Protein AF-A0A7C4D358-F1 (afdb_monomer)

Secondary structure (DSSP, 8-state):
-----PPEEEEEEEEEEEETTEEEEEEEEEEESSS---EEEEETTEEEEEE-TTS-EEE----SSHHHHHHHHHHHHHHHHHHHHTT---PPP--------TTEEEEEEEEESSEEETT----EEEEEEEEPSS--GGGB-GGG-EETTTEEPP--TTSHHHH-GGGSEE-SSSSSSPEEEEEEEHHHHHHHTTTSPTT-EEEEEEEEEBTTS-EEEEEEEEEEE---S--SS-------TTTTTS----EEEEEEE--TTTT--TTS--S-----HHHHHHT---SSEEEEEEEHHHHHTTHHHHTT-SEEEEESPPP-TTSHHHHHHHHHHHHHHHTT-EEEEEGGGHHHHHHTTBTTB-S----HHHHHHSS-SEEEEE-SEEEE-S--GGGTTS-TT-EEE--------TTT---------EEEEEGGGPPTTEEEEEEE---STTS----EEEEEEEEEE--SSS--EEEES---TT-TTTHHHHHHHHHHHHSPPPEEEEEEEEE-HHHHHHHHTTS-TT-S-HHHHHHHHHHHHHHHHHHHHH-EEEEEEEEEE----TT---HHHHHHHHHHH---TTSSEEEEE--S-PPPSS-S-------EEETTEEEE----TTSHHHHHHHHHHHHTTPPP----SSS--TT-TTTGGG--PPPHHHHHHHHHHTTPPP-

Sequence (683 aa):
MLGENRYNVEFSKKYTIEKDNEFSIVYEGNITGGEGEVRFAVYKDVVVGEVDVNGTIYSFGAAQTLESAVFMLDLYNEHLEEEALEMGIIKPPPLIDVYVPPGNIPAVIDFDPNVLNFKSNSKWITAYIELLADHSVYDINISTVRLNGIIQAESNPKYGFVKDVYSRISDHDQDGILDCMVKFNSTCVKEMLSWVNEGEIVKLEVTGSLINGEQFYGTGWIKVIGVGKNKNQEYTSMKMDTLSQDYSCDAKIAVFNGGPSSWQWKSWFAGMPHNDYAGVISLWTTTVLQFEALTEADIASGMLETGGYDALVLIDNSPNPTTSTGLLASRKIKEFWEKGGGIVALDSSISFLIYWGLLPPGPEQTDVTTVYGLDKIWVYNCYERIKIRTAHPITQGYMINTVYSITQLNTFTQETGLYSEHSPDDAVYIISKLPPGATVLASNARGISYGYGMDRPDEATVVSYEPASGGRIVFITCDNVRDQTLLEMYRNAVRWVALPKERIVSVYAAADKEYMNYYDDWWNPWDQDEWKIIIILAVELGDDAFEREFRINFLIKEIGTWDSTDDENDYVKLWWEAWREIDKGMNDIKIAFTGQSMYQYGGIIPMPVAGAAMYDTVIVTPQFLFFEDNLHQHEYSHLFGAPDHNPGILDWCVMSYTWGFFTNNWCSECRSIIASNKWISFR

Solvent-accessible surface area (backbone atoms only — not comparable to full-atom values): 38274 Å² total; per-residue (Å²): 146,84,77,90,86,75,72,49,78,49,77,79,46,80,49,75,51,76,62,93,93,43,83,45,66,34,43,38,39,42,49,57,83,65,102,60,86,56,40,40,35,36,50,98,75,24,42,58,19,42,37,48,102,83,71,50,74,78,47,78,68,67,27,85,36,68,65,50,43,50,52,55,50,52,55,57,47,48,64,62,46,49,73,58,56,82,71,74,85,78,83,80,78,86,85,73,89,71,82,53,66,92,85,40,43,48,27,53,39,48,42,54,67,45,55,48,48,65,75,55,85,62,66,58,39,35,36,33,37,28,47,63,76,98,54,61,45,87,41,53,32,50,80,55,24,17,42,69,79,69,49,57,31,67,59,58,63,89,39,66,54,51,59,36,68,72,69,21,49,46,52,83,87,71,83,81,56,53,20,30,55,44,39,32,53,30,66,61,51,48,61,73,47,63,85,60,56,66,70,44,73,43,83,41,40,42,37,31,27,32,74,90,66,54,37,35,29,23,56,29,59,34,33,31,35,62,60,74,96,77,72,88,84,80,97,71,65,86,76,76,84,66,76,80,79,78,75,91,55,81,41,26,34,37,25,47,43,64,51,82,69,33,64,67,54,63,84,77,53,81,87,80,75,75,52,55,40,68,50,57,53,65,75,59,90,60,88,48,56,46,69,43,80,36,40,48,64,45,32,40,73,41,41,58,66,82,66,61,42,32,22,39,38,34,35,37,40,37,58,19,78,88,41,75,54,36,35,41,18,46,50,42,52,51,53,40,24,44,66,43,26,6,36,40,28,14,19,52,12,51,49,31,32,37,35,60,13,67,54,46,75,52,70,67,49,85,53,65,61,54,54,73,64,59,78,53,52,53,46,63,64,39,55,46,26,40,24,30,64,38,68,45,75,37,41,55,97,60,60,68,76,40,76,45,72,47,64,70,81,76,86,79,65,86,87,70,85,68,84,77,78,81,69,43,77,28,30,25,38,29,52,94,58,58,48,87,56,51,44,66,34,19,20,32,32,52,54,69,90,76,84,74,61,62,68,39,79,61,28,26,35,23,37,42,33,52,52,89,58,34,24,32,37,33,42,35,20,70,58,48,67,79,27,78,74,50,42,59,36,55,51,28,40,53,53,62,25,41,46,88,71,72,35,73,41,36,26,24,36,28,34,18,65,54,30,40,51,60,41,33,70,70,78,46,84,85,55,91,65,56,42,59,54,51,51,51,51,45,49,49,49,18,25,49,56,38,34,72,76,62,33,32,39,65,44,76,76,45,80,54,76,40,91,66,68,85,89,59,37,51,57,69,59,54,40,54,44,49,62,73,69,57,79,40,78,93,36,52,26,30,40,37,37,32,49,59,69,31,68,69,92,79,88,79,76,98,64,80,66,50,65,49,46,55,74,29,36,36,34,37,47,85,66,70,88,85,36,42,37,23,50,40,33,33,34,56,37,35,64,32,65,30,67,82,46,75,82,55,98,89,48,66,24,19,45,11,93,86,38,12,73,78,32,81,42,64,37,74,65,43,46,52,38,34,62,69,29,66,50,62,82,59,107

Radius of gyration: 30.77 Å; Cα contacts (8 Å, |Δi|>4): 1313; chains: 1; bounding box: 93×62×93 Å

Nearest PDB structures (foldseek):
  1qdl-assembly1_B-2  TM=6.740E-01  e=1.018E-03  Saccharolobus solfataricus
  1xtn-assembly1_A  TM=4.854E-01  e=6.050E-01  Mus musculus
  6edx-assembly1_A  TM=5.169E-01  e=1.673E+00  Homo sapiens
  6ee0-assembly1_A  TM=5.152E-01  e=2.783E+00  Homo sapiens
  2n6f-assembly1_A  TM=5.137E-01  e=7.275E+00  Homo sapiens

pLDDT: mean 70.36, std 20.65, range [21.7, 98.5]

Mean predicted aligned error: 19.03 Å

Structure (mmCIF, N/CA/C/O backbone):
data_AF-A0A7C4D358-F1
#
_entry.id   AF-A0A7C4D358-F1
#
loop_
_atom_site.group_PDB
_atom_site.id
_atom_site.type_symbol
_atom_site.label_atom_id
_atom_site.label_alt_id
_atom_site.label_comp_id
_atom_site.label_asym_id
_atom_site.label_entity_id
_atom_site.label_seq_id
_atom_site.pdbx_PDB_ins_code
_atom_site.Cartn_x
_atom_site.Cartn_y
_atom_site.Cartn_z
_atom_site.occupancy
_atom_site.B_iso_or_equiv
_atom_site.auth_seq_id
_atom_site.auth_comp_id
_atom_site.auth_asym_id
_atom_site.auth_atom_id
_atom_site.pdbx_PDB_model_num
ATOM 1 N N . MET A 1 1 ? -23.293 -31.763 42.138 1.00 38.25 1 MET A N 1
ATOM 2 C CA . MET A 1 1 ? -24.720 -32.099 41.925 1.00 38.25 1 MET A CA 1
ATOM 3 C C . MET A 1 1 ? -25.581 -30.944 42.410 1.00 38.25 1 MET A C 1
ATOM 5 O O . MET A 1 1 ? -26.022 -30.999 43.545 1.00 38.25 1 MET A O 1
ATOM 9 N N . LEU A 1 2 ? -25.750 -29.926 41.567 1.00 21.70 2 LEU A N 1
ATOM 10 C CA . LEU A 1 2 ? -26.724 -28.817 41.556 1.00 21.70 2 LEU A CA 1
ATOM 11 C C . LEU A 1 2 ? -26.404 -28.119 40.214 1.00 21.70 2 LEU A C 1
ATOM 13 O O . LEU A 1 2 ? -25.227 -27.868 39.998 1.00 21.70 2 LEU A O 1
ATOM 17 N N . GLY A 1 3 ? -27.250 -27.841 39.231 1.00 26.05 3 GLY A N 1
ATOM 18 C CA . GLY A 1 3 ? -28.623 -28.165 38.860 1.00 26.05 3 GLY A CA 1
ATOM 19 C C . GLY A 1 3 ? -28.802 -27.455 37.507 1.00 26.05 3 GLY A C 1
ATOM 20 O O . GLY A 1 3 ? -28.524 -26.266 37.423 1.00 26.05 3 GLY A O 1
ATOM 21 N N . GLU A 1 4 ? -29.138 -28.179 36.439 1.00 34.47 4 GLU A N 1
ATOM 22 C CA . GLU A 1 4 ? -29.357 -27.597 35.107 1.00 34.47 4 GLU A CA 1
ATOM 23 C C . GLU A 1 4 ? -30.629 -26.729 35.126 1.00 34.47 4 GLU A C 1
ATOM 25 O O . GLU A 1 4 ? -31.736 -27.269 35.104 1.00 34.47 4 GLU A O 1
ATOM 30 N N . ASN A 1 5 ? -30.501 -25.400 35.137 1.00 33.44 5 ASN A N 1
ATOM 31 C CA . ASN A 1 5 ? -31.613 -24.512 34.793 1.00 33.44 5 ASN A CA 1
ATOM 32 C C . ASN A 1 5 ? -31.662 -24.368 33.266 1.00 33.44 5 ASN A C 1
ATOM 34 O O . ASN A 1 5 ? -31.120 -23.431 32.696 1.00 33.44 5 ASN A O 1
ATOM 38 N N . ARG A 1 6 ? -32.291 -25.334 32.587 1.00 34.91 6 ARG A N 1
ATOM 39 C CA . ARG A 1 6 ? -32.676 -25.180 31.177 1.00 34.91 6 ARG A CA 1
ATOM 40 C C . ARG A 1 6 ? -34.036 -24.490 31.118 1.00 34.91 6 ARG A C 1
ATOM 42 O O . ARG A 1 6 ? -35.028 -25.061 31.574 1.00 34.91 6 ARG A O 1
ATOM 49 N N . TYR A 1 7 ? -34.092 -23.290 30.549 1.00 38.72 7 TYR A N 1
ATOM 50 C CA . TYR A 1 7 ? -35.353 -22.647 30.187 1.00 38.72 7 TYR A CA 1
ATOM 51 C C . TYR A 1 7 ? -36.048 -23.441 29.069 1.00 38.72 7 TYR A C 1
ATOM 53 O O . TYR A 1 7 ? -35.406 -23.881 28.116 1.00 38.72 7 TYR A O 1
ATOM 61 N N . ASN A 1 8 ? -37.368 -23.625 29.175 1.00 39.34 8 ASN A N 1
ATOM 62 C CA . ASN A 1 8 ? -38.194 -24.150 28.084 1.00 39.34 8 ASN A CA 1
ATOM 63 C C . ASN A 1 8 ? -38.930 -22.986 27.412 1.00 39.34 8 ASN A C 1
ATOM 65 O O . ASN A 1 8 ? -39.560 -22.181 28.102 1.00 39.34 8 ASN A O 1
ATOM 69 N N . VAL A 1 9 ? -38.864 -22.924 26.080 1.00 39.88 9 VAL A N 1
ATOM 70 C CA . VAL A 1 9 ? -39.575 -21.934 25.259 1.00 39.88 9 VAL A CA 1
ATOM 71 C C . VAL A 1 9 ? -40.763 -22.616 24.582 1.00 39.88 9 VAL A C 1
ATOM 73 O O . VAL A 1 9 ? -40.579 -23.523 23.770 1.00 39.88 9 VAL A O 1
ATOM 76 N N . GLU A 1 10 ? -41.986 -22.183 24.897 1.00 44.88 10 GLU A N 1
ATOM 77 C CA . GLU A 1 10 ? -43.207 -22.634 24.217 1.00 44.88 10 GLU A CA 1
ATOM 78 C C . GLU A 1 10 ? -43.826 -21.496 23.392 1.00 44.88 10 GLU A C 1
ATOM 80 O O . GLU A 1 10 ? -44.158 -20.431 23.913 1.00 44.88 10 GLU A O 1
ATOM 85 N N . PHE A 1 11 ? -44.036 -21.731 22.093 1.00 45.78 11 PHE A N 1
ATOM 86 C CA . PHE A 1 11 ? -44.742 -20.803 21.202 1.00 45.78 11 PHE A CA 1
ATOM 87 C C . PHE A 1 11 ? -46.235 -21.125 21.198 1.00 45.78 11 PHE A C 1
ATOM 89 O O . PHE A 1 11 ? -46.630 -22.219 20.791 1.00 45.78 11 PHE A O 1
ATOM 96 N N . SER A 1 12 ? -47.079 -20.190 21.636 1.00 47.69 12 SER A N 1
ATOM 97 C CA . SER A 1 12 ? -48.493 -20.499 21.901 1.00 47.69 12 SER A CA 1
ATOM 98 C C . SER A 1 12 ? -49.496 -19.670 21.098 1.00 47.69 12 SER A C 1
ATOM 100 O O . SER A 1 12 ? -50.654 -20.087 20.975 1.00 47.69 12 SER A O 1
ATOM 102 N N . LYS A 1 13 ? -49.096 -18.542 20.485 1.00 49.28 13 LYS A N 1
ATOM 103 C CA . LYS A 1 13 ? -50.066 -17.670 19.801 1.00 49.28 13 LYS A CA 1
ATOM 104 C C . LYS A 1 13 ? -49.540 -16.982 18.546 1.00 49.28 13 LYS A C 1
ATOM 106 O O . LYS A 1 13 ? -48.386 -16.580 18.466 1.00 49.28 13 LYS A O 1
ATOM 111 N N . LYS A 1 14 ? -50.426 -16.869 17.551 1.00 47.25 14 LYS A N 1
ATOM 112 C CA . LYS A 1 14 ? -50.177 -16.275 16.233 1.00 47.25 14 LYS A CA 1
ATOM 113 C C . LYS A 1 14 ? -51.084 -15.065 16.056 1.00 47.25 14 LYS A C 1
ATOM 115 O O . LYS A 1 14 ? -52.304 -15.216 16.134 1.00 47.25 14 LYS A O 1
ATOM 120 N N . TYR A 1 15 ? -50.508 -13.911 15.739 1.00 47.47 15 TYR A N 1
ATOM 121 C CA . TYR A 1 15 ? -51.270 -12.744 15.292 1.00 47.47 15 TYR A CA 1
ATOM 122 C C . TYR A 1 15 ? -50.792 -12.292 13.916 1.00 47.47 15 TYR A C 1
ATOM 124 O O . TYR A 1 15 ? -49.666 -12.570 13.498 1.00 47.47 15 TYR A O 1
ATOM 132 N N . THR A 1 16 ? -51.683 -11.632 13.183 1.00 46.09 16 THR A N 1
ATOM 133 C CA . THR A 1 16 ? -51.390 -11.051 11.874 1.00 46.09 16 THR A CA 1
ATOM 134 C C . THR A 1 16 ? -51.632 -9.558 11.967 1.00 46.09 16 THR A C 1
ATOM 136 O O . THR A 1 16 ? -52.740 -9.145 12.303 1.00 46.09 16 THR A O 1
ATOM 139 N N . ILE A 1 17 ? -50.592 -8.768 11.714 1.00 43.84 17 ILE A N 1
ATOM 140 C CA . ILE A 1 17 ? -50.690 -7.309 11.668 1.00 43.84 17 ILE A CA 1
ATOM 141 C C . ILE A 1 17 ? -50.714 -6.913 10.195 1.00 43.84 17 ILE A C 1
ATOM 143 O O . ILE A 1 17 ? -49.857 -7.347 9.425 1.00 43.84 17 ILE A O 1
ATOM 147 N N . GLU A 1 18 ? -51.715 -6.124 9.815 1.00 35.12 18 GLU A N 1
ATOM 148 C CA . GLU A 1 18 ? -51.855 -5.561 8.475 1.00 35.12 18 GLU A CA 1
ATOM 149 C C . GLU A 1 18 ? -51.640 -4.050 8.566 1.00 35.12 18 GLU A C 1
ATOM 151 O O . GLU A 1 18 ? -52.390 -3.340 9.244 1.00 35.12 18 GLU A O 1
ATOM 156 N N . LYS A 1 19 ? -50.598 -3.557 7.896 1.00 35.50 19 LYS A N 1
ATOM 157 C CA . LYS A 1 19 ? -50.380 -2.129 7.668 1.00 35.50 19 LYS A CA 1
ATOM 158 C C . LYS A 1 19 ? -49.927 -1.964 6.221 1.00 35.50 19 LYS A C 1
ATOM 160 O O . LYS A 1 19 ? -49.042 -2.680 5.772 1.00 35.50 19 LYS A O 1
ATOM 165 N N . ASP A 1 20 ? -50.590 -1.078 5.483 1.00 35.72 20 ASP A N 1
ATOM 166 C CA . ASP A 1 20 ? -50.264 -0.750 4.088 1.00 35.72 20 ASP A CA 1
ATOM 167 C C . ASP A 1 20 ? -50.260 -1.948 3.105 1.00 35.72 20 ASP A C 1
ATOM 169 O O . ASP A 1 20 ? -49.426 -2.023 2.208 1.00 35.72 20 ASP A O 1
ATOM 173 N N . ASN A 1 21 ? -51.237 -2.863 3.222 1.00 29.98 21 ASN A N 1
ATOM 174 C CA . ASN A 1 21 ? -51.404 -4.071 2.385 1.00 29.98 21 ASN A CA 1
ATOM 175 C C . ASN A 1 21 ? -50.275 -5.122 2.485 1.00 29.98 21 ASN A C 1
ATOM 177 O O . ASN A 1 21 ? -50.233 -6.043 1.665 1.00 29.98 21 ASN A O 1
ATOM 181 N N . GLU A 1 22 ? -49.401 -5.044 3.490 1.00 31.97 22 GLU A N 1
ATOM 182 C CA . GLU A 1 22 ? -48.453 -6.114 3.814 1.00 31.97 22 GLU A CA 1
ATOM 183 C C . GLU A 1 22 ? -48.886 -6.879 5.073 1.00 31.97 22 GLU A C 1
ATOM 185 O O . GLU A 1 22 ? -49.328 -6.298 6.067 1.00 31.97 22 GLU A O 1
ATOM 190 N N . PHE A 1 23 ? -48.785 -8.212 5.007 1.00 32.75 23 PHE A N 1
ATOM 191 C CA . PHE A 1 23 ? -49.141 -9.120 6.097 1.00 32.75 23 PHE A CA 1
ATOM 192 C C . PHE A 1 23 ? -47.886 -9.544 6.859 1.00 32.75 23 PHE A C 1
ATOM 194 O O . PHE A 1 23 ? -47.027 -10.228 6.301 1.00 32.75 23 PHE A O 1
ATOM 201 N N . SER A 1 24 ? -47.831 -9.241 8.155 1.00 40.78 24 SER A N 1
ATOM 202 C CA . SER A 1 24 ? -46.773 -9.722 9.051 1.00 40.78 24 SER A CA 1
ATOM 203 C C . SER A 1 24 ? -47.325 -10.778 10.007 1.00 40.78 24 SER A C 1
ATOM 205 O O . SER A 1 24 ? -48.363 -10.566 10.635 1.00 40.78 24 SER A O 1
ATOM 207 N N . ILE A 1 25 ? -46.649 -11.928 10.117 1.00 41.53 25 ILE A N 1
ATOM 208 C CA . ILE A 1 25 ? -46.974 -12.988 11.085 1.00 41.53 25 ILE A CA 1
ATOM 209 C C . ILE A 1 25 ? -46.084 -12.797 12.311 1.00 41.53 25 ILE A C 1
ATOM 211 O O . ILE A 1 25 ? -44.867 -12.848 12.178 1.00 41.53 25 ILE A O 1
ATOM 215 N N . VAL A 1 26 ? -46.699 -12.616 13.479 1.00 44.00 26 VAL A N 1
ATOM 216 C CA . VAL A 1 26 ? -46.009 -12.481 14.768 1.00 44.00 26 VAL A CA 1
ATOM 217 C C . VAL A 1 26 ? -46.335 -13.696 15.635 1.00 44.00 26 VAL A C 1
ATOM 219 O O . VAL A 1 26 ? -47.511 -14.056 15.779 1.00 44.00 26 VAL A O 1
ATOM 222 N N . TYR A 1 27 ? -45.300 -14.327 16.191 1.00 45.69 27 TYR A N 1
ATOM 223 C CA . TYR A 1 27 ? -45.408 -15.420 17.162 1.00 45.69 27 TYR A CA 1
ATOM 224 C C . TYR A 1 27 ? -45.198 -14.882 18.579 1.00 45.69 27 TYR A C 1
ATOM 226 O O . TYR A 1 27 ? -44.264 -14.120 18.790 1.00 45.69 27 TYR A O 1
ATOM 234 N N . GLU A 1 28 ? -46.046 -15.289 19.525 1.00 45.53 28 GLU A N 1
ATOM 235 C CA . GLU A 1 28 ? -45.893 -15.043 20.967 1.00 45.53 28 GLU A CA 1
ATOM 236 C C . GLU A 1 28 ? -45.236 -16.290 21.589 1.00 45.53 28 GLU A C 1
ATOM 238 O O . GLU A 1 28 ? -45.795 -17.396 21.517 1.00 45.53 28 GLU A O 1
ATOM 243 N N . GLY A 1 29 ? -44.022 -16.127 22.122 1.00 47.72 29 GLY A N 1
ATOM 244 C CA . GLY A 1 29 ? -43.276 -17.163 22.841 1.00 47.72 29 GLY A CA 1
ATOM 245 C C . GLY A 1 29 ? -43.255 -16.882 24.341 1.00 47.72 29 GLY A C 1
ATOM 246 O O . GLY A 1 29 ? -43.028 -15.741 24.731 1.00 47.72 29 GLY A O 1
ATOM 247 N N . ASN A 1 30 ? -43.481 -17.917 25.151 1.00 49.81 30 ASN A N 1
ATOM 248 C CA . ASN A 1 30 ? -43.395 -17.864 26.608 1.00 49.81 30 ASN A CA 1
ATOM 249 C C . ASN A 1 30 ? -42.135 -18.601 27.074 1.00 49.81 30 ASN A C 1
ATOM 251 O O . ASN A 1 30 ? -41.915 -19.754 26.695 1.00 49.81 30 ASN A O 1
ATOM 255 N N . ILE A 1 31 ? -41.346 -17.955 27.931 1.00 44.69 31 ILE A N 1
ATOM 256 C CA . ILE A 1 31 ? -40.213 -18.571 28.629 1.00 44.69 31 ILE A CA 1
ATOM 257 C C . ILE A 1 31 ? -40.644 -18.820 30.074 1.00 44.69 31 ILE A C 1
ATOM 259 O O . ILE A 1 31 ? -41.030 -17.888 30.774 1.00 44.69 31 ILE A O 1
ATOM 263 N N . THR A 1 32 ? -40.603 -20.071 30.535 1.00 48.03 32 THR A N 1
ATOM 264 C CA . THR A 1 32 ? -40.913 -20.408 31.937 1.00 48.03 32 THR A CA 1
ATOM 265 C C . THR A 1 32 ? -39.666 -20.910 32.655 1.00 48.03 32 THR A C 1
ATOM 267 O O . THR A 1 32 ? -39.090 -21.915 32.233 1.00 48.03 32 THR A O 1
ATOM 270 N N . GLY A 1 33 ? -39.273 -20.232 33.743 1.00 40.97 33 GLY A N 1
ATOM 271 C CA . GLY A 1 33 ? -38.107 -20.608 34.561 1.00 40.97 33 GLY A CA 1
ATOM 272 C C . GLY A 1 33 ? -37.752 -19.696 35.752 1.00 40.97 33 GLY A C 1
ATOM 273 O O . GLY A 1 33 ? -36.960 -20.115 36.587 1.00 40.97 33 GLY A O 1
ATOM 274 N N . GLY A 1 34 ? -38.367 -18.517 35.898 1.00 42.22 34 GLY A N 1
ATOM 275 C CA . GLY A 1 34 ? -38.211 -17.600 37.044 1.00 42.22 34 GLY A CA 1
ATOM 276 C C . GLY A 1 34 ? -39.496 -16.792 37.285 1.00 42.22 34 GLY A C 1
ATOM 277 O O . GLY A 1 34 ? -40.468 -16.981 36.553 1.00 42.22 34 GLY A O 1
ATOM 278 N N . GLU A 1 35 ? -39.552 -15.937 38.316 1.00 37.03 35 GLU A N 1
ATOM 279 C CA . GLU A 1 35 ? -40.740 -15.121 38.645 1.00 37.03 35 GLU A CA 1
ATOM 280 C C . GLU A 1 35 ? -41.027 -14.048 37.566 1.00 37.03 35 GLU A C 1
ATOM 282 O O . GLU A 1 35 ? -40.709 -12.877 37.734 1.00 37.03 35 GLU A O 1
ATOM 287 N N . GLY A 1 36 ? -41.652 -14.437 36.449 1.00 44.62 36 GLY A N 1
ATOM 288 C CA . GLY A 1 36 ? -42.132 -13.518 35.408 1.00 44.62 36 GLY A CA 1
ATOM 289 C C . GLY A 1 36 ? -42.500 -14.219 34.094 1.00 44.62 36 GLY A C 1
ATOM 290 O O . GLY A 1 36 ? -41.875 -15.205 33.718 1.00 44.62 36 GLY A O 1
ATOM 291 N N . GLU A 1 37 ? -43.533 -13.723 33.400 1.00 44.94 37 GLU A N 1
ATOM 292 C CA . GLU A 1 37 ? -43.890 -14.120 32.024 1.00 44.94 37 GLU A CA 1
ATOM 293 C C . GLU A 1 37 ? -43.396 -13.014 31.075 1.00 44.94 37 GLU A C 1
ATOM 295 O O . GLU A 1 37 ? -43.866 -11.882 31.179 1.00 44.94 37 GLU A O 1
ATOM 300 N N . VAL A 1 38 ? -42.460 -13.326 30.169 1.00 46.38 38 VAL A N 1
ATOM 301 C CA . VAL A 1 38 ? -41.925 -12.379 29.167 1.00 46.38 38 VAL A CA 1
ATOM 302 C C . VAL A 1 38 ? -42.411 -12.779 27.774 1.00 46.38 38 VAL A C 1
ATOM 304 O O . VAL A 1 38 ? -42.406 -13.965 27.441 1.00 46.38 38 VAL A O 1
ATOM 307 N N . ARG A 1 39 ? -42.849 -11.797 26.974 1.00 50.53 39 ARG A N 1
ATOM 308 C CA . ARG A 1 39 ? -43.450 -11.994 25.643 1.00 50.53 39 ARG A CA 1
ATOM 309 C C . ARG A 1 39 ? -42.647 -11.261 24.579 1.00 50.53 39 ARG A C 1
ATOM 311 O O . ARG A 1 39 ? -42.371 -10.073 24.715 1.00 50.53 39 ARG A O 1
ATOM 318 N N . PHE A 1 40 ? -42.356 -11.946 23.479 1.00 50.81 40 PHE A N 1
ATOM 319 C CA . PHE A 1 40 ? -41.559 -11.403 22.377 1.00 50.81 40 PHE A CA 1
ATOM 320 C C . PHE A 1 40 ? -42.303 -11.480 21.045 1.00 50.81 40 PHE A C 1
ATOM 322 O O . PHE A 1 40 ? -43.121 -12.378 20.839 1.00 50.81 40 PHE A O 1
ATOM 329 N N . ALA A 1 41 ? -41.987 -10.559 20.133 1.00 48.88 41 ALA A N 1
ATOM 330 C CA . ALA A 1 41 ? -42.385 -10.614 18.731 1.00 48.88 41 ALA A CA 1
ATOM 331 C C . ALA A 1 41 ? -41.241 -11.185 17.882 1.00 48.88 41 ALA A C 1
ATOM 333 O O . ALA A 1 41 ? -40.102 -10.743 18.004 1.00 48.88 41 ALA A O 1
ATOM 334 N N . VAL A 1 42 ? -41.550 -12.124 16.982 1.00 47.25 42 VAL A N 1
ATOM 335 C CA . VAL A 1 42 ? -40.574 -12.731 16.056 1.00 47.25 42 VAL A CA 1
ATOM 336 C C . VAL A 1 42 ? -41.010 -12.522 14.604 1.00 47.25 42 VAL A C 1
ATOM 338 O O . VAL A 1 42 ? -42.160 -12.814 14.265 1.00 47.25 42 VAL A O 1
ATOM 341 N N . TYR A 1 43 ? -40.094 -12.061 13.745 1.00 43.88 43 TYR A N 1
ATOM 342 C CA . TYR A 1 43 ? -40.275 -11.896 12.300 1.00 43.88 43 TYR A CA 1
ATOM 343 C C . TYR A 1 43 ? -39.179 -12.638 11.534 1.00 43.88 43 TYR A C 1
ATOM 345 O O . TYR A 1 43 ? -38.010 -12.301 11.660 1.00 43.88 43 TYR A O 1
ATOM 353 N N . LYS A 1 44 ? -39.559 -13.628 10.711 1.00 42.41 44 LYS A N 1
ATOM 354 C CA . LYS A 1 44 ? -38.618 -14.452 9.919 1.00 42.41 44 LYS A CA 1
ATOM 355 C C . LYS A 1 44 ? -37.407 -14.918 10.745 1.00 42.41 44 LYS A C 1
ATOM 357 O O . LYS A 1 44 ? -36.270 -14.728 10.334 1.00 42.41 44 LYS A O 1
ATOM 362 N N . ASP A 1 45 ? -37.692 -15.481 11.916 1.00 42.34 45 ASP A N 1
ATOM 363 C CA . ASP A 1 45 ? -36.702 -16.015 12.862 1.00 42.34 45 ASP A CA 1
ATOM 364 C C . ASP A 1 45 ? -35.827 -14.962 13.581 1.00 42.34 45 ASP A C 1
ATOM 366 O O . ASP A 1 45 ? -34.906 -15.324 14.304 1.00 42.34 45 ASP A O 1
ATOM 370 N N . VAL A 1 46 ? -36.166 -13.670 13.468 1.00 41.69 46 VAL A N 1
ATOM 371 C CA . VAL A 1 46 ? -35.513 -12.549 14.172 1.00 41.69 46 VAL A CA 1
ATOM 372 C C . VAL A 1 46 ? -36.431 -12.006 15.268 1.00 41.69 46 VAL A C 1
ATOM 374 O O . VAL A 1 46 ? -37.603 -11.721 15.008 1.00 41.69 46 VAL A O 1
ATOM 377 N N . VAL A 1 47 ? -35.923 -11.841 16.493 1.00 45.31 47 VAL A N 1
ATOM 378 C CA . VAL A 1 47 ? -36.674 -11.210 17.593 1.00 45.31 47 VAL A CA 1
ATOM 379 C C . VAL A 1 47 ? -36.711 -9.702 17.358 1.00 45.31 47 VAL A C 1
ATOM 381 O O . VAL A 1 47 ? -35.673 -9.063 17.235 1.00 45.31 47 VAL A O 1
ATOM 384 N N . VAL A 1 48 ? -37.912 -9.135 17.260 1.00 45.03 48 VAL A N 1
ATOM 385 C CA . VAL A 1 48 ? -38.128 -7.729 16.877 1.00 45.03 48 VAL A CA 1
ATOM 386 C C . VAL A 1 48 ? -38.451 -6.828 18.071 1.00 45.03 48 VAL A C 1
ATOM 388 O O . VAL A 1 48 ? -38.440 -5.611 17.921 1.00 45.03 48 VAL A O 1
ATOM 391 N N . GLY A 1 49 ? -38.742 -7.407 19.242 1.00 48.94 49 GLY A N 1
ATOM 392 C CA . GLY A 1 49 ? -38.934 -6.655 20.483 1.00 48.94 49 GLY A CA 1
ATOM 393 C C . GLY A 1 49 ? -39.813 -7.337 21.531 1.00 48.94 49 GLY A C 1
ATOM 394 O O . GLY A 1 49 ? -40.479 -8.338 21.248 1.00 48.94 49 GLY A O 1
ATOM 395 N N . GLU A 1 50 ? -39.823 -6.770 22.740 1.00 45.00 50 GLU A N 1
ATOM 396 C CA . GLU A 1 50 ? -40.730 -7.149 23.832 1.00 45.00 50 GLU A CA 1
ATOM 397 C C . GLU A 1 50 ? -42.131 -6.568 23.600 1.00 45.00 50 GLU A C 1
ATOM 399 O O . GLU A 1 50 ? -42.281 -5.430 23.138 1.00 45.00 50 GLU A O 1
ATOM 404 N N . VAL A 1 51 ? -43.159 -7.358 23.911 1.00 47.28 51 VAL A N 1
ATOM 405 C CA . VAL A 1 51 ? -44.561 -7.011 23.670 1.00 47.28 51 VAL A CA 1
ATOM 406 C C . VAL A 1 51 ? -45.323 -6.976 24.988 1.00 47.28 51 VAL A C 1
ATOM 408 O O . VAL A 1 51 ? -45.314 -7.948 25.742 1.00 47.28 51 VAL A O 1
ATOM 411 N N . ASP A 1 52 ? -46.039 -5.885 25.258 1.00 48.47 52 ASP A N 1
ATOM 412 C CA . ASP A 1 52 ? -46.921 -5.837 26.422 1.00 48.47 52 ASP A CA 1
ATOM 413 C C . ASP A 1 52 ? -48.143 -6.760 26.267 1.00 48.47 52 ASP A C 1
ATOM 415 O O . ASP A 1 52 ? -48.461 -7.285 25.195 1.00 48.47 52 ASP A O 1
ATOM 419 N N . VAL A 1 53 ? -48.904 -6.903 27.353 1.00 46.09 53 VAL A N 1
ATOM 420 C CA . VAL A 1 53 ? -50.152 -7.686 27.387 1.00 46.09 53 VAL A CA 1
ATOM 421 C C . VAL A 1 53 ? -51.218 -7.221 26.379 1.00 46.09 53 VAL A C 1
ATOM 423 O O . VAL A 1 53 ? -52.191 -7.944 26.156 1.00 46.09 53 VAL A O 1
ATOM 426 N N . ASN A 1 54 ? -51.054 -6.039 25.773 1.00 40.75 54 ASN A N 1
ATOM 427 C CA . ASN A 1 54 ? -51.961 -5.459 24.785 1.00 40.75 54 ASN A CA 1
ATOM 428 C C . ASN A 1 54 ? -51.446 -5.575 23.338 1.00 40.75 54 ASN A C 1
ATOM 430 O O . ASN A 1 54 ? -52.159 -5.158 22.424 1.00 40.75 54 ASN A O 1
ATOM 434 N N . GLY A 1 55 ? -50.261 -6.146 23.103 1.00 38.84 55 GLY A N 1
ATOM 435 C CA . GLY A 1 55 ? -49.682 -6.277 21.763 1.00 38.84 55 GLY A CA 1
ATOM 436 C C . GLY A 1 55 ? -48.825 -5.085 21.314 1.00 38.84 55 GLY A C 1
ATOM 437 O O . GLY A 1 55 ? -48.512 -4.981 20.128 1.00 38.84 55 GLY A O 1
ATOM 438 N N . THR A 1 56 ? -48.472 -4.174 22.219 1.00 38.81 56 THR A N 1
ATOM 439 C CA . THR A 1 56 ? -47.661 -2.984 21.931 1.00 38.81 56 THR A CA 1
ATOM 440 C C . THR A 1 56 ? -46.181 -3.297 22.151 1.00 38.81 56 THR A C 1
ATOM 442 O O . THR A 1 56 ? -45.810 -3.824 23.197 1.00 38.81 56 THR A O 1
ATOM 445 N N . ILE A 1 57 ? -45.343 -2.993 21.156 1.00 41.81 57 ILE A N 1
ATOM 446 C CA . ILE A 1 57 ? -43.898 -3.277 21.159 1.00 41.81 57 ILE A CA 1
ATOM 447 C C . ILE A 1 57 ? -43.158 -2.125 21.854 1.00 41.81 57 ILE A C 1
ATOM 449 O O . ILE A 1 57 ? -43.353 -0.975 21.453 1.00 41.81 57 ILE A O 1
ATOM 453 N N . TYR A 1 58 ? -42.321 -2.413 22.859 1.00 37.69 58 TYR A N 1
ATOM 454 C CA . TYR A 1 58 ? -41.684 -1.374 23.692 1.00 37.69 58 TYR A CA 1
ATOM 455 C C . TYR A 1 58 ? -40.144 -1.320 23.677 1.00 37.69 58 TYR A C 1
ATOM 457 O O . TYR A 1 58 ? -39.590 -0.363 24.215 1.00 37.69 58 TYR A O 1
ATOM 465 N N . SER A 1 59 ? -39.428 -2.229 23.007 1.00 35.56 59 SER A N 1
ATOM 466 C CA . SER A 1 59 ? -37.965 -2.124 22.842 1.00 35.56 59 SER A CA 1
ATOM 467 C C . SER A 1 59 ? -37.479 -2.855 21.583 1.00 35.56 59 SER A C 1
ATOM 469 O O . SER A 1 59 ? -37.993 -3.920 21.254 1.00 35.56 59 SER A O 1
ATOM 471 N N . PHE A 1 60 ? -36.507 -2.281 20.863 1.00 38.12 60 PHE A N 1
ATOM 472 C CA . PHE A 1 60 ? -35.861 -2.884 19.687 1.00 38.12 60 PHE A CA 1
ATOM 473 C C . PHE A 1 60 ? -34.422 -3.284 20.041 1.00 38.12 60 PHE A C 1
ATOM 475 O O . PHE A 1 60 ? -33.467 -2.611 19.669 1.00 38.12 60 PHE A O 1
ATOM 482 N N . GLY A 1 61 ? -34.272 -4.379 20.783 1.00 36.66 61 GLY A N 1
ATOM 483 C CA . GLY A 1 61 ? -33.038 -5.163 20.787 1.00 36.66 61 GLY A CA 1
ATOM 484 C C . GLY A 1 61 ? -33.202 -6.284 19.768 1.00 36.66 61 GLY A C 1
ATOM 485 O O . GLY A 1 61 ? -33.784 -7.317 20.087 1.00 36.66 61 GLY A O 1
ATOM 486 N N . ALA A 1 62 ? -32.784 -6.062 18.522 1.00 35.97 62 ALA A N 1
ATOM 487 C CA . ALA A 1 62 ? -32.837 -7.103 17.504 1.00 35.97 62 ALA A CA 1
ATOM 488 C C . ALA A 1 62 ? -31.604 -8.006 17.640 1.00 35.97 62 ALA A C 1
ATOM 490 O O . ALA A 1 62 ? -30.518 -7.663 17.183 1.00 35.97 62 ALA A O 1
ATOM 491 N N . ALA A 1 63 ? -31.772 -9.164 18.274 1.00 36.62 63 ALA A N 1
ATOM 492 C CA . ALA A 1 63 ? -30.790 -10.239 18.231 1.00 36.62 63 ALA A CA 1
ATOM 493 C C . ALA A 1 63 ? -30.921 -10.984 16.890 1.00 36.62 63 ALA A C 1
ATOM 495 O O . ALA A 1 63 ? -32.022 -11.396 16.513 1.00 36.62 63 ALA A O 1
ATOM 496 N N . GLN A 1 64 ? -29.812 -11.138 16.156 1.00 36.50 64 GLN A N 1
ATOM 497 C CA . GLN A 1 64 ? -29.816 -11.715 14.802 1.00 36.50 64 GLN A CA 1
ATOM 498 C C . GLN A 1 64 ? -30.162 -13.219 14.783 1.00 36.50 64 GLN A C 1
ATOM 500 O O . GLN A 1 64 ? -30.563 -13.733 13.739 1.00 36.50 64 GLN A O 1
ATOM 505 N N . THR A 1 65 ? -30.071 -13.913 15.927 1.00 36.31 65 THR A N 1
ATOM 506 C CA . THR A 1 65 ? -30.475 -15.318 16.113 1.00 36.31 65 THR A CA 1
ATOM 507 C C . THR A 1 65 ? -31.082 -15.557 17.506 1.00 36.31 65 THR A C 1
ATOM 509 O O . THR A 1 65 ? -30.928 -14.745 18.422 1.00 36.31 65 THR A O 1
ATOM 512 N N . LEU A 1 66 ? -31.767 -16.696 17.687 1.00 35.94 66 LEU A N 1
ATOM 513 C CA . LEU A 1 66 ? -32.311 -17.137 18.982 1.00 35.94 66 LEU A CA 1
ATOM 514 C C . LEU A 1 66 ? -31.213 -17.301 20.052 1.00 35.94 66 LEU A C 1
ATOM 516 O O . LEU A 1 66 ? -31.459 -17.016 21.218 1.00 35.94 66 LEU A O 1
ATOM 520 N N . GLU A 1 67 ? -30.003 -17.707 19.660 1.00 38.94 67 GLU A N 1
ATOM 521 C CA . GLU A 1 67 ? -28.850 -17.848 20.562 1.00 38.94 67 GLU A CA 1
ATOM 522 C C . GLU A 1 67 ? -28.338 -16.492 21.056 1.00 38.94 67 GLU A C 1
ATOM 524 O O . GLU A 1 67 ? -28.083 -16.336 22.246 1.00 38.94 67 GLU A O 1
ATOM 529 N N . SER A 1 68 ? -28.293 -15.476 20.188 1.00 36.34 68 SER A N 1
ATOM 530 C CA . SER A 1 68 ? -27.954 -14.108 20.593 1.00 36.34 68 SER A CA 1
ATOM 531 C C . SER A 1 68 ? -29.017 -13.497 21.514 1.00 36.34 68 SER A C 1
ATOM 533 O O . SER A 1 68 ? -28.688 -12.711 22.394 1.00 36.34 68 SER A O 1
ATOM 535 N N . ALA A 1 69 ? -30.293 -13.869 21.358 1.00 37.78 69 ALA A N 1
ATOM 536 C CA . ALA A 1 69 ? -31.362 -13.416 22.249 1.00 37.78 69 ALA A CA 1
ATOM 537 C C . ALA A 1 69 ? -31.262 -14.053 23.647 1.00 37.78 69 ALA A C 1
ATOM 539 O O . ALA A 1 69 ? -31.504 -13.375 24.642 1.00 37.78 69 ALA A O 1
ATOM 540 N N . VAL A 1 70 ? -30.888 -15.337 23.720 1.00 39.34 70 VAL A N 1
ATOM 541 C CA . VAL A 1 70 ? -30.622 -16.045 24.984 1.00 39.34 70 VAL A CA 1
ATOM 542 C C . VAL A 1 70 ? -29.385 -15.466 25.673 1.00 39.34 70 VAL A C 1
ATOM 544 O O . VAL A 1 70 ? -29.464 -15.148 26.851 1.00 39.34 70 VAL A O 1
ATOM 547 N N . PHE A 1 71 ? -28.309 -15.198 24.929 1.00 39.88 71 PHE A N 1
ATOM 548 C CA . PHE A 1 71 ? -27.108 -14.528 25.440 1.00 39.88 71 PHE A CA 1
ATOM 549 C C . PHE A 1 71 ? -27.405 -13.129 26.011 1.00 39.88 71 PHE A C 1
ATOM 551 O O . PHE A 1 71 ? -26.963 -12.796 27.105 1.00 39.88 71 PHE A O 1
ATOM 558 N N . MET A 1 72 ? -28.228 -12.329 25.322 1.00 34.38 72 MET A N 1
ATOM 559 C CA . MET A 1 72 ? -28.659 -11.004 25.800 1.00 34.38 72 MET A CA 1
ATOM 560 C C . MET A 1 72 ? -29.550 -11.075 27.054 1.00 34.38 72 MET A C 1
ATOM 562 O O . MET A 1 72 ? -29.514 -10.170 27.886 1.00 34.38 72 MET A O 1
ATOM 566 N N . LEU A 1 73 ? -30.355 -12.134 27.199 1.00 37.22 73 LEU A N 1
ATOM 567 C CA . LEU A 1 73 ? -31.171 -12.392 28.392 1.00 37.22 73 LEU A CA 1
ATOM 568 C C . LEU A 1 73 ? -30.332 -12.897 29.572 1.00 37.22 73 LEU A C 1
ATOM 570 O O . LEU A 1 73 ? -30.623 -12.535 30.711 1.00 37.22 73 LEU A O 1
ATOM 574 N N . ASP A 1 74 ? -29.297 -13.694 29.312 1.00 39.22 74 ASP A N 1
ATOM 575 C CA . ASP A 1 74 ? -28.351 -14.153 30.330 1.00 39.22 74 ASP A CA 1
ATOM 576 C C . ASP A 1 74 ? -27.514 -12.972 30.864 1.00 39.22 74 ASP A C 1
ATOM 578 O O . ASP A 1 74 ? -27.428 -12.806 32.079 1.00 39.22 74 ASP A O 1
ATOM 582 N N . LEU A 1 75 ? -27.057 -12.055 29.997 1.00 34.66 75 LEU A N 1
ATOM 583 C CA . LEU A 1 75 ? -26.341 -10.827 30.393 1.00 34.66 75 LEU A CA 1
ATOM 584 C C . LEU A 1 75 ? -27.219 -9.843 31.198 1.00 34.66 75 LEU A C 1
ATOM 586 O O . LEU A 1 75 ? -26.763 -9.198 32.140 1.00 34.66 75 LEU A O 1
ATOM 590 N N . TYR A 1 76 ? -28.506 -9.719 30.841 1.00 32.47 76 TYR A N 1
ATOM 591 C CA . TYR A 1 76 ? -29.459 -8.873 31.575 1.00 32.47 76 TYR A CA 1
ATOM 592 C C . TYR A 1 76 ? -29.790 -9.445 32.965 1.00 32.47 76 TYR A C 1
ATOM 594 O O . TYR A 1 76 ? -30.009 -8.688 33.910 1.00 32.47 76 TYR A O 1
ATOM 602 N N . ASN A 1 77 ? -29.801 -10.775 33.108 1.00 34.75 77 ASN A N 1
ATOM 603 C CA . ASN A 1 77 ? -29.972 -11.438 34.401 1.00 34.75 77 ASN A CA 1
ATOM 604 C C . ASN A 1 77 ? -28.692 -11.401 35.254 1.00 34.75 77 ASN A C 1
ATOM 606 O O . ASN A 1 77 ? -28.803 -11.260 36.470 1.00 34.75 77 ASN A O 1
ATOM 610 N N . GLU A 1 78 ? -27.497 -11.427 34.654 1.00 38.78 78 GLU A N 1
ATOM 611 C CA . GLU A 1 78 ? -26.230 -11.183 35.366 1.00 38.78 78 GLU A CA 1
ATOM 612 C C . GLU A 1 78 ? -26.185 -9.782 36.001 1.00 38.78 78 GLU A C 1
ATOM 614 O O . GLU A 1 78 ? -25.690 -9.627 37.116 1.00 38.78 78 GLU A O 1
ATOM 619 N N . HIS A 1 79 ? -26.819 -8.781 35.382 1.00 34.22 79 HIS A N 1
ATOM 620 C CA . HIS A 1 79 ? -26.960 -7.438 35.962 1.00 34.22 79 HIS A CA 1
ATOM 621 C C . HIS A 1 79 ? -27.902 -7.389 37.189 1.00 34.22 79 HIS A C 1
ATOM 623 O O . HIS A 1 79 ? -27.812 -6.480 38.011 1.00 34.22 79 HIS A O 1
ATOM 629 N N . LEU A 1 80 ? -28.790 -8.379 37.361 1.00 32.00 80 LEU A N 1
ATOM 630 C CA . LEU A 1 80 ? -29.572 -8.572 38.594 1.00 32.00 80 LEU A CA 1
ATOM 631 C C . LEU A 1 80 ? -28.818 -9.431 39.626 1.00 32.00 80 LEU A C 1
ATOM 633 O O . LEU A 1 80 ? -29.048 -9.291 40.828 1.00 32.00 80 LEU A O 1
ATOM 637 N N . GLU A 1 81 ? -27.887 -10.282 39.187 1.00 37.50 81 GLU A N 1
ATOM 638 C CA . GLU A 1 81 ? -26.941 -10.983 40.065 1.00 37.50 81 GLU A CA 1
ATOM 639 C C . GLU A 1 81 ? -25.777 -10.084 40.530 1.00 37.50 81 GLU A C 1
ATOM 641 O O . GLU A 1 81 ? -25.111 -10.408 41.514 1.00 37.50 81 GLU A O 1
ATOM 646 N N . GLU A 1 82 ? -25.577 -8.905 39.934 1.00 38.12 82 GLU A N 1
ATOM 647 C CA . GLU A 1 82 ? -24.630 -7.891 40.422 1.00 38.12 82 GLU A CA 1
ATOM 648 C C . GLU A 1 82 ? -24.998 -7.328 41.811 1.00 38.12 82 GLU A C 1
ATOM 650 O O . GLU A 1 82 ? -24.108 -6.974 42.587 1.00 38.12 82 GLU A O 1
ATOM 655 N N . GLU A 1 83 ? -26.273 -7.380 42.224 1.00 37.16 83 GLU A N 1
ATOM 656 C CA . GLU A 1 83 ? -26.653 -7.144 43.631 1.00 37.16 83 GLU A CA 1
ATOM 657 C C . GLU A 1 83 ? -26.163 -8.271 44.571 1.00 37.16 83 GLU A C 1
ATOM 659 O O . GLU A 1 83 ? -26.006 -8.061 45.775 1.00 37.16 83 GLU A O 1
ATOM 664 N N . ALA A 1 84 ? -25.854 -9.463 44.044 1.00 34.12 84 ALA A N 1
ATOM 665 C CA . ALA A 1 84 ? -25.175 -10.535 44.778 1.00 34.12 84 ALA A CA 1
ATOM 666 C C . ALA A 1 84 ? -23.633 -10.429 44.708 1.00 34.12 84 ALA A C 1
ATOM 668 O O . ALA A 1 84 ? -22.952 -10.969 45.592 1.00 34.12 84 ALA A O 1
ATOM 669 N N . LEU A 1 85 ? -23.066 -9.688 43.738 1.00 38.06 85 LEU A N 1
ATOM 670 C CA . LEU A 1 85 ? -21.625 -9.386 43.651 1.00 38.06 85 LEU A CA 1
ATOM 671 C C . LEU A 1 85 ? -21.115 -8.510 44.809 1.00 38.06 85 LEU A C 1
ATOM 673 O O . LEU A 1 85 ? -19.936 -8.613 45.160 1.00 38.06 85 LEU A O 1
ATOM 677 N N . GLU A 1 86 ? -21.986 -7.758 45.497 1.00 40.88 86 GLU A N 1
ATOM 678 C CA . GLU A 1 86 ? -21.644 -7.052 46.749 1.00 40.88 86 GLU A CA 1
ATOM 679 C C . GLU A 1 86 ? -21.143 -7.997 47.872 1.00 40.88 86 GLU A C 1
ATOM 681 O O . GLU A 1 86 ? -20.596 -7.534 48.877 1.00 40.88 86 GLU A O 1
ATOM 686 N N . MET A 1 87 ? -21.269 -9.327 47.718 1.00 35.84 87 MET A N 1
ATOM 687 C CA . MET A 1 87 ? -20.819 -10.327 48.700 1.00 35.84 87 MET A CA 1
ATOM 688 C C . MET A 1 87 ? -19.469 -11.016 48.398 1.00 35.84 87 MET A C 1
ATOM 690 O O . MET A 1 87 ? -19.007 -11.805 49.225 1.00 35.84 87 MET A O 1
ATOM 694 N N . GLY A 1 88 ? -18.793 -10.697 47.286 1.00 34.53 88 GLY A N 1
ATOM 695 C CA . GLY A 1 88 ? -17.343 -10.913 47.112 1.00 34.53 88 GLY A CA 1
ATOM 696 C C . GLY A 1 88 ? -16.809 -12.359 47.101 1.00 34.53 88 GLY A C 1
ATOM 697 O O . GLY A 1 88 ? -15.863 -12.651 47.836 1.00 34.53 88 GLY A O 1
ATOM 698 N N . ILE A 1 89 ? -17.351 -13.266 46.272 1.00 35.91 89 ILE A N 1
ATOM 699 C CA . ILE A 1 89 ? -16.871 -14.669 46.198 1.00 35.91 89 ILE A CA 1
ATOM 700 C C . ILE A 1 89 ? -16.337 -15.112 44.817 1.00 35.91 89 ILE A C 1
ATOM 702 O O . ILE A 1 89 ? -15.605 -16.099 44.773 1.00 35.91 89 ILE A O 1
ATOM 706 N N . ILE A 1 90 ? -16.583 -14.415 43.700 1.00 26.55 90 ILE A N 1
ATOM 707 C CA . ILE A 1 90 ? -16.119 -14.875 42.370 1.00 26.55 90 ILE A CA 1
ATOM 708 C C . ILE A 1 90 ? -15.589 -13.696 41.537 1.00 26.55 90 ILE A C 1
ATOM 710 O O . ILE A 1 90 ? -16.210 -12.639 41.508 1.00 26.55 90 ILE A O 1
ATOM 714 N N . LYS A 1 91 ? -14.427 -13.871 40.888 1.00 27.19 91 LYS A N 1
ATOM 715 C CA . LYS A 1 91 ? -13.939 -12.990 39.812 1.00 27.19 91 LYS A CA 1
ATOM 716 C C . LYS A 1 91 ? -14.501 -13.517 38.483 1.00 27.19 91 LYS A C 1
ATOM 718 O O . LYS A 1 91 ? -14.253 -14.693 38.215 1.00 27.19 91 LYS A O 1
ATOM 723 N N . PRO A 1 92 ? -15.200 -12.713 37.665 1.00 27.70 92 PRO A N 1
ATOM 724 C CA . PRO A 1 92 ? -15.532 -13.125 36.305 1.00 27.70 92 PRO A CA 1
ATOM 725 C C . PRO A 1 92 ? -14.249 -13.215 35.454 1.00 27.70 92 PRO A C 1
ATOM 727 O O . PRO A 1 92 ? -13.308 -12.444 35.696 1.00 27.70 92 PRO A O 1
ATOM 730 N N . PRO A 1 93 ? -14.165 -14.158 34.498 1.00 29.44 93 PRO A N 1
ATOM 731 C CA . PRO A 1 93 ? -13.059 -14.204 33.553 1.00 29.44 93 PRO A CA 1
ATOM 732 C C . PRO A 1 93 ? -13.144 -12.996 32.603 1.00 29.44 93 PRO A C 1
ATOM 734 O O . PRO A 1 93 ? -14.245 -12.531 32.295 1.00 29.44 93 PRO A O 1
ATOM 737 N N . PRO A 1 94 ? -12.007 -12.449 32.145 1.00 30.41 94 PRO A N 1
ATOM 738 C CA . PRO A 1 94 ? -12.012 -11.370 31.170 1.00 30.41 94 PRO A CA 1
ATOM 739 C C . PRO A 1 94 ? -12.504 -11.909 29.821 1.00 30.41 94 PRO A C 1
ATOM 741 O O . PRO A 1 94 ? -11.806 -12.674 29.161 1.00 30.41 94 PRO A O 1
ATOM 744 N N . LEU A 1 95 ? -13.700 -11.497 29.401 1.00 33.72 95 LEU A N 1
ATOM 745 C CA . LEU A 1 95 ? -14.171 -11.698 28.032 1.00 33.72 95 LEU A CA 1
ATOM 746 C C . LEU A 1 95 ? -13.393 -10.744 27.114 1.00 33.72 95 LEU A C 1
ATOM 748 O O . LEU A 1 95 ? -13.654 -9.544 27.081 1.00 33.72 95 LEU A O 1
ATOM 752 N N . ILE A 1 96 ? -12.392 -11.280 26.415 1.00 34.78 96 ILE A N 1
ATOM 753 C CA . ILE A 1 96 ? -11.698 -10.607 25.312 1.00 34.78 96 ILE A CA 1
ATOM 754 C C . ILE A 1 96 ? -12.436 -10.984 24.028 1.00 34.78 96 ILE A C 1
ATOM 756 O O . ILE A 1 96 ? -12.498 -12.161 23.675 1.00 34.78 96 ILE A O 1
ATOM 760 N N . ASP A 1 97 ? -12.987 -9.988 23.339 1.00 37.12 97 ASP A N 1
ATOM 761 C CA . ASP A 1 97 ? -13.647 -10.162 22.046 1.00 37.12 97 ASP A CA 1
ATOM 762 C C . ASP A 1 97 ? -12.594 -10.543 20.987 1.00 37.12 97 ASP A C 1
ATOM 764 O O . ASP A 1 97 ? -11.715 -9.754 20.626 1.00 37.12 97 ASP A O 1
ATOM 768 N N . VAL A 1 98 ? -12.612 -11.800 20.539 1.00 41.62 98 VAL A N 1
ATOM 769 C CA . VAL A 1 98 ? -11.693 -12.305 19.512 1.00 41.62 98 VAL A CA 1
ATOM 770 C C . VAL A 1 98 ? -12.355 -12.072 18.155 1.00 41.62 98 VAL A C 1
ATOM 772 O O . VAL A 1 98 ? -13.323 -12.748 17.812 1.00 41.62 98 VAL A O 1
ATOM 775 N N . TYR A 1 99 ? -11.830 -11.143 17.349 1.00 44.25 99 TYR A N 1
ATOM 776 C CA . TYR A 1 99 ? -12.161 -11.081 15.920 1.00 44.25 99 TYR A CA 1
ATOM 777 C C . TYR A 1 99 ? -11.815 -12.426 15.273 1.00 44.25 99 TYR A C 1
ATOM 779 O O . TYR A 1 99 ? -10.687 -12.892 15.402 1.00 44.25 99 TYR A O 1
ATOM 787 N N . VAL A 1 100 ? -12.763 -13.067 14.586 1.00 50.25 100 VAL A N 1
ATOM 788 C CA . VAL A 1 100 ? -12.562 -14.389 13.971 1.00 50.25 100 VAL A CA 1
ATOM 789 C C . VAL A 1 100 ? -13.002 -14.312 12.514 1.00 50.25 100 VAL A C 1
ATOM 791 O O . VAL A 1 100 ? -14.173 -14.026 12.248 1.00 50.25 100 VAL A O 1
ATOM 794 N N . PRO A 1 101 ? -12.104 -14.561 11.544 1.00 55.44 101 PRO A N 1
ATOM 795 C CA . PRO A 1 101 ? -12.481 -14.624 10.140 1.00 55.44 101 PRO A CA 1
ATOM 796 C C . PRO A 1 101 ? -13.652 -15.602 9.910 1.00 55.44 101 PRO A C 1
ATOM 798 O O . PRO A 1 101 ? -13.667 -16.685 10.503 1.00 55.44 101 PRO A O 1
ATOM 801 N N . PRO A 1 102 ? -14.635 -15.269 9.048 1.00 49.69 102 PRO A N 1
ATOM 802 C CA . PRO A 1 102 ? -15.779 -16.138 8.789 1.00 49.69 102 PRO A CA 1
ATOM 803 C C . PRO A 1 102 ? -15.353 -17.541 8.337 1.00 49.69 102 PRO A C 1
ATOM 805 O O . PRO A 1 102 ? -14.678 -17.694 7.320 1.00 49.69 102 PRO A O 1
ATOM 808 N N . GLY A 1 103 ? -15.792 -18.565 9.073 1.00 69.44 103 GLY A N 1
ATOM 809 C CA . GLY A 1 103 ? -15.444 -19.967 8.814 1.00 69.44 103 GLY A CA 1
ATOM 810 C C . GLY A 1 103 ? -14.274 -20.507 9.643 1.00 69.44 103 GLY A C 1
ATOM 811 O O . GLY A 1 103 ? -13.942 -21.684 9.496 1.00 69.44 103 GLY A O 1
ATOM 812 N N . ASN A 1 104 ? -13.682 -19.695 10.522 1.00 76.50 104 ASN A N 1
ATOM 813 C CA . ASN A 1 104 ? -12.670 -20.134 11.477 1.00 76.50 104 ASN A CA 1
ATOM 814 C C . ASN A 1 104 ? -13.283 -20.389 12.862 1.00 76.50 104 ASN A C 1
ATOM 816 O O . ASN A 1 104 ? -14.214 -19.712 13.288 1.00 76.50 104 ASN A O 1
ATOM 820 N N . ILE A 1 105 ? -12.724 -21.363 13.573 1.00 83.00 105 ILE A N 1
ATOM 821 C CA . ILE A 1 105 ? -12.994 -21.639 14.980 1.00 83.00 105 ILE A CA 1
ATOM 822 C C . ILE A 1 105 ? -12.270 -20.573 15.821 1.00 83.00 105 ILE A C 1
ATOM 824 O O . ILE A 1 105 ? -11.060 -20.388 15.639 1.00 83.00 105 ILE A O 1
ATOM 828 N N . PRO A 1 106 ? -12.964 -19.870 16.728 1.00 79.00 106 PRO A N 1
ATOM 829 C CA . PRO A 1 106 ? -12.331 -18.932 17.646 1.00 79.00 106 PRO A CA 1
ATOM 830 C C . PRO A 1 106 ? -11.361 -19.611 18.610 1.00 79.00 106 PRO A C 1
ATOM 832 O O . PRO A 1 106 ? -11.666 -20.663 19.177 1.00 79.00 106 PRO A O 1
ATOM 835 N N . ALA A 1 107 ? -10.212 -18.973 18.823 1.00 83.81 107 ALA A N 1
ATOM 836 C CA . ALA A 1 107 ? -9.210 -19.409 19.780 1.00 83.81 107 ALA A CA 1
A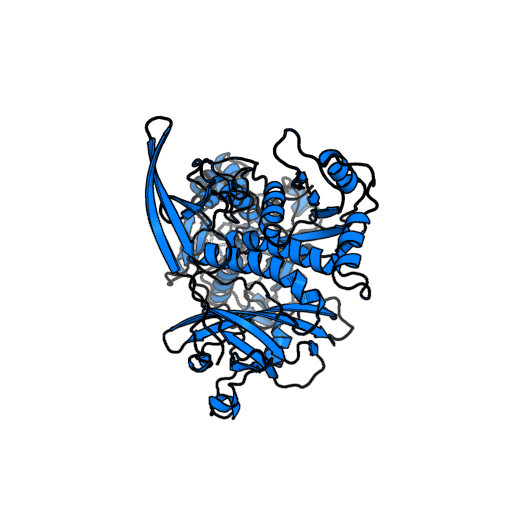TOM 837 C C . ALA A 1 107 ? -8.748 -18.266 20.695 1.00 83.81 107 ALA A C 1
ATOM 839 O O . ALA A 1 107 ? -8.451 -17.167 20.218 1.00 83.81 107 ALA A O 1
ATOM 840 N N . VAL A 1 108 ? -8.616 -18.551 21.990 1.00 84.88 108 VAL A N 1
ATOM 841 C CA . VAL A 1 108 ? -7.941 -17.670 22.953 1.00 84.88 108 VAL A CA 1
ATOM 842 C C . VAL A 1 108 ? -6.455 -18.014 22.945 1.00 84.88 108 VAL A C 1
ATOM 844 O O . VAL A 1 108 ? -6.075 -19.188 22.951 1.00 84.88 108 VAL A O 1
ATOM 847 N N . ILE A 1 109 ? -5.606 -16.986 22.850 1.00 88.75 109 ILE A N 1
ATOM 848 C CA . ILE A 1 109 ? -4.155 -17.142 22.721 1.00 88.75 109 ILE A CA 1
ATOM 849 C C . ILE A 1 109 ? -3.451 -16.415 23.858 1.00 88.75 109 ILE A C 1
ATOM 851 O O . ILE A 1 109 ? -3.452 -15.183 23.901 1.00 88.75 109 ILE A O 1
ATOM 855 N N . ASP A 1 110 ? -2.749 -17.171 24.699 1.00 87.88 110 ASP A N 1
ATOM 856 C CA . ASP A 1 110 ? -1.846 -16.614 25.707 1.00 87.88 110 ASP A CA 1
ATOM 857 C C . ASP A 1 110 ? -0.377 -16.882 25.357 1.00 87.88 110 ASP A C 1
ATOM 859 O O . ASP A 1 110 ? 0.012 -18.001 25.015 1.00 87.88 110 ASP A O 1
ATOM 863 N N . PHE A 1 111 ? 0.463 -15.849 25.440 1.00 87.50 111 PHE A N 1
ATOM 864 C CA . PHE A 1 111 ? 1.899 -15.951 25.189 1.00 87.50 111 PHE A CA 1
ATOM 865 C C . PHE A 1 111 ? 2.680 -15.966 26.501 1.00 87.50 111 PHE A C 1
ATOM 867 O O . PHE A 1 111 ? 2.655 -15.001 27.259 1.00 87.50 111 PHE A O 1
ATOM 874 N N . ASP A 1 112 ? 3.510 -16.996 26.691 1.00 85.31 112 ASP A N 1
ATOM 875 C CA . ASP A 1 112 ? 4.414 -17.098 27.840 1.00 85.31 112 ASP A CA 1
ATOM 876 C C . ASP A 1 112 ? 5.892 -17.242 27.397 1.00 85.31 112 ASP A C 1
ATOM 878 O O . ASP A 1 112 ? 6.290 -18.242 26.765 1.00 85.31 112 ASP A O 1
ATOM 882 N N . PRO A 1 113 ? 6.757 -16.256 27.707 1.00 82.62 113 PRO A N 1
ATOM 883 C CA . PRO A 1 113 ? 6.439 -15.002 28.399 1.00 82.62 113 PRO A CA 1
ATOM 884 C C . PRO A 1 113 ? 5.689 -14.006 27.502 1.00 82.62 113 PRO A C 1
ATOM 886 O O . PRO A 1 113 ? 6.030 -13.855 26.328 1.00 82.62 113 PRO A O 1
ATOM 889 N N . ASN A 1 114 ? 4.806 -13.205 28.106 1.00 80.06 114 ASN A N 1
ATOM 890 C CA . ASN A 1 114 ? 4.129 -12.062 27.471 1.00 80.06 114 ASN A CA 1
ATOM 891 C C . ASN A 1 114 ? 5.065 -10.856 27.222 1.00 80.06 114 ASN A C 1
ATOM 893 O O . ASN A 1 114 ? 4.647 -9.785 26.778 1.00 80.06 114 ASN A O 1
ATOM 897 N N . VAL A 1 115 ? 6.366 -11.029 27.483 1.00 81.62 115 VAL A N 1
ATOM 898 C CA . VAL A 1 115 ? 7.431 -10.060 27.217 1.00 81.62 115 VAL A CA 1
ATOM 899 C C . VAL A 1 115 ? 8.521 -10.699 26.356 1.00 81.62 115 VAL A C 1
ATOM 901 O O . VAL A 1 115 ? 9.280 -11.566 26.806 1.00 81.62 115 VAL A O 1
ATOM 904 N N . LEU A 1 116 ? 8.689 -10.198 25.132 1.00 84.25 116 LEU A N 1
ATOM 905 C CA . LEU A 1 116 ? 9.784 -10.575 24.249 1.00 84.25 116 LEU A CA 1
ATOM 906 C C . LEU A 1 116 ? 11.019 -9.711 24.502 1.00 84.25 116 LEU A C 1
ATOM 908 O O . LEU A 1 116 ? 11.141 -8.581 24.030 1.00 84.25 116 LEU A O 1
ATOM 912 N N . ASN A 1 117 ? 12.006 -10.285 25.186 1.00 84.81 117 ASN A N 1
ATOM 913 C CA . ASN A 1 117 ? 13.301 -9.639 25.365 1.00 84.81 117 ASN A CA 1
ATOM 914 C C . ASN A 1 117 ? 14.274 -9.984 24.226 1.00 84.81 117 ASN A C 1
ATOM 916 O O . ASN A 1 117 ? 14.777 -11.113 24.141 1.00 84.81 117 ASN A O 1
ATOM 920 N N . PHE A 1 118 ? 14.624 -8.997 23.400 1.00 82.38 118 PHE A N 1
ATOM 921 C CA . PHE A 1 118 ? 15.549 -9.151 22.271 1.00 82.38 118 PHE A CA 1
ATOM 922 C C . PHE A 1 118 ? 16.950 -9.608 22.698 1.00 82.38 118 PHE A C 1
ATOM 924 O O . PHE A 1 118 ? 17.576 -10.388 21.980 1.00 82.38 118 PHE A O 1
ATOM 931 N N . LYS A 1 119 ? 17.393 -9.267 23.915 1.00 79.56 119 LYS A N 1
ATOM 932 C CA . LYS A 1 119 ? 18.688 -9.693 24.486 1.00 79.56 119 LYS A CA 1
ATOM 933 C C . LYS A 1 119 ? 18.671 -11.112 25.060 1.00 79.56 119 LYS A C 1
ATOM 935 O O . LYS A 1 119 ? 19.728 -11.650 25.382 1.00 79.56 119 LYS A O 1
ATOM 940 N N . SER A 1 120 ? 17.493 -11.713 25.239 1.00 80.25 120 SER A N 1
ATOM 941 C CA . SER A 1 120 ? 17.373 -13.065 25.796 1.00 80.25 120 SER A CA 1
ATOM 942 C C . SER A 1 120 ? 17.865 -14.128 24.810 1.00 80.25 120 SER A C 1
ATOM 944 O O . SER A 1 120 ? 17.505 -14.106 23.638 1.00 80.25 120 SER A O 1
ATOM 946 N N . ASN A 1 121 ? 18.611 -15.120 25.291 1.00 74.38 121 ASN A N 1
ATOM 947 C CA . ASN A 1 121 ? 18.977 -16.304 24.504 1.00 74.38 121 ASN A CA 1
ATOM 948 C C . ASN A 1 121 ? 17.938 -17.435 24.629 1.00 74.38 121 ASN A C 1
ATOM 950 O O . ASN A 1 121 ? 18.258 -18.588 24.336 1.00 74.38 121 ASN A O 1
ATOM 954 N N . SER A 1 122 ? 16.714 -17.139 25.104 1.00 79.31 122 SER A N 1
ATOM 955 C CA . SER A 1 122 ? 15.618 -18.116 25.080 1.00 79.31 122 SER A CA 1
ATOM 956 C C . SER A 1 122 ? 15.454 -18.645 23.666 1.00 79.31 122 SER A C 1
ATOM 958 O O . SER A 1 122 ? 15.540 -17.875 22.714 1.00 79.31 122 SER A O 1
ATOM 960 N N . LYS A 1 123 ? 15.210 -19.946 23.536 1.00 76.69 123 LYS A N 1
ATOM 961 C CA . LYS A 1 123 ? 15.024 -20.617 22.248 1.00 76.69 123 LYS A CA 1
ATOM 962 C C . LYS A 1 123 ? 13.588 -20.522 21.726 1.00 76.69 123 LYS A C 1
ATOM 964 O O . LYS A 1 123 ? 13.362 -20.651 20.526 1.00 76.69 123 LYS A O 1
ATOM 969 N N . TRP A 1 124 ? 12.632 -20.338 22.630 1.00 84.81 124 TRP A N 1
ATOM 970 C CA . TRP A 1 124 ? 11.214 -20.466 22.330 1.00 84.81 124 TRP A CA 1
ATOM 971 C C . TRP A 1 124 ? 10.429 -19.269 22.846 1.00 84.81 124 TRP A C 1
ATOM 973 O O . TRP A 1 124 ? 10.772 -18.706 23.888 1.00 84.81 124 TRP A O 1
ATOM 983 N N . ILE A 1 125 ? 9.370 -18.948 22.116 1.00 88.38 125 ILE A N 1
ATOM 984 C CA . ILE A 1 125 ? 8.180 -18.268 22.622 1.00 88.38 125 ILE A CA 1
ATOM 985 C C . ILE A 1 125 ? 7.098 -19.341 22.693 1.00 88.38 125 ILE A C 1
ATOM 987 O O . ILE A 1 125 ? 6.933 -20.098 21.731 1.00 88.38 125 ILE A O 1
ATOM 991 N N . THR A 1 126 ? 6.450 -19.474 23.845 1.00 93.38 126 THR A N 1
ATOM 992 C CA . THR A 1 126 ? 5.370 -20.445 24.042 1.00 93.38 126 THR A CA 1
ATOM 993 C C . THR A 1 126 ? 4.045 -19.727 23.833 1.00 93.38 126 THR A C 1
ATOM 995 O O . THR A 1 126 ? 3.915 -18.592 24.277 1.00 93.38 126 THR A O 1
ATOM 998 N N . ALA A 1 127 ? 3.106 -20.371 23.148 1.00 94.25 127 ALA A N 1
ATOM 999 C CA . ALA A 1 127 ? 1.719 -19.930 23.106 1.00 94.25 127 ALA A CA 1
ATOM 1000 C C . ALA A 1 127 ? 0.818 -21.065 23.595 1.00 94.25 127 ALA A C 1
ATOM 1002 O O . ALA A 1 127 ? 1.075 -22.227 23.260 1.00 94.25 127 ALA A O 1
ATOM 1003 N N . TYR A 1 128 ? -0.201 -20.727 24.368 1.00 95.75 128 TYR A N 1
ATOM 1004 C CA . TYR A 1 128 ? -1.274 -21.617 24.785 1.00 95.75 128 TYR A CA 1
ATOM 1005 C C . TYR A 1 128 ? -2.502 -21.277 23.951 1.00 95.75 128 TYR A C 1
ATOM 1007 O O . TYR A 1 128 ? -2.829 -20.105 23.778 1.00 95.75 128 TYR A O 1
ATOM 1015 N N . ILE A 1 129 ? -3.057 -22.302 23.308 1.00 95.06 129 ILE A N 1
ATOM 1016 C CA . ILE A 1 129 ? -4.189 -22.182 22.394 1.00 95.06 129 ILE A CA 1
ATOM 1017 C C . ILE A 1 129 ? -5.361 -22.899 23.032 1.00 95.06 129 ILE A C 1
ATOM 1019 O O . ILE A 1 129 ? -5.364 -24.131 23.083 1.00 95.06 129 ILE A O 1
ATOM 1023 N N . GLU A 1 130 ? -6.355 -22.139 23.435 1.00 91.12 130 GLU A N 1
ATOM 1024 C CA . GLU A 1 130 ? -7.648 -22.651 23.845 1.00 91.12 130 GLU A CA 1
ATOM 1025 C C . GLU A 1 130 ? -8.645 -22.465 22.700 1.00 91.12 130 GLU A C 1
ATOM 1027 O O . GLU A 1 130 ? -8.618 -21.447 22.012 1.00 91.12 130 GLU A O 1
ATOM 1032 N N . LEU A 1 131 ? -9.503 -23.455 22.449 1.00 86.06 131 LEU A N 1
ATOM 1033 C CA . LEU A 1 131 ? -10.576 -23.344 21.457 1.00 86.06 131 LEU A CA 1
ATOM 1034 C C . LEU A 1 131 ? -11.898 -23.123 22.186 1.00 86.06 131 LEU A C 1
ATOM 1036 O O . LEU A 1 131 ? -12.224 -23.895 23.086 1.00 86.06 131 LEU A O 1
ATOM 1040 N N . LEU A 1 132 ? -12.670 -22.115 21.772 1.00 75.25 132 LEU A N 1
ATOM 1041 C CA . LEU A 1 132 ? -14.001 -21.892 22.339 1.00 75.25 132 LEU A CA 1
ATOM 1042 C C . LEU A 1 132 ? -15.009 -22.906 21.765 1.00 75.25 132 LEU A C 1
ATOM 1044 O O . LEU A 1 132 ? -14.857 -23.407 20.646 1.00 75.25 132 LEU A O 1
ATOM 1048 N N . ALA A 1 133 ? -16.082 -23.157 22.521 1.00 60.94 133 ALA A N 1
ATOM 1049 C CA . ALA A 1 133 ? -17.158 -24.098 22.187 1.00 60.94 133 ALA A CA 1
ATOM 1050 C C . ALA A 1 133 ? -16.718 -25.584 22.110 1.00 60.94 133 ALA A C 1
ATOM 1052 O O . ALA A 1 133 ? -15.751 -26.009 22.729 1.00 60.94 133 ALA A O 1
ATOM 1053 N N . ASP A 1 134 ? -17.495 -26.418 21.418 1.00 70.75 134 ASP A N 1
ATOM 1054 C CA . ASP A 1 134 ? -17.475 -27.890 21.363 1.00 70.75 134 ASP A CA 1
ATOM 1055 C C . ASP A 1 134 ? -16.243 -28.536 20.685 1.00 70.75 134 ASP A C 1
ATOM 1057 O O . ASP A 1 134 ? -16.250 -29.736 20.384 1.00 70.75 134 ASP A O 1
ATOM 1061 N N . HIS A 1 135 ? -15.165 -27.775 20.484 1.00 80.19 135 HIS A N 1
ATOM 1062 C CA . HIS A 1 135 ? -13.961 -28.215 19.784 1.00 80.19 135 HIS A CA 1
ATOM 1063 C C . HIS A 1 135 ? -12.868 -28.654 20.758 1.00 80.19 135 HIS A C 1
ATOM 1065 O O . HIS A 1 135 ? -12.651 -28.071 21.816 1.00 80.19 135 HIS A O 1
ATOM 1071 N N . SER A 1 136 ? -12.139 -29.710 20.396 1.00 87.88 136 SER A N 1
ATOM 1072 C CA . SER A 1 136 ? -11.104 -30.271 21.258 1.00 87.88 136 SER A CA 1
ATOM 1073 C C . SER A 1 136 ? -9.712 -29.801 20.851 1.00 87.88 136 SER A C 1
ATOM 1075 O O . SER A 1 136 ? -9.275 -30.039 19.725 1.00 87.88 136 SER A O 1
ATOM 1077 N N . VAL A 1 137 ? -8.936 -29.255 21.791 1.00 92.38 137 VAL A N 1
ATOM 1078 C CA . VAL A 1 137 ? -7.514 -28.936 21.555 1.00 92.38 137 VAL A CA 1
ATOM 1079 C C . VAL A 1 137 ? -6.656 -30.169 21.226 1.00 92.38 137 VAL A C 1
ATOM 1081 O O . VAL A 1 137 ? -5.573 -30.044 20.649 1.00 92.38 137 VAL A O 1
ATOM 1084 N N . TYR A 1 138 ? -7.147 -31.381 21.521 1.00 90.94 138 TYR A N 1
ATOM 1085 C CA . TYR A 1 138 ? -6.527 -32.640 21.088 1.00 90.94 138 TYR A CA 1
ATOM 1086 C C . TYR A 1 138 ? -6.502 -32.798 19.564 1.00 90.94 138 TYR A C 1
ATOM 1088 O O . TYR A 1 138 ? -5.618 -33.485 19.042 1.00 90.94 138 TYR A O 1
ATOM 1096 N N . ASP A 1 139 ? -7.432 -32.147 18.866 1.00 92.56 139 ASP A N 1
ATOM 1097 C CA . ASP A 1 139 ? -7.574 -32.233 17.419 1.00 92.56 139 ASP A CA 1
ATOM 1098 C C . ASP A 1 139 ? -6.722 -31.200 16.676 1.00 92.56 139 ASP A C 1
ATOM 1100 O O . ASP A 1 139 ? -6.662 -31.242 15.449 1.00 92.56 139 ASP A O 1
ATOM 1104 N N . ILE A 1 140 ? -6.001 -30.312 17.372 1.00 93.12 140 ILE A N 1
ATOM 1105 C CA . ILE A 1 140 ? -5.112 -29.334 16.734 1.00 93.12 140 ILE A CA 1
ATOM 1106 C C . ILE A 1 140 ? -3.962 -30.043 16.007 1.00 93.12 140 ILE A C 1
ATOM 1108 O O . ILE A 1 140 ? -3.112 -30.723 16.598 1.00 93.12 140 ILE A O 1
ATOM 1112 N N . ASN A 1 141 ? -3.862 -29.813 14.698 1.00 89.69 141 ASN A N 1
ATOM 1113 C CA . ASN A 1 141 ? -2.732 -30.264 13.902 1.00 89.69 141 ASN A CA 1
ATOM 1114 C C . ASN A 1 141 ? -1.575 -29.257 13.997 1.00 89.69 141 ASN A C 1
ATOM 1116 O O . ASN A 1 141 ? -1.459 -28.346 13.179 1.00 89.69 141 ASN A O 1
ATOM 1120 N N . ILE A 1 142 ? -0.651 -29.471 14.941 1.00 89.12 142 ILE A N 1
ATOM 1121 C CA . ILE A 1 142 ? 0.510 -28.585 15.195 1.00 89.12 142 ILE A CA 1
ATOM 1122 C C . ILE A 1 142 ? 1.291 -28.235 13.925 1.00 89.12 142 ILE A C 1
ATOM 1124 O O . ILE A 1 142 ? 1.794 -27.123 13.786 1.00 89.12 142 ILE A O 1
ATOM 1128 N N . SER A 1 143 ? 1.403 -29.167 12.972 1.00 84.88 143 SER A N 1
ATOM 1129 C CA . SER A 1 143 ? 2.171 -28.925 11.743 1.00 84.88 143 SER A CA 1
ATOM 1130 C C . SER A 1 143 ? 1.579 -27.811 10.867 1.00 84.88 143 SER A C 1
ATOM 1132 O O . SER A 1 143 ? 2.290 -27.227 10.046 1.00 84.88 143 SER A O 1
ATOM 1134 N N . THR A 1 144 ? 0.314 -27.460 11.090 1.00 88.69 144 THR A N 1
ATOM 1135 C CA . THR A 1 144 ? -0.403 -26.367 10.419 1.00 88.69 144 THR A CA 1
ATOM 1136 C C . THR A 1 144 ? -0.390 -25.064 11.210 1.00 88.69 144 THR A C 1
ATOM 1138 O O . THR A 1 144 ? -0.652 -24.024 10.625 1.00 88.69 144 THR A O 1
ATOM 1141 N N . VAL A 1 145 ? -0.012 -25.084 12.494 1.00 90.88 145 VAL A N 1
ATOM 1142 C CA . VAL A 1 145 ? -0.066 -23.893 13.350 1.00 90.88 145 VAL A CA 1
ATOM 1143 C C . VAL A 1 145 ? 1.008 -22.880 12.943 1.00 90.88 145 VAL A C 1
ATOM 1145 O O . VAL A 1 145 ? 2.179 -23.244 12.754 1.00 90.88 145 VAL A O 1
ATOM 1148 N N . ARG A 1 146 ? 0.618 -21.616 12.772 1.00 79.81 146 ARG A N 1
ATOM 1149 C CA . ARG A 1 146 ? 1.464 -20.501 12.326 1.00 79.81 146 ARG A CA 1
ATOM 1150 C C . ARG A 1 146 ? 1.247 -19.276 13.212 1.00 79.81 146 ARG A C 1
ATOM 1152 O O . ARG A 1 146 ? 0.120 -18.981 13.579 1.00 79.81 146 ARG A O 1
ATOM 1159 N N . LEU A 1 147 ? 2.326 -18.548 13.494 1.00 73.00 147 LEU A N 1
ATOM 1160 C CA . LEU A 1 147 ? 2.304 -17.210 14.093 1.00 73.00 147 LEU A CA 1
ATOM 1161 C C . LEU A 1 147 ? 2.411 -16.154 12.981 1.00 73.00 147 LEU A C 1
ATOM 1163 O O . LEU A 1 147 ? 3.340 -16.235 12.167 1.00 73.00 147 LEU A O 1
ATOM 1167 N N . ASN A 1 148 ? 1.469 -15.209 12.932 1.00 68.62 148 ASN A N 1
ATOM 1168 C CA . ASN A 1 148 ? 1.252 -14.225 11.858 1.00 68.62 148 ASN A CA 1
ATOM 1169 C C . ASN A 1 148 ? 1.285 -14.859 10.457 1.00 68.62 148 ASN A C 1
ATOM 1171 O O . ASN A 1 148 ? 1.858 -14.300 9.526 1.00 68.62 148 ASN A O 1
ATOM 1175 N N . GLY A 1 149 ? 0.810 -16.104 10.323 1.00 54.56 149 GLY A N 1
ATOM 1176 C CA . GLY A 1 149 ? 0.891 -16.881 9.077 1.00 54.56 149 GLY A CA 1
ATOM 1177 C C . GLY A 1 149 ? 2.310 -17.286 8.631 1.00 54.56 149 GLY A C 1
ATOM 1178 O O . GLY A 1 149 ? 2.457 -18.062 7.692 1.00 54.56 149 GLY A O 1
ATOM 1179 N N . ILE A 1 150 ? 3.370 -16.826 9.304 1.00 52.69 150 ILE A N 1
ATOM 1180 C CA . ILE A 1 150 ? 4.759 -16.945 8.834 1.00 52.69 150 ILE A CA 1
ATOM 1181 C C . ILE A 1 150 ? 5.528 -18.018 9.605 1.00 52.69 150 ILE A C 1
ATOM 1183 O O . ILE A 1 150 ? 6.158 -18.896 9.010 1.00 52.69 150 ILE A O 1
ATOM 1187 N N . ILE A 1 151 ? 5.514 -17.957 10.937 1.00 64.38 151 ILE A N 1
ATOM 1188 C CA . ILE A 1 151 ? 6.399 -18.789 11.757 1.00 64.38 151 ILE A CA 1
ATOM 1189 C C . ILE A 1 151 ? 5.656 -20.054 12.162 1.00 64.38 151 ILE A C 1
ATOM 1191 O O . ILE A 1 151 ? 4.742 -20.024 12.980 1.00 64.38 151 ILE A O 1
ATOM 1195 N N . GLN A 1 152 ? 6.069 -21.186 11.601 1.00 78.00 152 GLN A N 1
ATOM 1196 C CA . GLN A 1 152 ? 5.525 -22.491 11.958 1.00 78.00 152 GLN A CA 1
ATOM 1197 C C . GLN A 1 152 ? 5.860 -22.884 13.401 1.00 78.00 152 GLN A C 1
ATOM 1199 O O . GLN A 1 152 ? 7.009 -22.780 13.842 1.00 78.00 152 GLN A O 1
ATOM 1204 N N . ALA A 1 153 ? 4.850 -23.393 14.112 1.00 87.19 153 ALA A N 1
ATOM 1205 C CA . ALA A 1 153 ? 5.037 -24.035 15.404 1.00 87.19 153 ALA A CA 1
ATOM 1206 C C . ALA A 1 153 ? 5.948 -25.268 15.273 1.00 87.19 153 ALA A C 1
ATOM 1208 O O . ALA A 1 153 ? 5.873 -26.037 14.308 1.00 87.19 153 ALA A O 1
ATOM 1209 N N . GLU A 1 154 ? 6.819 -25.482 16.258 1.00 87.56 154 GLU A N 1
ATOM 1210 C CA . GLU A 1 154 ? 7.730 -26.622 16.271 1.00 87.56 154 GLU A CA 1
ATOM 1211 C C . GLU A 1 154 ? 6.944 -27.941 16.275 1.00 87.56 154 GLU A C 1
ATOM 1213 O O . GLU A 1 154 ? 6.224 -28.260 17.218 1.00 87.56 154 GLU A O 1
ATOM 1218 N N . SER A 1 155 ? 7.119 -28.719 15.209 1.00 84.56 155 SER A N 1
ATOM 1219 C CA . SER A 1 155 ? 6.400 -29.970 14.953 1.00 84.56 155 SER A CA 1
ATOM 1220 C C . SER A 1 155 ? 7.337 -31.176 14.836 1.00 84.56 155 SER A C 1
ATOM 1222 O O . SER A 1 155 ? 6.908 -32.273 14.479 1.00 84.56 155 SER A O 1
ATOM 1224 N N . ASN A 1 156 ? 8.625 -31.023 15.165 1.00 77.38 156 ASN A N 1
ATOM 1225 C CA . ASN A 1 156 ? 9.595 -32.109 15.127 1.00 77.38 156 ASN A CA 1
ATOM 1226 C C . ASN A 1 156 ? 9.415 -33.071 16.322 1.00 77.38 156 ASN A C 1
ATOM 1228 O O . ASN A 1 156 ? 9.668 -32.674 17.467 1.00 77.38 156 ASN A O 1
ATOM 1232 N N . PRO A 1 157 ? 9.113 -34.367 16.087 1.00 78.00 157 PRO A N 1
ATOM 1233 C CA . PRO A 1 157 ? 8.900 -35.358 17.150 1.00 78.00 157 PRO A CA 1
ATOM 1234 C C . PRO A 1 157 ? 10.119 -35.630 18.047 1.00 78.00 157 PRO A C 1
ATOM 1236 O O . PRO A 1 157 ? 10.023 -36.393 19.007 1.00 78.00 157 PRO A O 1
ATOM 1239 N N . LYS A 1 158 ? 11.290 -35.042 17.755 1.00 79.75 158 LYS A N 1
ATOM 1240 C CA . LYS A 1 158 ? 12.453 -35.084 18.655 1.00 79.75 158 LYS A CA 1
ATOM 1241 C C . LYS A 1 158 ? 12.213 -34.343 19.976 1.00 79.75 158 LYS A C 1
ATOM 1243 O O . LYS A 1 158 ? 12.935 -34.595 20.938 1.00 79.75 158 LYS A O 1
ATOM 1248 N N . TYR A 1 159 ? 11.253 -33.418 20.022 1.00 76.50 159 TYR A N 1
ATOM 1249 C CA . TYR A 1 159 ? 10.897 -32.682 21.231 1.00 76.50 159 TYR A CA 1
ATOM 1250 C C . TYR A 1 159 ? 9.765 -33.381 21.985 1.00 76.50 159 TYR A C 1
ATOM 1252 O O . TYR A 1 159 ? 8.770 -33.779 21.386 1.00 76.50 159 TYR A O 1
ATOM 1260 N N . GLY A 1 160 ? 9.913 -33.513 23.309 1.00 76.81 160 GLY A N 1
ATOM 1261 C CA . GLY A 1 160 ? 8.947 -34.217 24.164 1.00 76.81 160 GLY A CA 1
ATOM 1262 C C . GLY A 1 160 ? 7.521 -33.679 24.031 1.00 76.81 160 GLY A C 1
ATOM 1263 O O . GLY A 1 160 ? 6.619 -34.470 23.783 1.00 76.81 160 GLY A O 1
ATOM 1264 N N . PHE A 1 161 ? 7.368 -32.347 24.054 1.00 81.75 161 PHE A N 1
ATOM 1265 C CA . PHE A 1 161 ? 6.079 -31.650 23.909 1.00 81.75 161 PHE A CA 1
ATOM 1266 C C . PHE A 1 161 ? 5.374 -31.899 22.562 1.00 81.75 161 PHE A C 1
ATOM 1268 O O . PHE A 1 161 ? 4.156 -31.797 22.453 1.00 81.75 161 PHE A O 1
ATOM 1275 N N . VAL A 1 162 ? 6.127 -32.267 21.521 1.00 79.56 162 VAL A N 1
ATOM 1276 C CA . VAL A 1 162 ? 5.559 -32.653 20.220 1.00 79.56 162 VAL A CA 1
ATOM 1277 C C . VAL A 1 162 ? 5.213 -34.140 20.203 1.00 79.56 162 VAL A C 1
ATOM 1279 O O . VAL A 1 162 ? 4.156 -34.534 19.709 1.00 79.56 162 VAL A O 1
ATOM 1282 N N . LYS A 1 163 ? 6.119 -34.973 20.727 1.00 75.56 163 LYS A N 1
ATOM 1283 C CA . LYS A 1 163 ? 6.027 -36.435 20.676 1.00 75.56 163 LYS A CA 1
ATOM 1284 C C . LYS A 1 163 ? 4.840 -36.982 21.465 1.00 75.56 163 LYS A C 1
ATOM 1286 O O . LYS A 1 163 ? 4.240 -37.962 21.032 1.00 75.56 163 LYS A O 1
ATOM 1291 N N . ASP A 1 164 ? 4.553 -36.394 22.620 1.00 79.25 164 ASP A N 1
ATOM 1292 C CA . ASP A 1 164 ? 3.472 -36.820 23.501 1.00 79.25 164 ASP A CA 1
ATOM 1293 C C . ASP A 1 164 ? 2.392 -35.739 23.560 1.00 79.25 164 ASP A C 1
ATOM 1295 O O . ASP A 1 164 ? 2.628 -34.642 24.067 1.00 79.25 164 ASP A O 1
ATOM 1299 N N . VAL A 1 165 ? 1.205 -36.055 23.036 1.00 76.38 165 VAL A N 1
ATOM 1300 C CA . VAL A 1 165 ? 0.056 -35.139 23.018 1.00 76.38 165 VAL A CA 1
ATOM 1301 C C . VAL A 1 165 ? -0.367 -34.706 24.419 1.00 76.38 165 VAL A C 1
ATOM 1303 O O . VAL A 1 165 ? -0.725 -33.551 24.608 1.00 76.38 165 VAL A O 1
ATOM 1306 N N . TYR A 1 166 ? -0.217 -35.571 25.423 1.00 81.94 166 TYR A N 1
ATOM 1307 C CA . TYR A 1 166 ? -0.573 -35.237 26.802 1.00 81.94 166 TYR A CA 1
ATOM 1308 C C . TYR A 1 166 ? 0.429 -34.287 27.460 1.00 81.94 166 TYR A C 1
ATOM 1310 O O . TYR A 1 166 ? 0.105 -33.632 28.439 1.00 81.94 166 TYR A O 1
ATOM 1318 N N . SER A 1 167 ? 1.650 -34.185 26.928 1.00 80.31 167 SER A N 1
ATOM 1319 C CA . SER A 1 167 ? 2.681 -33.297 27.481 1.00 80.31 167 SER A CA 1
ATOM 1320 C C . SER A 1 167 ? 2.558 -31.837 27.029 1.00 80.31 167 SER A C 1
ATOM 1322 O O . SER A 1 167 ? 3.335 -30.991 27.472 1.00 80.31 167 SER A O 1
ATOM 1324 N N . ARG A 1 168 ? 1.610 -31.553 26.132 1.00 87.19 168 ARG A N 1
ATOM 1325 C CA . ARG A 1 168 ? 1.306 -30.214 25.617 1.00 87.19 168 ARG A CA 1
ATOM 1326 C C . ARG A 1 168 ? -0.140 -29.788 25.850 1.00 87.19 168 ARG A C 1
ATOM 1328 O O . ARG A 1 168 ? -0.495 -28.719 25.385 1.00 87.19 168 ARG A O 1
ATOM 1335 N N . ILE A 1 169 ? -0.954 -30.625 26.489 1.00 91.56 169 ILE A N 1
ATOM 1336 C CA . ILE A 1 169 ? -2.342 -30.294 26.798 1.00 91.56 169 ILE A CA 1
ATOM 1337 C C . ILE A 1 169 ? -2.480 -30.167 28.305 1.00 91.56 169 ILE A C 1
ATOM 1339 O O . ILE A 1 169 ? -2.173 -31.109 29.039 1.00 91.56 169 ILE A O 1
ATOM 1343 N N . SER A 1 170 ? -2.910 -28.996 28.745 1.00 89.31 170 SER A N 1
ATOM 1344 C CA . SER A 1 170 ? -3.129 -28.649 30.144 1.00 89.31 170 SER A CA 1
ATOM 1345 C C . SER A 1 170 ? -4.049 -27.446 30.208 1.00 89.31 170 SER A C 1
ATOM 1347 O O . SER A 1 170 ? -3.933 -26.593 29.346 1.00 89.31 170 SER A O 1
ATOM 1349 N N . ASP A 1 171 ? -4.862 -27.370 31.250 1.00 85.25 171 ASP A N 1
ATOM 1350 C CA . ASP A 1 171 ? -5.588 -26.163 31.654 1.00 85.25 171 ASP A CA 1
ATOM 1351 C C . ASP A 1 171 ? -4.569 -25.166 32.244 1.00 85.25 171 ASP A C 1
ATOM 1353 O O . ASP A 1 171 ? -4.055 -25.370 33.354 1.00 85.25 171 ASP A O 1
ATOM 1357 N N . HIS A 1 172 ? -4.112 -24.220 31.420 1.00 85.00 172 HIS A N 1
ATOM 1358 C CA . HIS A 1 172 ? -3.003 -23.317 31.726 1.00 85.00 172 HIS A CA 1
ATOM 1359 C C . HIS A 1 172 ? -3.419 -22.217 32.704 1.00 85.00 172 HIS A C 1
ATOM 1361 O O . HIS A 1 172 ? -2.656 -21.907 33.629 1.00 85.00 172 HIS A O 1
ATOM 1367 N N . ASP A 1 173 ? -4.612 -21.660 32.523 1.00 79.00 173 ASP A N 1
ATOM 1368 C CA . ASP A 1 173 ? -5.135 -20.516 33.265 1.00 79.00 173 ASP A CA 1
ATOM 1369 C C . ASP A 1 173 ? -6.117 -20.896 34.394 1.00 79.00 173 ASP A C 1
ATOM 1371 O O . ASP A 1 173 ? -6.436 -20.049 35.233 1.00 79.00 173 ASP A O 1
ATOM 1375 N N . GLN A 1 174 ? -6.436 -22.189 34.534 1.00 85.50 174 GLN A N 1
ATOM 1376 C CA . GLN A 1 174 ? -7.269 -22.785 35.587 1.00 85.50 174 GLN A CA 1
ATOM 1377 C C . GLN A 1 174 ? -8.750 -22.415 35.486 1.00 85.50 174 GLN A C 1
ATOM 1379 O O . GLN A 1 174 ? -9.442 -22.365 36.513 1.00 85.50 174 GLN A O 1
ATOM 1384 N N . ASP A 1 175 ? -9.239 -22.173 34.275 1.00 74.69 175 ASP A N 1
ATOM 1385 C CA . ASP A 1 175 ? -10.647 -21.892 34.009 1.00 74.69 175 ASP A CA 1
ATOM 1386 C C . ASP A 1 175 ? -11.490 -23.175 33.786 1.00 74.69 175 ASP A C 1
ATOM 1388 O O . ASP A 1 175 ? -12.724 -23.149 33.849 1.00 74.69 175 ASP A O 1
ATOM 1392 N N . GLY A 1 176 ? -10.827 -24.332 33.652 1.00 82.00 176 GLY A N 1
ATOM 1393 C CA . GLY A 1 176 ? -11.440 -25.643 33.440 1.00 82.00 176 GLY A CA 1
ATOM 1394 C C . GLY A 1 176 ? -11.537 -26.079 31.974 1.00 82.00 176 GLY A C 1
ATOM 1395 O O . GLY A 1 176 ? -12.012 -27.195 31.715 1.00 82.00 176 GLY A O 1
ATOM 1396 N N . ILE A 1 177 ? -11.083 -25.252 31.035 1.00 81.50 177 ILE A N 1
ATOM 1397 C CA . ILE A 1 177 ? -10.914 -25.547 29.615 1.00 81.50 177 ILE A CA 1
ATOM 1398 C C . ILE A 1 177 ? -9.444 -25.952 29.386 1.00 81.50 177 ILE A C 1
ATOM 1400 O O . ILE A 1 177 ? -8.556 -25.715 30.196 1.00 81.50 177 ILE A O 1
ATOM 1404 N N . LEU A 1 178 ? -9.186 -26.775 28.368 1.00 86.06 178 LEU A N 1
ATOM 1405 C CA . LEU A 1 178 ? -7.838 -27.283 28.103 1.00 86.06 178 LEU A CA 1
ATOM 1406 C C . LEU A 1 178 ? -7.168 -26.462 27.007 1.00 86.06 178 LEU A C 1
ATOM 1408 O O . LEU A 1 178 ? -7.714 -26.376 25.910 1.00 86.06 178 LEU A O 1
ATOM 1412 N N . ASP A 1 179 ? -5.923 -26.050 27.234 1.00 92.38 179 ASP A N 1
ATOM 1413 C CA . ASP A 1 179 ? -5.072 -25.424 26.227 1.00 92.38 179 ASP A CA 1
ATOM 1414 C C . ASP A 1 179 ? -4.165 -26.426 25.512 1.00 92.38 179 ASP A C 1
ATOM 1416 O O . ASP A 1 179 ? -3.664 -27.395 26.091 1.00 92.38 179 ASP A O 1
ATOM 1420 N N . CYS A 1 180 ? -3.826 -26.129 24.259 1.00 94.75 180 CYS A N 1
ATOM 1421 C CA . CYS A 1 180 ? -2.697 -26.726 23.557 1.00 94.75 180 CYS A CA 1
ATOM 1422 C C . CYS A 1 180 ? -1.485 -25.786 23.566 1.00 94.75 180 CYS A C 1
ATOM 1424 O O . CYS A 1 180 ? -1.436 -24.781 22.859 1.00 94.75 180 CYS A O 1
ATOM 1426 N N . MET A 1 181 ? -0.431 -26.190 24.270 1.00 95.12 181 MET A N 1
ATOM 1427 C CA . MET A 1 181 ? 0.874 -25.541 24.243 1.00 95.12 181 MET A CA 1
ATOM 1428 C C . MET A 1 181 ? 1.587 -25.776 22.899 1.00 95.12 181 MET A C 1
ATOM 1430 O O . MET A 1 181 ? 1.968 -26.901 22.552 1.00 95.12 181 MET A O 1
ATOM 1434 N N . VAL A 1 182 ? 1.903 -24.693 22.193 1.00 95.31 182 VAL A N 1
ATOM 1435 C CA . VAL A 1 182 ? 2.783 -24.676 21.017 1.00 95.31 182 VAL A CA 1
ATOM 1436 C C . VAL A 1 182 ? 4.017 -23.808 21.268 1.00 95.31 182 VAL A C 1
ATOM 1438 O O . VAL A 1 182 ? 4.042 -22.956 22.154 1.00 95.31 182 VAL A O 1
ATOM 1441 N N . LYS A 1 183 ? 5.100 -24.043 20.515 1.00 92.38 183 LYS A N 1
ATOM 1442 C CA . LYS A 1 183 ? 6.348 -23.275 20.657 1.00 92.38 183 LYS A CA 1
ATOM 1443 C C . LYS A 1 183 ? 6.858 -22.781 19.314 1.00 92.38 183 LYS A C 1
ATOM 1445 O O . LYS A 1 183 ? 7.013 -23.566 18.381 1.00 92.38 183 LYS A O 1
ATOM 1450 N N . PHE A 1 184 ? 7.202 -21.500 19.260 1.00 85.06 184 PHE A N 1
ATOM 1451 C CA . PHE A 1 184 ? 7.763 -20.820 18.095 1.00 85.06 184 PHE A CA 1
ATOM 1452 C C . PHE A 1 184 ? 9.229 -20.474 18.328 1.00 85.06 184 PHE A C 1
ATOM 1454 O O . PHE A 1 184 ? 9.631 -20.130 19.443 1.00 85.06 184 PHE A O 1
ATOM 1461 N N . ASN A 1 185 ? 10.049 -20.570 17.282 1.00 81.06 185 ASN A N 1
ATOM 1462 C CA . ASN A 1 185 ? 11.465 -20.231 17.372 1.00 81.06 185 ASN A CA 1
ATOM 1463 C C . ASN A 1 185 ? 11.628 -18.731 17.668 1.00 81.06 185 ASN A C 1
ATOM 1465 O O . ASN A 1 185 ? 11.288 -17.888 16.842 1.00 81.06 185 ASN A O 1
ATOM 1469 N N . SER A 1 186 ? 12.179 -18.402 18.834 1.00 76.81 186 SER A N 1
ATOM 1470 C CA . SER A 1 186 ? 12.303 -17.017 19.300 1.00 76.81 186 SER A CA 1
ATOM 1471 C C . SER A 1 186 ? 13.204 -16.151 18.414 1.00 76.81 186 SER A C 1
ATOM 1473 O O . SER A 1 186 ? 12.997 -14.944 18.354 1.00 76.81 186 SER A O 1
ATOM 1475 N N . THR A 1 187 ? 14.198 -16.730 17.729 1.00 71.62 187 THR A N 1
ATOM 1476 C CA . THR A 1 187 ? 15.049 -16.002 16.779 1.00 71.62 187 THR A CA 1
ATOM 1477 C C . THR A 1 187 ? 14.216 -15.535 15.595 1.00 71.62 187 THR A C 1
ATOM 1479 O O . THR A 1 187 ? 14.252 -14.353 15.277 1.00 71.62 187 THR A O 1
ATOM 1482 N N . CYS A 1 188 ? 13.391 -16.418 15.029 1.00 61.59 188 CYS A N 1
ATOM 1483 C CA . CYS A 1 188 ? 12.487 -16.062 13.938 1.00 61.59 188 CYS A CA 1
ATOM 1484 C C . CYS A 1 188 ? 11.466 -15.001 14.372 1.00 61.59 188 CYS A C 1
ATOM 1486 O O . CYS A 1 188 ? 11.210 -14.066 13.623 1.00 61.59 188 CYS A O 1
ATOM 1488 N N . VAL A 1 189 ? 10.920 -15.098 15.592 1.00 68.31 189 VAL A N 1
ATOM 1489 C CA . VAL A 1 189 ? 9.958 -14.096 16.088 1.00 68.31 189 VAL A CA 1
ATOM 1490 C C . VAL A 1 189 ? 10.631 -12.740 16.324 1.00 68.31 189 VAL A C 1
ATOM 1492 O O . VAL A 1 189 ? 10.071 -11.709 15.976 1.00 68.31 189 VAL A O 1
ATOM 1495 N N . LYS A 1 190 ? 11.864 -12.708 16.842 1.00 69.31 190 LYS A N 1
ATOM 1496 C CA . LYS A 1 190 ? 12.637 -11.459 16.984 1.00 69.31 190 LYS A CA 1
ATOM 1497 C C . LYS A 1 190 ? 13.011 -10.838 15.647 1.00 69.31 190 LYS A C 1
ATOM 1499 O O . LYS A 1 190 ? 13.011 -9.621 15.528 1.00 69.31 190 LYS A O 1
ATOM 1504 N N . GLU A 1 191 ? 13.348 -11.656 14.656 1.00 62.81 191 GLU A N 1
ATOM 1505 C CA . GLU A 1 191 ? 13.587 -11.187 13.290 1.00 62.81 191 GLU A CA 1
ATOM 1506 C C . GLU A 1 191 ? 12.303 -10.587 12.701 1.00 62.81 191 GLU A C 1
ATOM 1508 O O . GLU A 1 191 ? 12.341 -9.474 12.178 1.00 62.81 191 GLU A O 1
ATOM 1513 N N . MET A 1 192 ? 11.160 -11.262 12.875 1.00 67.06 192 MET A N 1
ATOM 1514 C CA . MET A 1 192 ? 9.842 -10.772 12.455 1.00 67.06 192 MET A CA 1
ATOM 1515 C C . MET A 1 192 ? 9.465 -9.449 13.130 1.00 67.06 192 MET A C 1
ATOM 1517 O O . MET A 1 192 ? 8.905 -8.580 12.474 1.00 67.06 192 MET A O 1
ATOM 1521 N N . LEU A 1 193 ? 9.805 -9.274 14.410 1.00 64.75 193 LEU A N 1
ATOM 1522 C CA . LEU A 1 193 ? 9.516 -8.068 15.194 1.00 64.75 193 LEU A CA 1
ATOM 1523 C C . LEU A 1 193 ? 10.684 -7.071 15.232 1.00 64.75 193 LEU A C 1
ATOM 1525 O O . LEU A 1 193 ? 10.713 -6.180 16.074 1.00 64.75 193 LEU A O 1
ATOM 1529 N N . SER A 1 194 ? 11.673 -7.201 14.343 1.00 56.12 194 SER A N 1
ATOM 1530 C CA . SER A 1 194 ? 12.878 -6.353 14.364 1.00 56.12 194 SER A CA 1
ATOM 1531 C C . SER A 1 194 ? 12.623 -4.876 14.038 1.00 56.12 194 SER A C 1
ATOM 1533 O O . SER A 1 194 ? 13.497 -4.044 14.281 1.00 56.12 194 SER A O 1
ATOM 1535 N N . TRP A 1 195 ? 11.436 -4.557 13.518 1.00 51.16 195 TRP A N 1
ATOM 1536 C CA . TRP A 1 195 ? 10.957 -3.204 13.226 1.00 51.16 195 TRP A CA 1
ATOM 1537 C C . TRP A 1 195 ? 10.257 -2.519 14.414 1.00 51.16 195 TRP A C 1
ATOM 1539 O O . TRP A 1 195 ? 10.021 -1.315 14.354 1.00 51.16 195 TRP A O 1
ATOM 1549 N N . VAL A 1 196 ? 9.946 -3.266 15.478 1.00 51.03 196 VAL A N 1
ATOM 1550 C CA . VAL A 1 196 ? 9.189 -2.808 16.655 1.00 51.03 196 VAL A CA 1
ATOM 1551 C C . VAL A 1 196 ? 10.113 -2.078 17.635 1.00 51.03 196 VAL A C 1
ATOM 1553 O O . VAL A 1 196 ? 11.217 -2.552 17.934 1.00 51.03 196 VAL A O 1
ATOM 1556 N N . ASN A 1 197 ? 9.680 -0.931 18.163 1.00 62.56 197 ASN A N 1
ATOM 1557 C CA . ASN A 1 197 ? 10.473 -0.153 19.116 1.00 62.56 197 ASN A CA 1
ATOM 1558 C C . ASN A 1 197 ? 10.470 -0.772 20.525 1.00 62.56 197 ASN A C 1
ATOM 1560 O O . ASN A 1 197 ? 9.574 -1.511 20.932 1.00 62.56 197 ASN A O 1
ATOM 1564 N N . GLU A 1 198 ? 11.496 -0.448 21.319 1.00 75.06 198 GLU A N 1
ATOM 1565 C CA . GLU A 1 198 ? 11.544 -0.860 22.726 1.00 75.06 198 GLU A CA 1
ATOM 1566 C C . GLU A 1 198 ? 10.366 -0.256 23.507 1.00 75.06 198 GLU A C 1
ATOM 1568 O O . GLU A 1 198 ? 10.212 0.961 23.561 1.00 75.06 198 GLU A O 1
ATOM 1573 N N . GLY A 1 199 ? 9.586 -1.115 24.164 1.00 63.28 199 GLY A N 1
ATOM 1574 C CA . GLY A 1 199 ? 8.424 -0.745 24.967 1.00 63.28 199 GLY A CA 1
ATOM 1575 C C . GLY A 1 199 ? 7.080 -0.969 24.274 1.00 63.28 199 GLY A C 1
ATOM 1576 O O . GLY A 1 199 ? 6.079 -1.017 24.987 1.00 63.28 199 GLY A O 1
ATOM 1577 N N . GLU A 1 200 ? 7.058 -1.154 22.951 1.00 58.47 200 GLU A N 1
ATOM 1578 C CA . GLU A 1 200 ? 5.826 -1.376 22.185 1.00 58.47 200 GLU A CA 1
ATOM 1579 C C . GLU A 1 200 ? 5.172 -2.724 22.529 1.00 58.47 200 GLU A C 1
ATOM 1581 O O . GLU A 1 200 ? 5.847 -3.719 22.826 1.00 58.47 200 GLU A O 1
ATOM 1586 N N . ILE A 1 201 ? 3.839 -2.732 22.505 1.00 61.12 201 ILE A N 1
ATOM 1587 C CA . ILE A 1 201 ? 2.993 -3.917 22.657 1.00 61.12 201 ILE A CA 1
ATOM 1588 C C . ILE A 1 201 ? 2.483 -4.272 21.263 1.00 61.12 201 ILE A C 1
ATOM 1590 O O . ILE A 1 201 ? 1.982 -3.408 20.553 1.00 61.12 201 ILE A O 1
ATOM 1594 N N . VAL A 1 202 ? 2.653 -5.527 20.860 1.00 60.66 202 VAL A N 1
ATOM 1595 C CA . VAL A 1 202 ? 2.372 -5.985 19.498 1.00 60.66 202 VAL A CA 1
ATOM 1596 C C . VAL A 1 202 ? 1.341 -7.099 19.534 1.00 60.66 202 VAL A C 1
ATOM 1598 O O . VAL A 1 202 ? 1.513 -8.064 20.285 1.00 60.66 202 VAL A O 1
ATOM 1601 N N . LYS A 1 203 ? 0.306 -6.979 18.698 1.00 73.50 203 LYS A N 1
ATOM 1602 C CA . LYS A 1 203 ? -0.672 -8.041 18.442 1.00 73.50 203 LYS A CA 1
ATOM 1603 C C . LYS A 1 203 ? -0.042 -9.104 17.549 1.00 73.50 203 LYS A C 1
ATOM 1605 O O . LYS A 1 203 ? 0.556 -8.795 16.518 1.00 73.50 203 LYS A O 1
ATOM 1610 N N . LEU A 1 204 ? -0.161 -10.359 17.952 1.00 76.12 204 LEU A N 1
ATOM 1611 C CA . LEU A 1 204 ? 0.278 -11.515 17.189 1.00 76.12 204 LEU A CA 1
ATOM 1612 C C . LEU A 1 204 ? -0.909 -12.436 16.940 1.00 76.12 204 LEU A C 1
ATOM 1614 O O . LEU A 1 204 ? -1.650 -12.777 17.857 1.00 76.12 204 LEU A O 1
ATOM 1618 N N . GLU A 1 205 ? -1.048 -12.874 15.702 1.00 82.69 205 GLU A N 1
ATOM 1619 C CA . GLU A 1 205 ? -2.067 -13.805 15.252 1.00 82.69 205 GLU A CA 1
ATOM 1620 C C . GLU A 1 205 ? -1.539 -15.235 15.322 1.00 82.69 205 GLU A C 1
ATOM 1622 O O . GLU A 1 205 ? -0.402 -15.516 14.934 1.00 82.69 205 GLU A O 1
ATOM 1627 N N . VAL A 1 206 ? -2.374 -16.167 15.762 1.00 86.12 206 VAL A N 1
ATOM 1628 C CA . VAL A 1 206 ? -2.103 -17.600 15.699 1.00 86.12 206 VAL A CA 1
ATOM 1629 C C . VAL A 1 206 ? -3.214 -18.261 14.903 1.00 86.12 206 VAL A C 1
ATOM 1631 O O . VAL A 1 206 ? -4.388 -18.203 15.259 1.00 86.12 206 VAL A O 1
ATOM 1634 N N . THR A 1 207 ? -2.824 -18.916 13.817 1.00 86.88 207 THR A N 1
ATOM 1635 C CA . THR A 1 207 ? -3.732 -19.665 12.950 1.00 86.88 207 THR A CA 1
ATOM 1636 C C . THR A 1 207 ? -3.316 -21.118 12.881 1.00 86.88 207 THR A C 1
ATOM 1638 O O . THR A 1 207 ? -2.160 -21.467 13.129 1.00 86.88 207 THR A O 1
ATOM 1641 N N . GLY A 1 208 ? -4.249 -21.990 12.525 1.00 90.31 208 GLY A N 1
ATOM 1642 C CA . GLY A 1 208 ? -3.962 -23.396 12.286 1.00 90.31 208 GLY A CA 1
ATOM 1643 C C . GLY A 1 208 ? -5.197 -24.150 11.834 1.00 90.31 208 GLY A C 1
ATOM 1644 O O . GLY A 1 208 ? -6.230 -23.561 11.522 1.00 90.31 208 GLY A O 1
ATOM 1645 N N . SER A 1 209 ? -5.086 -25.471 11.774 1.00 91.69 209 SER A N 1
ATOM 1646 C CA . SER A 1 209 ? -6.199 -26.350 11.439 1.00 91.69 209 SER A CA 1
ATOM 1647 C C . SER A 1 209 ? -6.289 -27.521 12.403 1.00 91.69 209 SER A C 1
ATOM 1649 O O . SER A 1 209 ? -5.280 -28.005 12.929 1.00 91.69 209 SER A O 1
ATOM 1651 N N . LEU A 1 210 ? -7.505 -28.010 12.599 1.00 93.12 210 LEU A N 1
ATOM 1652 C CA . LEU A 1 210 ? -7.763 -29.291 13.228 1.00 93.12 210 LEU A CA 1
ATOM 1653 C C . LEU A 1 210 ? -7.426 -30.441 12.262 1.00 93.12 210 LEU A C 1
ATOM 1655 O O . LEU A 1 210 ? -7.256 -30.253 11.054 1.00 93.12 210 LEU A O 1
ATOM 1659 N N . ILE A 1 211 ? -7.327 -31.666 12.777 1.00 88.25 211 ILE A N 1
ATOM 1660 C CA . ILE A 1 211 ? -7.046 -32.877 11.984 1.00 88.25 211 ILE A CA 1
ATOM 1661 C C . ILE A 1 211 ? -8.120 -33.113 10.904 1.00 88.25 211 ILE A C 1
ATOM 1663 O O . ILE A 1 211 ? -7.811 -33.676 9.852 1.00 88.25 211 ILE A O 1
ATOM 1667 N N . ASN A 1 212 ? -9.360 -32.672 11.140 1.00 84.38 212 ASN A N 1
ATOM 1668 C CA . ASN A 1 212 ? -10.475 -32.771 10.192 1.00 84.38 212 ASN A CA 1
ATOM 1669 C C . ASN A 1 212 ? -10.431 -31.711 9.065 1.00 84.38 212 ASN A C 1
ATOM 1671 O O . ASN A 1 212 ? -11.194 -31.826 8.107 1.00 84.38 212 ASN A O 1
ATOM 1675 N N . GLY A 1 213 ? -9.520 -30.733 9.145 1.00 83.81 213 GLY A N 1
ATOM 1676 C CA . GLY A 1 213 ? -9.338 -29.667 8.159 1.00 83.81 213 GLY A CA 1
ATOM 1677 C C . GLY A 1 213 ? -10.021 -28.336 8.490 1.00 83.81 213 GLY A C 1
ATOM 1678 O O . GLY A 1 213 ? -9.779 -27.371 7.769 1.00 83.81 213 GLY A O 1
ATOM 1679 N N . GLU A 1 214 ? -10.822 -28.250 9.555 1.00 86.94 214 GLU A N 1
ATOM 1680 C CA . GLU A 1 214 ? -11.394 -26.979 10.021 1.00 86.94 214 GLU A CA 1
ATOM 1681 C C . GLU A 1 214 ? -10.290 -26.049 10.520 1.00 86.94 214 GLU A C 1
ATOM 1683 O O . GLU A 1 214 ? -9.317 -26.496 11.128 1.00 86.94 214 GLU A O 1
ATOM 1688 N N . GLN A 1 215 ? -10.406 -24.756 10.226 1.00 89.69 215 GLN A N 1
ATOM 1689 C CA . GLN A 1 215 ? -9.390 -23.768 10.576 1.00 89.69 215 GLN A CA 1
ATOM 1690 C C . GLN A 1 215 ? -9.745 -23.083 11.888 1.00 89.69 215 GLN A C 1
ATOM 1692 O O . GLN A 1 215 ? -10.919 -22.894 12.169 1.00 89.69 215 GLN A O 1
ATOM 1697 N N . PHE A 1 216 ? -8.745 -22.670 12.661 1.00 87.44 216 PHE A N 1
ATOM 1698 C CA . PHE A 1 216 ? -8.939 -21.820 13.834 1.00 87.44 216 PHE A CA 1
ATOM 1699 C C . PHE A 1 216 ? -8.127 -20.529 13.718 1.00 87.44 216 PHE A C 1
ATOM 1701 O O . PHE A 1 216 ? -7.140 -20.468 12.971 1.00 87.44 216 PHE A O 1
ATOM 1708 N N . TYR A 1 217 ? -8.561 -19.500 14.439 1.00 85.75 217 TYR A N 1
ATOM 1709 C CA . TYR A 1 217 ? -7.927 -18.187 14.495 1.00 85.75 217 TYR A CA 1
ATOM 1710 C C . TYR A 1 217 ? -8.017 -17.625 15.913 1.00 85.75 217 TYR A C 1
ATOM 1712 O O . TYR A 1 217 ? -9.077 -17.666 16.531 1.00 85.75 217 TYR A O 1
ATOM 1720 N N . GLY A 1 218 ? -6.914 -17.064 16.393 1.00 76.69 218 GLY A N 1
ATOM 1721 C CA . GLY A 1 218 ? -6.877 -16.300 17.630 1.00 76.69 218 GLY A CA 1
ATOM 1722 C C . GLY A 1 218 ? -5.752 -15.275 17.617 1.00 76.69 218 GLY A C 1
ATOM 1723 O O . GLY A 1 218 ? -4.835 -15.354 16.795 1.00 76.69 218 GLY A O 1
ATOM 1724 N N . THR A 1 219 ? -5.793 -14.322 18.543 1.00 77.44 219 THR A N 1
ATOM 1725 C CA . THR A 1 219 ? -4.745 -13.300 18.685 1.00 77.44 219 THR A CA 1
ATOM 1726 C C . THR A 1 219 ? -4.318 -13.143 20.133 1.00 77.44 219 THR A C 1
ATOM 1728 O O . THR A 1 219 ? -5.141 -13.297 21.027 1.00 77.44 219 THR A O 1
ATOM 1731 N N . GLY A 1 220 ? -3.054 -12.793 20.358 1.00 70.81 220 GLY A N 1
ATOM 1732 C CA . GLY A 1 220 ? -2.522 -12.464 21.679 1.00 70.81 220 GLY A CA 1
ATOM 1733 C C . GLY A 1 220 ? -1.487 -11.344 21.599 1.00 70.81 220 GLY A C 1
ATOM 1734 O O . GLY A 1 220 ? -1.013 -10.994 20.518 1.00 70.81 220 GLY A O 1
ATOM 1735 N N . TRP A 1 221 ? -1.118 -10.776 22.743 1.00 76.69 221 TRP A N 1
ATOM 1736 C CA . TRP A 1 221 ? -0.271 -9.584 22.806 1.00 76.69 221 TRP A CA 1
ATOM 1737 C C . TRP A 1 221 ? 1.091 -9.889 23.422 1.00 76.69 221 TRP A C 1
ATOM 1739 O O . TRP A 1 221 ? 1.198 -10.633 24.396 1.00 76.69 221 TRP A O 1
ATOM 1749 N N . ILE A 1 222 ? 2.149 -9.278 22.885 1.00 79.94 222 ILE A N 1
ATOM 1750 C CA . ILE A 1 222 ? 3.496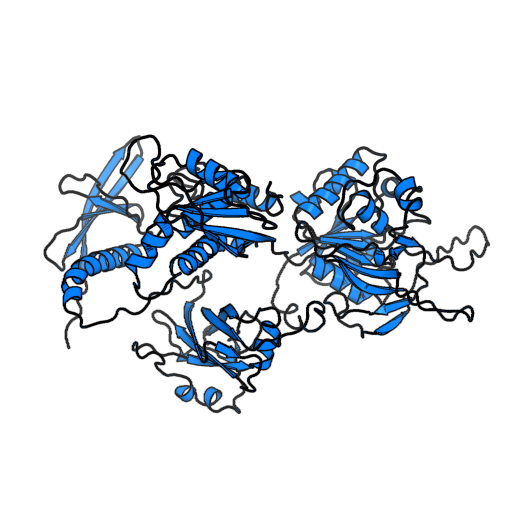 -9.381 23.450 1.00 79.94 222 ILE A CA 1
ATOM 1751 C C . ILE A 1 222 ? 4.147 -8.007 23.579 1.00 79.94 222 ILE A C 1
ATOM 1753 O O . ILE A 1 222 ? 4.123 -7.198 22.654 1.00 79.94 222 ILE A O 1
ATOM 1757 N N . LYS A 1 223 ? 4.785 -7.741 24.720 1.00 77.38 223 LYS A N 1
ATOM 1758 C CA . LYS A 1 223 ? 5.565 -6.516 24.934 1.00 77.38 223 LYS A CA 1
ATOM 1759 C C . LYS A 1 223 ? 7.017 -6.708 24.512 1.00 77.38 223 LYS A C 1
ATOM 1761 O O . LYS A 1 223 ? 7.684 -7.631 24.980 1.00 77.38 223 LYS A O 1
ATOM 1766 N N . VAL A 1 224 ? 7.557 -5.813 23.692 1.00 79.81 224 VAL A N 1
ATOM 1767 C CA . VAL A 1 224 ? 8.945 -5.880 23.214 1.00 79.81 224 VAL A CA 1
ATOM 1768 C C . VAL A 1 224 ? 9.883 -5.078 24.116 1.00 79.81 224 VAL A C 1
ATOM 1770 O O . VAL A 1 224 ? 9.654 -3.905 24.393 1.00 79.81 224 VAL A O 1
ATOM 1773 N N . ILE A 1 225 ? 10.984 -5.690 24.571 1.00 79.88 225 ILE A N 1
ATOM 1774 C CA . ILE A 1 225 ? 12.031 -5.009 25.358 1.00 79.88 225 ILE A CA 1
ATOM 1775 C C . ILE A 1 225 ? 13.444 -5.372 24.895 1.00 79.88 225 ILE A C 1
ATOM 1777 O O . ILE A 1 225 ? 13.684 -6.416 24.283 1.00 79.88 225 ILE A O 1
ATOM 1781 N N . GLY A 1 226 ? 14.431 -4.553 25.268 1.00 73.75 226 GLY A N 1
ATOM 1782 C CA . GLY A 1 226 ? 15.840 -4.876 25.064 1.00 73.75 226 GLY A CA 1
ATOM 1783 C C . GLY A 1 226 ? 16.321 -4.710 23.622 1.00 73.75 226 GLY A C 1
ATOM 1784 O O . GLY A 1 226 ? 17.374 -5.251 23.279 1.00 73.75 226 GLY A O 1
ATOM 1785 N N . VAL A 1 227 ? 15.607 -3.953 22.791 1.00 65.44 227 VAL A N 1
ATOM 1786 C CA . VAL A 1 227 ? 16.110 -3.510 21.485 1.00 65.44 227 VAL A CA 1
ATOM 1787 C C . VAL A 1 227 ? 17.323 -2.603 21.754 1.00 65.44 227 VAL A C 1
ATOM 1789 O O . VAL A 1 227 ? 17.291 -1.736 22.624 1.00 65.44 227 VAL A O 1
ATOM 1792 N N . GLY A 1 228 ? 18.482 -2.876 21.152 1.00 50.72 228 GLY A N 1
ATOM 1793 C CA . GLY A 1 228 ? 19.711 -2.148 21.491 1.00 50.72 228 GLY A CA 1
ATOM 1794 C C . GLY A 1 228 ? 19.590 -0.645 21.200 1.00 50.72 228 GLY A C 1
ATOM 1795 O O . GLY A 1 228 ? 19.242 -0.267 20.087 1.00 50.72 228 GLY A O 1
ATOM 1796 N N . LYS A 1 229 ? 19.937 0.227 22.162 1.00 35.97 229 LYS A N 1
ATOM 1797 C CA . LYS A 1 229 ? 20.067 1.678 21.929 1.00 35.97 229 LYS A CA 1
ATOM 1798 C C . LYS A 1 229 ? 21.243 1.956 20.991 1.00 35.97 229 LYS A C 1
ATOM 1800 O O . LYS A 1 229 ? 22.372 2.075 21.458 1.00 35.97 229 LYS A O 1
ATOM 1805 N N . ASN A 1 230 ? 20.972 1.977 19.688 1.00 30.45 230 ASN A N 1
ATOM 1806 C CA . ASN A 1 230 ? 21.632 2.745 18.625 1.00 30.45 230 ASN A CA 1
ATOM 1807 C C . ASN A 1 230 ? 21.298 2.105 17.272 1.00 30.45 230 ASN A C 1
ATOM 1809 O O . ASN A 1 230 ? 21.839 1.043 16.969 1.00 30.45 230 ASN A O 1
ATOM 1813 N N . LYS A 1 231 ? 20.484 2.790 16.458 1.00 28.94 231 LYS A N 1
ATOM 1814 C CA . LYS A 1 231 ? 20.792 3.196 15.072 1.00 28.94 231 LYS A CA 1
ATOM 1815 C C . LYS A 1 231 ? 19.531 3.748 14.393 1.00 28.94 231 LYS A C 1
ATOM 1817 O O . LYS A 1 231 ? 18.713 3.007 13.865 1.00 28.94 231 LYS A O 1
ATOM 1822 N N . ASN A 1 232 ? 19.439 5.077 14.342 1.00 32.06 232 ASN A N 1
ATOM 1823 C CA . ASN A 1 232 ? 18.877 5.723 13.161 1.00 32.06 232 ASN A CA 1
ATOM 1824 C C . ASN A 1 232 ? 19.701 5.255 11.948 1.00 32.06 232 ASN A C 1
ATOM 1826 O O . ASN A 1 232 ? 20.929 5.300 12.014 1.00 32.06 232 ASN A O 1
ATOM 1830 N N . GLN A 1 233 ? 19.012 4.852 10.877 1.00 34.47 233 GLN A N 1
ATOM 1831 C CA . GLN A 1 233 ? 19.532 4.345 9.595 1.00 34.47 233 GLN A CA 1
ATOM 1832 C C . GLN A 1 233 ? 20.164 2.940 9.615 1.00 34.47 233 GLN A C 1
ATOM 1834 O O . GLN A 1 233 ? 21.274 2.754 10.103 1.00 34.47 233 GLN A O 1
ATOM 1839 N N . GLU A 1 234 ? 19.443 1.981 9.014 1.00 27.03 234 GLU A N 1
ATOM 1840 C CA . GLU A 1 234 ? 19.896 0.923 8.078 1.00 27.03 234 GLU A CA 1
ATOM 1841 C C . GLU A 1 234 ? 18.892 -0.249 8.100 1.00 27.03 234 GLU A C 1
ATOM 1843 O O . GLU A 1 234 ? 19.166 -1.321 8.636 1.00 27.03 234 GLU A O 1
ATOM 1848 N N . TYR A 1 235 ? 17.712 -0.062 7.496 1.00 27.98 235 TYR A N 1
ATOM 1849 C CA . TYR A 1 235 ? 16.850 -1.190 7.134 1.00 27.98 235 TYR A CA 1
ATOM 1850 C C . TYR A 1 235 ? 17.503 -1.926 5.962 1.00 27.98 235 TYR A C 1
ATOM 1852 O O . TYR A 1 235 ? 17.414 -1.492 4.815 1.00 27.98 235 TYR A O 1
ATOM 1860 N N . THR A 1 236 ? 18.193 -3.033 6.247 1.00 28.00 236 THR A N 1
ATOM 1861 C CA . THR A 1 236 ? 18.640 -3.948 5.196 1.00 28.00 236 THR A CA 1
ATOM 1862 C C . THR A 1 236 ? 18.542 -5.406 5.620 1.00 28.00 236 THR A C 1
ATOM 1864 O O . THR A 1 236 ? 19.207 -5.851 6.550 1.00 28.00 236 THR A O 1
ATOM 1867 N N . SER A 1 237 ? 17.841 -6.145 4.762 1.00 26.56 237 SER A N 1
ATOM 1868 C CA . SER A 1 237 ? 18.096 -7.528 4.358 1.00 26.56 237 SER A CA 1
ATOM 1869 C C . SER A 1 237 ? 17.543 -8.684 5.208 1.00 26.56 237 SER A C 1
ATOM 1871 O O . SER A 1 237 ? 18.020 -8.966 6.297 1.00 26.56 237 SER A O 1
ATOM 1873 N N . MET A 1 238 ? 16.671 -9.444 4.525 1.00 26.34 238 MET A N 1
ATOM 1874 C CA . MET A 1 238 ? 16.234 -10.835 4.740 1.00 26.34 238 MET A CA 1
ATOM 1875 C C . MET A 1 238 ? 15.112 -11.058 5.774 1.00 26.34 238 MET A C 1
ATOM 1877 O O . MET A 1 238 ? 15.282 -10.739 6.934 1.00 26.34 238 MET A O 1
ATOM 1881 N N . LYS A 1 239 ? 13.968 -11.679 5.445 1.00 34.09 239 LYS A N 1
ATOM 1882 C CA . LYS A 1 239 ? 13.601 -12.438 4.236 1.00 34.09 239 LYS A CA 1
ATOM 1883 C C . LYS A 1 239 ? 12.079 -12.634 4.150 1.00 34.09 239 LYS A C 1
ATOM 1885 O O . LYS A 1 239 ? 11.486 -13.300 4.988 1.00 34.09 239 LYS A O 1
ATOM 1890 N N . MET A 1 240 ? 11.508 -12.150 3.049 1.00 31.89 240 MET A N 1
ATOM 1891 C CA . MET A 1 240 ? 10.227 -12.560 2.461 1.00 31.89 240 MET A CA 1
ATOM 1892 C C . MET A 1 240 ? 10.315 -13.957 1.803 1.00 31.89 240 MET A C 1
ATOM 1894 O O . MET A 1 240 ? 9.809 -14.167 0.704 1.00 31.89 240 MET A O 1
ATOM 1898 N N . ASP A 1 241 ? 10.969 -14.931 2.445 1.00 27.81 241 ASP A N 1
ATOM 1899 C CA . ASP A 1 241 ? 11.005 -16.306 1.912 1.00 27.81 241 ASP A CA 1
ATOM 1900 C C . ASP A 1 241 ? 9.632 -17.015 2.038 1.00 27.81 241 ASP A C 1
ATOM 1902 O O . ASP A 1 241 ? 9.458 -18.098 1.486 1.00 27.81 241 ASP A O 1
ATOM 1906 N N . THR A 1 242 ? 8.629 -16.394 2.676 1.00 31.33 242 THR A N 1
ATOM 1907 C CA . THR A 1 242 ? 7.250 -16.911 2.807 1.00 31.33 242 THR A CA 1
ATOM 1908 C C . THR A 1 242 ? 6.194 -16.165 1.983 1.00 31.33 242 THR A C 1
ATOM 1910 O O . THR A 1 242 ? 5.082 -16.662 1.848 1.00 31.33 242 THR A O 1
ATOM 1913 N N . LEU A 1 243 ? 6.522 -15.054 1.312 1.00 33.22 243 LEU A N 1
ATOM 1914 C CA . LEU A 1 243 ? 5.559 -14.334 0.453 1.00 33.22 243 LEU A CA 1
ATOM 1915 C C . LEU A 1 243 ? 5.343 -14.973 -0.929 1.00 33.22 243 LEU A C 1
ATOM 1917 O O . LEU A 1 243 ? 4.658 -14.409 -1.776 1.00 33.22 243 LEU A O 1
ATOM 1921 N N . SER A 1 244 ? 5.905 -16.161 -1.160 1.00 33.03 244 SER A N 1
ATOM 1922 C CA . SER A 1 244 ? 5.797 -16.872 -2.438 1.00 33.03 244 SER A CA 1
ATOM 1923 C C . SER A 1 244 ? 4.888 -18.104 -2.422 1.00 33.03 244 SER A C 1
ATOM 1925 O O . SER A 1 244 ? 4.792 -18.757 -3.461 1.00 33.03 244 SER A O 1
ATOM 1927 N N . GLN A 1 245 ? 4.222 -18.438 -1.304 1.00 31.80 245 GLN A N 1
ATOM 1928 C CA . GLN A 1 245 ? 3.409 -19.665 -1.250 1.00 31.80 245 GLN A CA 1
ATOM 1929 C C . GLN A 1 245 ? 1.951 -19.550 -0.787 1.00 31.80 245 GLN A C 1
ATOM 1931 O O . GLN A 1 245 ? 1.236 -20.502 -1.067 1.00 31.80 245 GLN A O 1
ATOM 1936 N N . ASP A 1 246 ? 1.466 -18.420 -0.253 1.00 29.83 246 ASP A N 1
ATOM 1937 C CA . ASP A 1 246 ? 0.048 -18.306 0.171 1.00 29.83 246 ASP A CA 1
ATOM 1938 C C . ASP A 1 246 ? -0.707 -17.043 -0.302 1.00 29.83 246 ASP A C 1
ATOM 1940 O O . ASP A 1 246 ? -1.818 -16.780 0.147 1.00 29.83 246 ASP A O 1
ATOM 1944 N N . TYR A 1 247 ? -0.190 -16.285 -1.276 1.00 35.69 247 TYR A N 1
ATOM 1945 C CA . TYR A 1 247 ? -0.988 -15.240 -1.938 1.00 35.69 247 TYR A CA 1
ATOM 1946 C C . TYR A 1 247 ? -1.532 -15.765 -3.263 1.00 35.69 247 TYR A C 1
ATOM 1948 O O . TYR A 1 247 ? -0.898 -15.637 -4.312 1.00 35.69 247 TYR A O 1
ATOM 1956 N N . SER A 1 248 ? -2.722 -16.364 -3.232 1.00 35.09 248 SER A N 1
ATOM 1957 C CA . SER A 1 248 ? -3.546 -16.410 -4.437 1.00 35.09 248 SER A CA 1
ATOM 1958 C C . SER A 1 248 ? -4.044 -14.989 -4.707 1.00 35.09 248 SER A C 1
ATOM 1960 O O . SER A 1 248 ? -5.034 -14.556 -4.122 1.00 35.09 248 SER A O 1
ATOM 1962 N N . CYS A 1 249 ? -3.356 -14.221 -5.545 1.00 38.34 249 CYS A N 1
ATOM 1963 C CA . CYS A 1 249 ? -3.927 -12.989 -6.073 1.00 38.34 249 CYS A CA 1
ATOM 1964 C C . CYS A 1 249 ? -3.879 -13.033 -7.594 1.00 38.34 249 CYS A C 1
ATOM 1966 O O . CYS A 1 249 ? -2.807 -12.999 -8.194 1.00 38.34 249 CYS A O 1
ATOM 1968 N N . ASP A 1 250 ? -5.067 -13.123 -8.190 1.00 58.38 250 ASP A N 1
ATOM 1969 C CA . ASP A 1 250 ? -5.348 -12.844 -9.595 1.00 58.38 250 ASP A CA 1
ATOM 1970 C C . ASP A 1 250 ? -5.036 -11.366 -9.900 1.00 58.38 250 ASP A C 1
ATOM 1972 O O . ASP A 1 250 ? -5.941 -10.582 -10.175 1.00 58.38 250 ASP A O 1
ATOM 1976 N N . ALA A 1 251 ? -3.773 -10.943 -9.785 1.00 73.06 251 ALA A N 1
ATOM 1977 C CA . ALA A 1 251 ? -3.415 -9.554 -10.034 1.00 73.06 251 ALA A CA 1
ATOM 1978 C C . ALA A 1 251 ? -3.366 -9.291 -11.543 1.00 73.06 251 ALA A C 1
ATOM 1980 O O . ALA A 1 251 ? -2.763 -10.048 -12.321 1.00 73.06 251 ALA A O 1
ATOM 1981 N N . LYS A 1 252 ? -4.018 -8.210 -11.96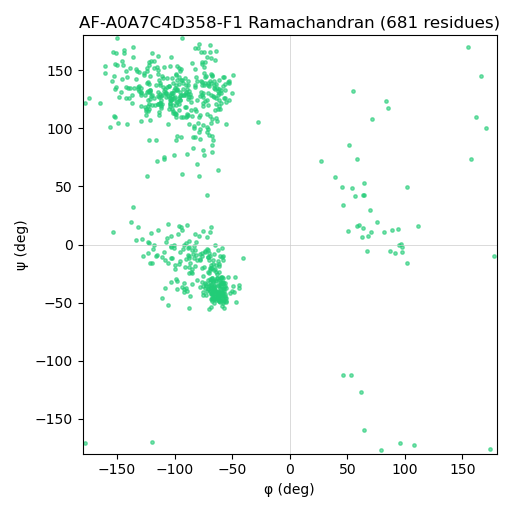4 1.00 86.69 252 LYS A N 1
ATOM 1982 C CA . LYS A 1 252 ? -4.170 -7.840 -13.365 1.00 86.69 252 LYS A CA 1
ATOM 1983 C C . LYS A 1 252 ? -3.179 -6.742 -13.720 1.00 86.69 252 LYS A C 1
ATOM 1985 O O . LYS A 1 252 ? -3.179 -5.651 -13.157 1.00 86.69 252 LYS A O 1
ATOM 1990 N N . ILE A 1 253 ? -2.313 -7.027 -14.681 1.00 91.44 253 ILE A N 1
ATOM 1991 C CA . ILE A 1 253 ? -1.182 -6.185 -15.052 1.00 91.44 253 ILE A CA 1
ATOM 1992 C C . ILE A 1 253 ? -1.421 -5.595 -16.437 1.00 91.44 253 ILE A C 1
ATOM 1994 O O . ILE A 1 253 ? -1.523 -6.313 -17.435 1.00 91.44 253 ILE A O 1
ATOM 1998 N N . ALA A 1 254 ? -1.478 -4.271 -16.503 1.00 96.62 254 ALA A N 1
ATOM 1999 C CA . ALA A 1 254 ? -1.495 -3.546 -17.758 1.00 96.62 254 ALA A CA 1
ATOM 2000 C C . ALA A 1 254 ? -0.062 -3.386 -18.280 1.00 96.62 254 ALA A C 1
ATOM 2002 O O . ALA A 1 254 ? 0.859 -3.042 -17.539 1.00 96.62 254 ALA A O 1
ATOM 2003 N N . VAL A 1 255 ? 0.135 -3.585 -19.579 1.00 96.50 255 VAL A N 1
ATOM 2004 C CA . VAL A 1 255 ? 1.390 -3.261 -20.268 1.00 96.50 255 VAL A CA 1
ATOM 2005 C C . VAL A 1 255 ? 1.084 -2.196 -21.308 1.00 96.50 255 VAL A C 1
ATOM 2007 O O . VAL A 1 255 ? 0.243 -2.409 -22.185 1.00 96.50 255 VAL A O 1
ATOM 2010 N N . PHE A 1 256 ? 1.723 -1.030 -21.208 1.00 95.06 256 PHE A N 1
ATOM 2011 C CA . PHE A 1 256 ? 1.372 0.092 -22.070 1.00 95.06 256 PHE A CA 1
ATOM 2012 C C . PHE A 1 256 ? 1.906 -0.099 -23.497 1.00 95.06 256 PHE A C 1
ATOM 2014 O O . PHE A 1 256 ? 3.067 0.154 -23.815 1.00 95.06 256 PHE A O 1
ATOM 2021 N N . ASN A 1 257 ? 1.015 -0.477 -24.407 1.00 92.56 257 ASN A N 1
ATOM 2022 C CA . ASN A 1 257 ? 1.258 -0.491 -25.842 1.00 92.56 257 ASN A CA 1
ATOM 2023 C C . ASN A 1 257 ? 1.088 0.926 -26.424 1.00 92.56 257 ASN A C 1
ATOM 2025 O O . ASN A 1 257 ? 0.123 1.234 -27.130 1.00 92.56 257 ASN A O 1
ATOM 2029 N N . GLY A 1 258 ? 2.024 1.812 -26.073 1.00 79.50 258 GLY A N 1
ATOM 2030 C CA . GLY A 1 258 ? 2.146 3.145 -26.658 1.00 79.50 258 GLY A CA 1
ATOM 2031 C C . GLY A 1 258 ? 2.333 3.096 -28.181 1.00 79.50 258 GLY A C 1
ATOM 2032 O O . GLY A 1 258 ? 3.084 2.273 -28.707 1.00 79.50 258 GLY A O 1
ATOM 2033 N N . GLY A 1 259 ? 1.624 3.966 -28.903 1.00 67.19 259 GLY A N 1
ATOM 2034 C CA . GLY A 1 259 ? 1.714 4.089 -30.361 1.00 67.19 259 GLY A CA 1
ATOM 2035 C C . GLY A 1 259 ? 2.722 5.155 -30.817 1.00 67.19 259 GLY A C 1
ATOM 2036 O O . GLY A 1 259 ? 3.261 5.892 -30.001 1.00 67.19 259 GLY A O 1
ATOM 2037 N N . PRO A 1 260 ? 2.930 5.337 -32.137 1.00 58.75 260 PRO A N 1
ATOM 2038 C CA . PRO A 1 260 ? 3.819 6.352 -32.713 1.00 58.75 260 PRO A CA 1
ATOM 2039 C C . PRO A 1 260 ? 3.685 7.775 -32.155 1.00 58.75 260 PRO A C 1
ATOM 2041 O O . PRO A 1 260 ? 4.640 8.544 -32.213 1.00 58.75 260 PRO A O 1
ATOM 2044 N N . SER A 1 261 ? 2.493 8.137 -31.670 1.00 54.25 261 SER A N 1
ATOM 2045 C CA . SER A 1 261 ? 2.157 9.421 -31.050 1.00 54.25 261 SER A CA 1
ATOM 2046 C C . SER A 1 261 ? 2.744 9.588 -29.647 1.00 54.25 261 SER A C 1
ATOM 2048 O O . SER A 1 261 ? 3.209 10.684 -29.338 1.00 54.25 261 SER A O 1
ATOM 2050 N N . SER A 1 262 ? 2.820 8.524 -28.837 1.00 53.81 262 SER A N 1
ATOM 2051 C CA . SER A 1 262 ? 3.433 8.559 -27.500 1.00 53.81 262 SER A CA 1
ATOM 2052 C C . SER A 1 262 ? 4.960 8.685 -27.526 1.00 53.81 262 SER A C 1
ATOM 2054 O O . SER A 1 262 ? 5.586 8.821 -26.481 1.00 53.81 262 SER A O 1
ATOM 2056 N N . TRP A 1 263 ? 5.564 8.671 -28.720 1.00 59.78 263 TRP A N 1
ATOM 2057 C CA . TRP A 1 263 ? 7.004 8.823 -28.961 1.00 59.78 263 TRP A CA 1
ATOM 2058 C C . TRP A 1 263 ? 7.398 10.218 -29.467 1.00 59.78 263 TRP A C 1
ATOM 2060 O O . TRP A 1 263 ? 8.565 10.467 -29.768 1.00 59.78 263 TRP A O 1
ATOM 2070 N N . GLN A 1 264 ? 6.436 11.123 -29.678 1.00 52.56 264 GLN A N 1
ATOM 2071 C CA . GLN A 1 264 ? 6.693 12.355 -30.441 1.00 52.56 264 GLN A CA 1
ATOM 2072 C C . GLN A 1 264 ? 7.312 13.485 -29.619 1.00 52.56 264 GLN A C 1
ATOM 2074 O O . GLN A 1 264 ? 7.663 14.522 -30.188 1.00 52.56 264 GLN A O 1
ATOM 2079 N N . TRP A 1 265 ? 7.536 13.291 -28.317 1.00 60.50 265 TRP A N 1
ATOM 2080 C CA . TRP A 1 265 ? 8.148 14.307 -27.467 1.00 60.50 265 TRP A CA 1
ATOM 2081 C C . TRP A 1 265 ? 9.670 14.150 -27.343 1.00 60.50 265 TRP A C 1
ATOM 2083 O O . TRP A 1 265 ? 10.240 14.004 -26.265 1.00 60.50 265 TRP A O 1
ATOM 2093 N N . LYS A 1 266 ? 10.340 14.249 -28.502 1.00 54.78 266 LYS A N 1
ATOM 2094 C CA . LYS A 1 266 ? 11.803 14.120 -28.697 1.00 54.78 266 LYS A CA 1
ATOM 2095 C C . LYS A 1 266 ? 12.668 15.110 -27.902 1.00 54.78 266 LYS A C 1
ATOM 2097 O O . LYS A 1 266 ? 13.887 15.091 -28.026 1.00 54.78 266 LYS A O 1
ATOM 2102 N N . SER A 1 267 ? 12.061 16.038 -27.166 1.00 59.84 267 SER A N 1
ATOM 2103 C CA . SER A 1 267 ? 12.784 17.001 -26.340 1.00 59.84 267 SER A CA 1
ATOM 2104 C C . SER A 1 267 ? 13.194 16.422 -24.979 1.00 59.84 267 SER A C 1
ATOM 2106 O O . SER A 1 267 ? 14.111 16.973 -24.382 1.00 59.84 267 SER A O 1
ATOM 2108 N N . TRP A 1 268 ? 12.575 15.326 -24.511 1.00 62.62 268 TRP A N 1
ATOM 2109 C CA . TRP A 1 268 ? 12.856 14.716 -23.197 1.00 62.62 268 TRP A CA 1
ATOM 2110 C C . TRP A 1 268 ? 13.660 13.428 -23.233 1.00 62.62 268 TRP A C 1
ATOM 2112 O O . TRP A 1 268 ? 14.171 13.023 -22.202 1.00 62.62 268 TRP A O 1
ATOM 2122 N N . PHE A 1 269 ? 13.773 12.769 -24.377 1.00 68.00 269 PHE A N 1
ATOM 2123 C CA . PHE A 1 269 ? 14.459 11.488 -24.481 1.00 68.00 269 PHE A CA 1
ATOM 2124 C C . PHE A 1 269 ? 15.181 11.406 -25.832 1.00 68.00 269 PHE A C 1
ATOM 2126 O O . PHE A 1 269 ? 14.815 12.106 -26.782 1.00 68.00 269 PHE A O 1
ATOM 2133 N N . ALA A 1 270 ? 16.245 10.608 -25.906 1.00 62.06 270 ALA A N 1
ATOM 2134 C CA . ALA A 1 270 ? 17.064 10.434 -27.104 1.00 62.06 270 ALA A CA 1
ATOM 2135 C C . ALA A 1 270 ? 16.947 8.988 -27.604 1.00 62.06 270 ALA A C 1
ATOM 2137 O O . ALA A 1 270 ? 16.700 8.088 -26.817 1.00 62.06 270 ALA A O 1
ATOM 2138 N N . GLY A 1 271 ? 17.128 8.764 -28.908 1.00 63.34 271 GLY A N 1
ATOM 2139 C CA . GLY A 1 271 ? 17.069 7.419 -29.495 1.00 63.34 271 GLY A CA 1
ATOM 2140 C C . GLY A 1 271 ? 15.706 7.036 -30.085 1.00 63.34 271 GLY A C 1
ATOM 2141 O O . GLY A 1 271 ? 14.834 7.885 -30.297 1.00 63.34 271 GLY A O 1
ATOM 2142 N N . MET A 1 272 ? 15.567 5.757 -30.448 1.00 63.88 272 MET A N 1
ATOM 2143 C CA . MET A 1 272 ? 14.314 5.167 -30.927 1.00 63.88 272 MET A CA 1
ATOM 2144 C C . MET A 1 272 ? 13.706 4.320 -29.805 1.00 63.88 272 MET A C 1
ATOM 2146 O O . MET A 1 272 ? 14.389 3.409 -29.351 1.00 63.88 272 MET A O 1
ATOM 2150 N N . PRO A 1 273 ? 12.453 4.570 -29.396 1.00 69.25 273 PRO A N 1
ATOM 2151 C CA . PRO A 1 273 ? 11.810 3.775 -28.356 1.00 69.25 273 PRO A CA 1
ATOM 2152 C C . PRO A 1 273 ? 11.541 2.351 -28.854 1.00 69.25 273 PRO A C 1
ATOM 2154 O O . PRO A 1 273 ? 11.109 2.163 -29.998 1.00 69.25 273 PRO A O 1
ATOM 2157 N N . HIS A 1 274 ? 11.775 1.360 -27.996 1.00 76.06 274 HIS A N 1
ATOM 2158 C CA . HIS A 1 274 ? 11.648 -0.057 -28.329 1.00 76.06 274 HIS A CA 1
ATOM 2159 C C . HIS A 1 274 ? 10.251 -0.622 -28.016 1.00 76.06 274 HIS A C 1
ATOM 2161 O O . HIS A 1 274 ? 9.696 -1.362 -28.828 1.00 76.06 274 HIS A O 1
ATOM 2167 N N . ASN A 1 275 ? 9.659 -0.241 -26.877 1.00 84.56 275 ASN A N 1
ATOM 2168 C CA . ASN A 1 275 ? 8.329 -0.658 -26.396 1.00 84.56 275 ASN A CA 1
ATOM 2169 C C . ASN A 1 275 ? 7.955 -2.129 -26.640 1.00 84.56 275 ASN A C 1
ATOM 2171 O O . ASN A 1 275 ? 6.940 -2.451 -27.270 1.00 84.56 275 ASN A O 1
ATOM 2175 N N . ASP A 1 276 ? 8.762 -3.047 -26.124 1.00 88.62 276 ASP A N 1
ATOM 2176 C CA . ASP A 1 276 ? 8.526 -4.484 -26.254 1.00 88.62 276 ASP A CA 1
ATOM 2177 C C . ASP A 1 276 ? 7.462 -5.013 -25.278 1.00 88.62 276 ASP A C 1
ATOM 2179 O O . ASP A 1 276 ? 7.698 -5.914 -24.467 1.00 88.62 276 ASP A O 1
ATOM 2183 N N . TYR A 1 277 ? 6.248 -4.465 -25.373 1.00 91.56 277 TYR A N 1
ATOM 2184 C CA . TYR A 1 277 ? 5.110 -4.867 -24.543 1.00 91.56 277 TYR A CA 1
ATOM 2185 C C . TYR A 1 277 ? 4.799 -6.364 -24.692 1.00 91.56 277 TYR A C 1
ATOM 2187 O O . TYR A 1 277 ? 4.503 -7.049 -23.715 1.00 91.56 277 TYR A O 1
ATOM 2195 N N . ALA A 1 278 ? 4.924 -6.902 -25.910 1.00 90.56 278 ALA A N 1
ATOM 2196 C CA . ALA A 1 278 ? 4.719 -8.320 -26.182 1.00 90.56 278 ALA A CA 1
ATOM 2197 C C . ALA A 1 278 ? 5.779 -9.191 -25.488 1.00 90.56 278 ALA A C 1
ATOM 2199 O O . ALA A 1 278 ? 5.462 -10.280 -25.007 1.00 90.56 278 ALA A O 1
ATOM 2200 N N . GLY A 1 279 ? 7.023 -8.706 -25.402 1.00 88.06 279 GLY A N 1
ATOM 2201 C CA . GLY A 1 279 ? 8.086 -9.324 -24.617 1.00 88.06 279 GLY A CA 1
ATOM 2202 C C . GLY A 1 279 ? 7.707 -9.453 -23.151 1.00 88.06 279 GLY A C 1
ATOM 2203 O O . GLY A 1 279 ? 7.746 -10.569 -22.637 1.00 88.06 279 GLY A O 1
ATOM 2204 N N . VAL A 1 280 ? 7.245 -8.367 -22.522 1.00 88.12 280 VAL A N 1
ATOM 2205 C CA . VAL A 1 280 ? 6.783 -8.381 -21.120 1.00 88.12 280 VAL A CA 1
ATOM 2206 C C . VAL A 1 280 ? 5.670 -9.395 -20.904 1.00 88.12 280 VAL A C 1
ATOM 2208 O O . VAL A 1 280 ? 5.780 -10.213 -19.995 1.00 88.12 280 VAL A O 1
ATOM 2211 N N . ILE A 1 281 ? 4.640 -9.401 -21.755 1.00 88.69 281 ILE A N 1
ATOM 2212 C CA . ILE A 1 281 ? 3.531 -10.365 -21.655 1.00 88.69 281 ILE A CA 1
ATOM 2213 C C . ILE A 1 281 ? 4.060 -11.803 -21.768 1.00 88.69 281 ILE A C 1
ATOM 2215 O O . ILE A 1 281 ? 3.663 -12.677 -21.001 1.00 88.69 281 ILE A O 1
ATOM 2219 N N . SER A 1 282 ? 5.015 -12.048 -22.670 1.00 84.50 282 SER A N 1
ATOM 2220 C CA . SER A 1 282 ? 5.602 -13.378 -22.877 1.00 84.50 282 SER A CA 1
ATOM 2221 C C . SER A 1 282 ? 6.499 -13.875 -21.735 1.00 84.50 282 SER A C 1
ATOM 2223 O O . SER A 1 282 ? 6.807 -15.067 -21.689 1.00 84.50 282 SER A O 1
ATOM 2225 N N . LEU A 1 283 ? 6.912 -13.008 -20.796 1.00 76.12 283 LEU A N 1
ATOM 2226 C CA . LEU A 1 283 ? 7.715 -13.422 -19.635 1.00 76.12 283 LEU A CA 1
ATOM 2227 C C . LEU A 1 283 ? 6.942 -14.330 -18.672 1.00 76.12 283 LEU A C 1
ATOM 2229 O O . LEU A 1 283 ? 7.561 -15.003 -17.834 1.00 76.12 283 LEU A O 1
ATOM 2233 N N . TRP A 1 284 ? 5.615 -14.350 -18.790 1.00 71.56 284 TRP A N 1
ATOM 2234 C CA . TRP A 1 284 ? 4.701 -14.994 -17.862 1.00 71.56 284 TRP A CA 1
ATOM 2235 C C . TRP A 1 284 ? 4.048 -16.211 -18.504 1.00 71.56 284 TRP A C 1
ATOM 2237 O O . TRP A 1 284 ? 3.516 -16.168 -19.608 1.00 71.56 284 TRP A O 1
ATOM 2247 N N . THR A 1 285 ? 4.127 -17.330 -17.792 1.00 55.78 285 THR A N 1
ATOM 2248 C CA . THR A 1 285 ? 3.565 -18.626 -18.207 1.00 55.78 285 THR A CA 1
ATOM 2249 C C . THR A 1 285 ? 2.591 -19.181 -17.167 1.00 55.78 285 THR A C 1
ATOM 2251 O O . THR A 1 285 ? 2.073 -20.283 -17.329 1.00 55.78 285 THR A O 1
ATOM 2254 N N . THR A 1 286 ? 2.352 -18.430 -16.087 1.00 54.72 286 THR A N 1
ATOM 2255 C CA . THR A 1 286 ? 1.487 -18.808 -14.968 1.00 54.72 286 THR A CA 1
ATOM 2256 C C . THR A 1 286 ? 0.101 -18.188 -15.133 1.00 54.72 286 THR A C 1
ATOM 2258 O O . THR A 1 286 ? -0.043 -17.141 -15.753 1.00 54.72 286 THR A O 1
ATOM 2261 N N . THR A 1 287 ? -0.924 -18.817 -14.557 1.00 51.19 287 THR A N 1
ATOM 2262 C CA . THR A 1 287 ? -2.314 -18.322 -14.587 1.00 51.19 287 THR A CA 1
ATOM 2263 C C . THR A 1 287 ? -2.632 -17.308 -13.484 1.00 51.19 287 THR A C 1
ATOM 2265 O O . THR A 1 287 ? -3.736 -16.788 -13.465 1.00 51.19 287 THR A O 1
ATOM 2268 N N . VAL A 1 288 ? -1.689 -17.052 -12.568 1.00 57.22 288 VAL A N 1
ATOM 2269 C CA . VAL A 1 288 ? -1.899 -16.228 -11.359 1.00 57.22 288 VAL A CA 1
ATOM 2270 C C . VAL A 1 288 ? -1.821 -14.726 -11.653 1.00 57.22 288 VAL A C 1
ATOM 2272 O O . VAL A 1 288 ? -2.490 -13.943 -11.003 1.00 57.22 288 VAL A O 1
ATOM 2275 N N . LEU A 1 289 ? -1.026 -14.307 -12.643 1.00 68.69 289 LEU A N 1
ATOM 2276 C CA . LEU A 1 289 ? -0.972 -12.909 -13.077 1.00 68.69 289 LEU A CA 1
ATOM 2277 C C . LEU A 1 289 ? -1.564 -12.791 -14.476 1.00 68.69 289 LEU A C 1
ATOM 2279 O O . LEU A 1 289 ? -1.150 -13.506 -15.392 1.00 68.69 289 LEU A O 1
ATOM 2283 N N . GLN A 1 290 ? -2.510 -11.875 -14.646 1.00 81.50 290 GLN A N 1
ATOM 2284 C CA . GLN A 1 290 ? -3.201 -11.662 -15.913 1.00 81.50 290 GLN A CA 1
ATOM 2285 C C . GLN A 1 290 ? -2.616 -10.440 -16.611 1.00 81.50 290 GLN A C 1
ATOM 2287 O O . GLN A 1 290 ? -2.762 -9.325 -16.127 1.00 81.50 290 GLN A O 1
ATOM 2292 N N . PHE A 1 291 ? -1.955 -10.634 -17.752 1.00 88.69 291 PHE A N 1
ATOM 2293 C CA . PHE A 1 291 ? -1.340 -9.539 -18.502 1.00 88.69 291 PHE A CA 1
ATOM 2294 C C . PHE A 1 291 ? -2.203 -9.113 -19.684 1.00 88.69 291 PHE A C 1
ATOM 2296 O O . PHE A 1 291 ? -2.617 -9.948 -20.488 1.00 88.69 291 PHE A O 1
ATOM 2303 N N . GLU A 1 292 ? -2.399 -7.806 -19.836 1.00 93.19 292 GLU A N 1
ATOM 2304 C CA . GLU A 1 292 ? -3.132 -7.227 -20.958 1.00 93.19 292 GLU A CA 1
ATOM 2305 C C . GLU A 1 292 ? -2.393 -6.012 -21.522 1.00 93.19 292 GLU A C 1
ATOM 2307 O O . GLU A 1 292 ? -1.922 -5.145 -20.786 1.00 93.19 292 GLU A O 1
ATOM 2312 N N . ALA A 1 293 ? -2.284 -5.949 -22.849 1.00 95.38 293 ALA A N 1
ATOM 2313 C CA . ALA A 1 293 ? -1.748 -4.776 -23.522 1.00 95.38 293 ALA A CA 1
ATOM 2314 C C . ALA A 1 293 ? -2.838 -3.706 -23.624 1.00 95.38 293 ALA A C 1
ATOM 2316 O O . ALA A 1 293 ? -3.882 -3.963 -24.220 1.00 95.38 293 ALA A O 1
ATOM 2317 N N . LEU A 1 294 ? -2.571 -2.505 -23.113 1.00 95.88 294 LEU A N 1
ATOM 2318 C CA . LEU A 1 294 ? -3.473 -1.360 -23.249 1.00 95.88 294 LEU A CA 1
ATOM 2319 C C . LEU A 1 294 ? -2.893 -0.332 -24.211 1.00 95.88 294 LEU A C 1
ATOM 2321 O O . LEU A 1 294 ? -1.718 0.018 -24.118 1.00 95.88 294 LEU A O 1
ATOM 2325 N N . THR A 1 295 ? -3.712 0.170 -25.128 1.00 93.69 295 THR A N 1
ATOM 2326 C CA . THR A 1 295 ? -3.343 1.270 -26.022 1.00 93.69 295 THR A CA 1
ATOM 2327 C C . THR A 1 295 ? -3.506 2.629 -25.337 1.00 93.69 295 THR A C 1
ATOM 2329 O O . THR A 1 295 ? -4.139 2.757 -24.289 1.00 93.69 295 THR A O 1
ATOM 2332 N N . GLU A 1 296 ? -2.984 3.687 -25.965 1.00 90.88 296 GLU A N 1
ATOM 2333 C CA . GLU A 1 296 ? -3.180 5.071 -25.497 1.00 90.88 296 GLU A CA 1
ATOM 2334 C C . GLU A 1 296 ? -4.677 5.426 -25.384 1.00 90.88 296 GLU A C 1
ATOM 2336 O O . GLU A 1 296 ? -5.081 6.119 -24.454 1.00 90.88 296 GLU A O 1
ATOM 2341 N N . ALA A 1 297 ? -5.519 4.908 -26.286 1.00 92.44 297 ALA A N 1
ATOM 2342 C CA . ALA A 1 297 ? -6.962 5.138 -26.263 1.00 92.44 297 ALA A CA 1
ATOM 2343 C C . ALA A 1 297 ? -7.661 4.394 -25.114 1.00 92.44 297 ALA A C 1
ATOM 2345 O O . ALA A 1 297 ? -8.538 4.971 -24.469 1.00 92.44 297 ALA A O 1
ATOM 2346 N N . ASP A 1 298 ? -7.248 3.155 -24.827 1.00 95.88 298 ASP A N 1
ATOM 2347 C CA . ASP A 1 298 ? -7.800 2.375 -23.714 1.00 95.88 298 ASP A CA 1
ATOM 2348 C C . ASP A 1 298 ? -7.521 3.088 -22.389 1.00 95.88 298 ASP A C 1
ATOM 2350 O O . ASP A 1 298 ? -8.439 3.358 -21.614 1.00 95.88 298 ASP A O 1
ATOM 2354 N N . ILE A 1 299 ? -6.272 3.507 -22.169 1.00 95.25 299 ILE A N 1
ATOM 2355 C CA . ILE A 1 299 ? -5.892 4.255 -20.967 1.00 95.25 299 ILE A CA 1
ATOM 2356 C C . ILE A 1 299 ? -6.643 5.592 -20.887 1.00 95.25 299 ILE A C 1
ATOM 2358 O O . ILE A 1 299 ? -7.186 5.919 -19.833 1.00 95.25 299 ILE A O 1
ATOM 2362 N N . ALA A 1 300 ? -6.742 6.345 -21.990 1.00 93.50 300 ALA A N 1
ATOM 2363 C CA . ALA A 1 300 ? -7.477 7.613 -22.026 1.00 93.50 300 ALA A CA 1
ATOM 2364 C C . ALA A 1 300 ? -8.970 7.457 -21.682 1.00 93.50 300 ALA A C 1
ATOM 2366 O O . ALA A 1 300 ? -9.566 8.373 -21.116 1.00 93.50 300 ALA A O 1
ATOM 2367 N N . SER A 1 301 ? -9.571 6.303 -21.992 1.00 94.12 301 SER A N 1
ATOM 2368 C CA . SER A 1 301 ? -10.959 5.986 -21.634 1.00 94.12 301 SER A CA 1
ATOM 2369 C C . SER A 1 301 ? -11.162 5.614 -20.158 1.00 94.12 301 SER A C 1
ATOM 2371 O O . SER A 1 301 ? -12.304 5.518 -19.717 1.00 94.12 301 SER A O 1
ATOM 2373 N N . GLY A 1 302 ? -10.081 5.464 -19.380 1.00 90.75 302 GLY A N 1
ATOM 2374 C CA . GLY A 1 302 ? -10.126 5.091 -17.962 1.00 90.75 302 GLY A CA 1
ATOM 2375 C C . GLY A 1 302 ? -9.984 3.592 -17.690 1.00 90.75 302 GLY A C 1
ATOM 2376 O O . GLY A 1 302 ? -10.204 3.169 -16.558 1.00 90.75 302 GLY A O 1
ATOM 2377 N N . MET A 1 303 ? -9.569 2.798 -18.686 1.00 93.56 303 MET A N 1
ATOM 2378 C CA . MET A 1 303 ? -9.484 1.334 -18.582 1.00 93.56 303 MET A CA 1
ATOM 2379 C C . MET A 1 303 ? -8.574 0.846 -17.443 1.00 93.56 303 MET A C 1
ATOM 2381 O O . MET A 1 303 ? -8.846 -0.207 -16.879 1.00 93.56 303 MET A O 1
ATOM 2385 N N . LEU A 1 304 ? -7.539 1.608 -17.058 1.00 91.62 304 LEU A N 1
ATOM 2386 C CA . LEU A 1 304 ? -6.690 1.272 -15.902 1.00 91.62 304 LEU A CA 1
ATOM 2387 C C . LEU A 1 304 ? -7.498 1.121 -14.605 1.00 91.62 304 LEU A C 1
ATOM 2389 O O . LEU A 1 304 ? -7.223 0.234 -13.808 1.00 91.62 304 LEU A O 1
ATOM 2393 N N . GLU A 1 305 ? -8.513 1.963 -14.422 1.00 83.12 305 GLU A N 1
ATOM 2394 C CA . GLU A 1 305 ? -9.376 1.946 -13.245 1.00 83.12 305 GLU A CA 1
ATOM 2395 C C . GLU A 1 305 ? -10.544 0.974 -13.437 1.00 83.12 305 GLU A C 1
ATOM 2397 O O . GLU A 1 305 ? -10.721 0.042 -12.658 1.00 83.12 305 GLU A O 1
ATOM 2402 N N . THR A 1 306 ? -11.314 1.128 -14.519 1.00 80.88 306 THR A N 1
ATOM 2403 C CA . THR A 1 306 ? -12.520 0.311 -14.741 1.00 80.88 306 THR A CA 1
ATOM 2404 C C . THR A 1 306 ? -12.210 -1.153 -15.042 1.00 80.88 306 THR A C 1
ATOM 2406 O O . THR A 1 306 ? -13.077 -2.011 -14.904 1.00 80.88 306 THR A O 1
ATOM 2409 N N . GLY A 1 307 ? -10.994 -1.441 -15.504 1.00 79.06 307 GLY A N 1
ATOM 2410 C CA . GLY A 1 307 ? -10.525 -2.783 -15.820 1.00 79.06 307 GLY A CA 1
ATOM 2411 C C . GLY A 1 307 ? -9.910 -3.530 -14.639 1.00 79.06 307 GLY A C 1
ATOM 2412 O O . GLY A 1 307 ? -9.530 -4.683 -14.850 1.00 79.06 307 GLY A O 1
ATOM 2413 N N . GLY A 1 308 ? -9.818 -2.902 -13.456 1.00 81.56 308 GLY A N 1
ATOM 2414 C CA . GLY A 1 308 ? -9.322 -3.514 -12.220 1.00 81.56 308 GLY A CA 1
ATOM 2415 C C . GLY A 1 308 ? -7.850 -3.918 -12.283 1.00 81.56 308 GLY A C 1
ATOM 2416 O O . GLY A 1 308 ? -7.523 -5.034 -11.900 1.00 81.56 308 GLY A O 1
ATOM 2417 N N . TYR A 1 309 ? -6.984 -3.068 -12.846 1.00 89.38 309 TYR A N 1
ATOM 2418 C CA . TYR A 1 309 ? -5.547 -3.352 -12.899 1.00 89.38 309 TYR A CA 1
ATOM 2419 C C . TYR A 1 309 ? -4.867 -2.995 -11.577 1.00 89.38 309 TYR A C 1
ATOM 2421 O O . TYR A 1 309 ? -5.198 -1.990 -10.960 1.00 89.38 309 TYR A O 1
ATOM 2429 N N . ASP A 1 310 ? -3.872 -3.782 -11.181 1.00 86.44 310 ASP A N 1
ATOM 2430 C CA . ASP A 1 310 ? -3.082 -3.566 -9.963 1.00 86.44 310 ASP A CA 1
ATOM 2431 C C . ASP A 1 310 ? -1.752 -2.874 -10.264 1.00 86.44 310 ASP A C 1
ATOM 2433 O O . ASP A 1 310 ? -1.214 -2.125 -9.447 1.00 86.44 310 ASP A O 1
ATOM 2437 N N . ALA A 1 311 ? -1.212 -3.104 -11.463 1.00 93.38 311 ALA A N 1
ATOM 2438 C CA . ALA A 1 311 ? 0.028 -2.482 -11.897 1.00 93.38 311 ALA A CA 1
ATOM 2439 C C . ALA A 1 311 ? 0.056 -2.168 -13.395 1.00 93.38 311 ALA A C 1
ATOM 2441 O O . ALA A 1 311 ? -0.625 -2.797 -14.207 1.00 93.38 311 ALA A O 1
ATOM 2442 N N . LEU A 1 312 ? 0.916 -1.215 -13.748 1.00 97.56 312 LEU A N 1
ATOM 2443 C CA . LEU A 1 312 ? 1.214 -0.783 -15.103 1.00 97.56 312 LEU A CA 1
ATOM 2444 C C . LEU A 1 312 ? 2.712 -0.921 -15.390 1.00 97.56 312 LEU A C 1
ATOM 2446 O O . LEU A 1 312 ? 3.555 -0.447 -14.629 1.00 97.56 312 LEU A O 1
ATOM 2450 N N . VAL A 1 313 ? 3.049 -1.522 -16.527 1.00 97.31 313 VAL A N 1
ATOM 2451 C CA . VAL A 1 313 ? 4.420 -1.566 -17.043 1.00 97.31 313 VAL A CA 1
ATOM 2452 C C . VAL A 1 313 ? 4.573 -0.560 -18.181 1.00 97.31 313 VAL A C 1
ATOM 2454 O O . VAL A 1 313 ? 3.838 -0.618 -19.170 1.00 97.31 313 VAL A O 1
ATOM 2457 N N . LEU A 1 314 ? 5.544 0.339 -18.028 1.00 95.00 314 LEU A N 1
ATOM 2458 C CA . LEU A 1 314 ? 5.973 1.328 -19.009 1.00 95.00 314 LEU A CA 1
ATOM 2459 C C . LEU A 1 314 ? 7.333 0.918 -19.588 1.00 95.00 314 LEU A C 1
ATOM 2461 O O . LEU A 1 314 ? 8.279 0.673 -18.836 1.00 95.00 314 LEU A O 1
ATOM 2465 N N . ILE A 1 315 ? 7.433 0.849 -20.913 1.00 90.75 315 ILE A N 1
ATOM 2466 C CA . ILE A 1 315 ? 8.630 0.435 -21.655 1.00 90.75 315 ILE A CA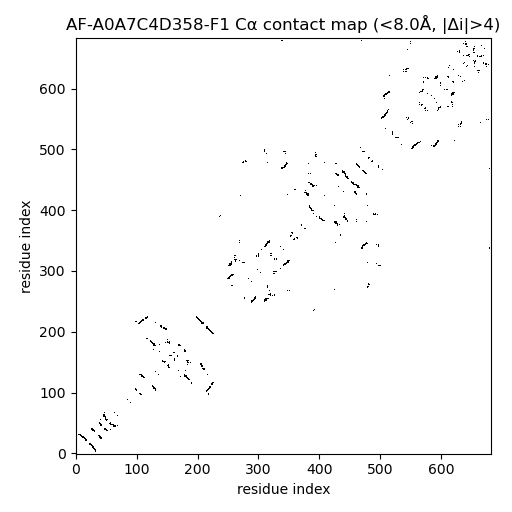 1
ATOM 2467 C C . ILE A 1 315 ? 8.911 1.507 -22.703 1.00 90.75 315 ILE A C 1
ATOM 2469 O O . ILE A 1 315 ? 8.163 1.646 -23.673 1.00 90.75 315 ILE A O 1
ATOM 2473 N N . ASP A 1 316 ? 9.943 2.316 -22.466 1.00 85.31 316 ASP A N 1
ATOM 2474 C CA . ASP A 1 316 ? 10.235 3.545 -23.217 1.00 85.31 316 ASP A CA 1
ATOM 2475 C C . ASP A 1 316 ? 9.085 4.544 -23.383 1.00 85.31 316 ASP A C 1
ATOM 2477 O O . ASP A 1 316 ? 9.183 5.487 -24.171 1.00 85.31 316 ASP A O 1
ATOM 2481 N N . ASN A 1 317 ? 7.973 4.381 -22.666 1.00 87.56 317 ASN A N 1
ATOM 2482 C CA . ASN A 1 317 ? 6.806 5.228 -22.860 1.00 87.56 317 ASN A CA 1
ATOM 2483 C C . ASN A 1 317 ? 7.079 6.633 -22.321 1.00 87.56 317 ASN A C 1
ATOM 2485 O O . ASN A 1 317 ? 7.378 6.812 -21.143 1.00 87.56 317 ASN A O 1
ATOM 2489 N N . SER A 1 318 ? 6.914 7.645 -23.174 1.00 81.75 318 SER A N 1
ATOM 2490 C CA . SER A 1 318 ? 7.056 9.050 -22.788 1.00 81.75 318 SER A CA 1
ATOM 2491 C C . SER A 1 318 ? 5.690 9.735 -22.642 1.00 81.75 318 SER A C 1
ATOM 2493 O O . SER A 1 318 ? 4.719 9.310 -23.281 1.00 81.75 318 SER A O 1
ATOM 2495 N N . PRO A 1 319 ? 5.575 10.796 -21.823 1.00 79.88 319 PRO A N 1
ATOM 2496 C CA . PRO A 1 319 ? 4.378 11.624 -21.779 1.00 79.88 319 PRO A CA 1
ATOM 2497 C C . PRO A 1 319 ? 4.061 12.183 -23.159 1.00 79.88 319 PRO A C 1
ATOM 2499 O O . PRO A 1 319 ? 4.940 12.692 -23.855 1.00 79.88 319 PRO A O 1
ATOM 2502 N N . ASN A 1 320 ? 2.782 12.175 -23.522 1.00 78.75 320 ASN A N 1
ATOM 2503 C CA . ASN A 1 320 ? 2.323 12.762 -24.775 1.00 78.75 320 ASN A CA 1
ATOM 2504 C C . ASN A 1 320 ? 1.398 13.960 -24.530 1.00 78.75 320 ASN A C 1
ATOM 2506 O O . ASN A 1 320 ? 0.196 13.873 -24.783 1.00 78.75 320 ASN A O 1
ATOM 2510 N N . PRO A 1 321 ? 1.926 15.110 -24.076 1.00 75.75 321 PRO A N 1
ATOM 2511 C CA . PRO A 1 321 ? 1.102 16.284 -23.799 1.00 75.75 321 PRO A CA 1
ATOM 2512 C C . PRO A 1 321 ? 0.604 16.987 -25.073 1.00 75.75 321 PRO A C 1
ATOM 2514 O O . PRO A 1 321 ? -0.162 17.943 -24.995 1.00 75.75 321 PRO A O 1
ATOM 2517 N N . THR A 1 322 ? 1.058 16.554 -26.254 1.00 75.88 322 THR A N 1
ATOM 2518 C CA . THR A 1 322 ? 0.811 17.254 -27.523 1.00 75.88 322 THR A CA 1
ATOM 2519 C C . THR A 1 322 ? -0.522 16.896 -28.176 1.00 75.88 322 THR A C 1
ATOM 2521 O O . THR A 1 322 ? -1.040 17.672 -28.979 1.00 75.88 322 THR A O 1
ATOM 2524 N N . THR A 1 323 ? -1.098 15.743 -27.826 1.00 82.44 323 THR A N 1
ATOM 2525 C CA . THR A 1 323 ? -2.403 15.293 -28.324 1.00 82.44 323 THR A CA 1
ATOM 2526 C C . THR A 1 323 ? -3.408 15.227 -27.179 1.00 82.44 323 THR A C 1
ATOM 2528 O O . THR A 1 323 ? -3.038 14.967 -26.036 1.00 82.44 323 THR A O 1
ATOM 2531 N N . SER A 1 324 ? -4.695 15.437 -27.464 1.00 86.06 324 SER A N 1
ATOM 2532 C CA . SER A 1 324 ? -5.743 15.350 -26.437 1.00 86.06 324 SER A CA 1
ATOM 2533 C C . SER A 1 324 ? -5.840 13.950 -25.826 1.00 86.06 324 SER A C 1
ATOM 2535 O O . SER A 1 324 ? -5.983 13.828 -24.613 1.00 86.06 324 SER A O 1
ATOM 2537 N N . THR A 1 325 ? -5.725 12.904 -26.651 1.00 88.56 325 THR A N 1
ATOM 2538 C CA . THR A 1 325 ? -5.756 11.507 -26.195 1.00 88.56 325 THR A CA 1
ATOM 2539 C C . THR A 1 325 ? -4.519 11.169 -25.374 1.00 88.56 325 THR A C 1
ATOM 2541 O O . THR A 1 325 ? -4.659 10.644 -24.276 1.00 88.56 325 THR A O 1
ATOM 2544 N N . GLY A 1 326 ? -3.324 11.538 -25.843 1.00 86.25 326 GLY A N 1
ATOM 2545 C CA . GLY A 1 326 ? -2.078 11.313 -25.114 1.00 86.25 326 GLY A CA 1
ATOM 2546 C C . GLY A 1 326 ? -2.017 12.048 -23.777 1.00 86.25 326 GLY A C 1
ATOM 2547 O O . GLY A 1 326 ? -1.601 11.460 -22.779 1.00 86.25 326 GLY A O 1
ATOM 2548 N N . LEU A 1 327 ? -2.497 13.295 -23.717 1.00 86.56 327 LEU A N 1
ATOM 2549 C CA . LEU A 1 327 ? -2.566 14.061 -22.473 1.00 86.56 327 LEU A CA 1
ATOM 2550 C C . LEU A 1 327 ? -3.535 13.406 -21.486 1.00 86.56 327 LEU A C 1
ATOM 2552 O O . LEU A 1 327 ? -3.216 13.278 -20.306 1.00 86.56 327 LEU A O 1
ATOM 2556 N N . LEU A 1 328 ? -4.704 12.972 -21.966 1.00 91.19 328 LEU A N 1
ATOM 2557 C CA . LEU A 1 328 ? -5.698 12.305 -21.131 1.00 91.19 328 LEU A CA 1
ATOM 2558 C C . LEU A 1 328 ? -5.198 10.946 -20.629 1.00 91.19 328 LEU A C 1
ATOM 2560 O O . LEU A 1 328 ? -5.296 10.682 -19.436 1.00 91.19 328 LEU A O 1
ATOM 2564 N N . ALA A 1 329 ? -4.606 10.126 -21.500 1.00 92.12 329 ALA A N 1
ATOM 2565 C CA . ALA A 1 329 ? -3.982 8.863 -21.115 1.00 92.12 329 ALA A CA 1
ATOM 2566 C C . ALA A 1 329 ? -2.906 9.087 -20.048 1.00 92.12 329 ALA A C 1
ATOM 2568 O O . ALA A 1 329 ? -2.865 8.399 -19.032 1.00 92.12 329 ALA A O 1
ATOM 2569 N N . SER A 1 330 ? -2.077 10.111 -20.246 1.00 90.12 330 SER A N 1
ATOM 2570 C CA . SER A 1 330 ? -1.001 10.431 -19.321 1.00 90.12 330 SER A CA 1
ATOM 2571 C C . SER A 1 330 ? -1.518 10.856 -17.938 1.00 90.12 330 SER A C 1
ATOM 2573 O O . SER A 1 330 ? -1.004 10.393 -16.921 1.00 90.12 330 SER A O 1
ATOM 2575 N N . ARG A 1 331 ? -2.596 11.654 -17.889 1.00 91.06 331 ARG A N 1
ATOM 2576 C CA . ARG A 1 331 ? -3.302 11.984 -16.637 1.00 91.06 331 ARG A CA 1
ATOM 2577 C C . ARG A 1 331 ? -3.902 10.751 -15.974 1.00 91.06 331 ARG A C 1
ATOM 2579 O O . ARG A 1 331 ? -3.770 10.600 -14.768 1.00 91.06 331 ARG A O 1
ATOM 2586 N N . LYS A 1 332 ? -4.500 9.848 -16.754 1.00 94.38 332 LYS A N 1
ATOM 2587 C CA . LYS A 1 332 ? -5.080 8.602 -16.237 1.00 94.38 332 LYS A CA 1
ATOM 2588 C C . LYS A 1 332 ? -4.038 7.670 -15.622 1.00 94.38 332 LYS A C 1
ATOM 2590 O O . LYS A 1 332 ? -4.348 7.001 -14.646 1.00 94.38 332 LYS A O 1
ATOM 2595 N N . ILE A 1 333 ? -2.801 7.676 -16.118 1.00 94.94 333 ILE A N 1
ATOM 2596 C CA . ILE A 1 333 ? -1.684 6.956 -15.484 1.00 94.94 333 ILE A CA 1
ATOM 2597 C C . ILE A 1 333 ? -1.307 7.593 -14.138 1.00 94.94 333 ILE A C 1
ATOM 2599 O O . ILE A 1 333 ? -1.088 6.873 -13.166 1.00 94.94 333 ILE A O 1
ATOM 2603 N N . LYS A 1 334 ? -1.261 8.930 -14.055 1.00 92.69 334 LYS A N 1
ATOM 2604 C CA . LYS A 1 334 ? -1.030 9.631 -12.781 1.00 92.69 334 LYS A CA 1
ATOM 2605 C C . LYS A 1 334 ? -2.140 9.333 -11.770 1.00 92.69 334 LYS A C 1
ATOM 2607 O O . LYS A 1 334 ? -1.828 8.939 -10.656 1.00 92.69 334 LYS A O 1
ATOM 2612 N N . GLU A 1 335 ? -3.405 9.441 -12.176 1.00 91.31 335 GLU A N 1
ATOM 2613 C CA . GLU A 1 335 ? -4.568 9.120 -11.333 1.00 91.31 335 GLU A CA 1
ATOM 2614 C C . GLU A 1 335 ? -4.539 7.658 -10.855 1.00 91.31 335 GLU A C 1
ATOM 2616 O O . GLU A 1 335 ? -4.812 7.378 -9.691 1.00 91.31 335 GLU A O 1
ATOM 2621 N N . PHE A 1 336 ? -4.170 6.721 -11.735 1.00 93.06 336 PHE A N 1
ATOM 2622 C CA . PHE A 1 336 ? -3.995 5.309 -11.389 1.00 93.06 336 PHE A CA 1
ATOM 2623 C C . PHE A 1 336 ? -2.951 5.115 -10.282 1.00 93.06 336 PHE A C 1
ATOM 2625 O O . PHE A 1 336 ? -3.210 4.426 -9.295 1.00 93.06 336 PHE A O 1
ATOM 2632 N N . TRP A 1 337 ? -1.792 5.767 -10.410 1.00 93.00 337 TRP A N 1
ATOM 2633 C CA . TRP A 1 337 ? -0.761 5.7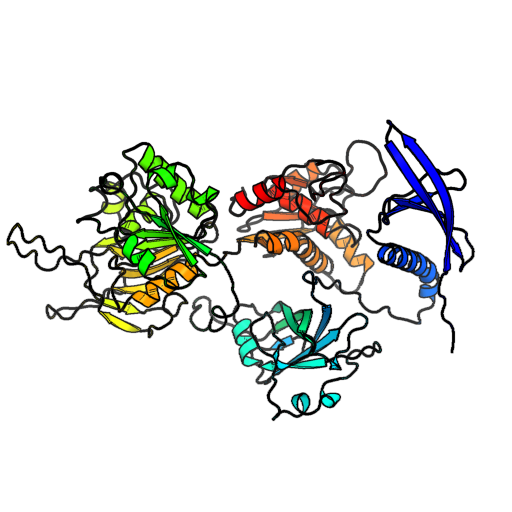35 -9.378 1.00 93.00 337 TRP A CA 1
ATOM 2634 C C . TRP A 1 337 ? -1.213 6.412 -8.082 1.00 93.00 337 TRP A C 1
ATOM 2636 O O . TRP A 1 337 ? -0.998 5.857 -7.009 1.00 93.00 337 TRP A O 1
ATOM 2646 N N . GLU A 1 338 ? -1.877 7.569 -8.152 1.00 87.56 338 GLU A N 1
ATOM 2647 C CA . GLU A 1 338 ? -2.427 8.260 -6.975 1.00 87.56 338 GLU A CA 1
ATOM 2648 C C . GLU A 1 338 ? -3.405 7.365 -6.206 1.00 87.56 338 GLU A C 1
ATOM 2650 O O . GLU A 1 338 ? -3.421 7.401 -4.981 1.00 87.56 338 GLU A O 1
ATOM 2655 N N . LYS A 1 339 ? -4.139 6.493 -6.909 1.00 81.75 339 LYS A N 1
ATOM 2656 C CA . LYS A 1 339 ? -5.051 5.491 -6.335 1.00 81.75 339 LYS A CA 1
ATOM 2657 C C . LYS A 1 339 ? -4.367 4.200 -5.860 1.00 81.75 339 LYS A C 1
ATOM 2659 O O . LYS A 1 339 ? -5.046 3.250 -5.477 1.00 81.75 339 LYS A O 1
ATOM 2664 N N . GLY A 1 340 ? -3.036 4.158 -5.825 1.00 84.38 340 GLY A N 1
ATOM 2665 C CA . GLY A 1 340 ? -2.268 3.026 -5.300 1.00 84.38 340 GLY A CA 1
ATOM 2666 C C . GLY A 1 340 ? -1.766 2.044 -6.356 1.00 84.38 340 GLY A C 1
ATOM 2667 O O . GLY A 1 340 ? -1.047 1.113 -5.998 1.00 84.38 340 GLY A O 1
ATOM 2668 N N . GLY A 1 341 ? -2.087 2.263 -7.633 1.00 89.94 341 GLY A N 1
ATOM 2669 C CA . GLY A 1 341 ? -1.638 1.421 -8.735 1.00 89.94 341 GLY A CA 1
ATOM 2670 C C . GLY A 1 341 ? -0.115 1.409 -8.881 1.00 89.94 341 GLY A C 1
ATOM 2671 O O . GLY A 1 341 ? 0.535 2.457 -8.926 1.00 89.94 341 GLY A O 1
ATOM 2672 N N . GLY A 1 342 ? 0.471 0.216 -8.948 1.00 94.69 342 GLY A N 1
ATOM 2673 C CA . GLY A 1 342 ? 1.914 0.034 -9.071 1.00 94.69 342 GLY A CA 1
ATOM 2674 C C . GLY A 1 342 ? 2.450 0.399 -10.459 1.00 94.69 342 GLY A C 1
ATOM 2675 O O . GLY A 1 342 ? 1.790 0.146 -11.463 1.00 94.69 342 GLY A O 1
ATOM 2676 N N . ILE A 1 343 ? 3.664 0.950 -10.558 1.00 98.12 343 ILE A N 1
ATOM 2677 C CA . ILE A 1 343 ? 4.311 1.243 -11.850 1.00 98.12 343 ILE A CA 1
ATOM 2678 C C . ILE A 1 343 ? 5.698 0.605 -11.925 1.00 98.12 343 ILE A C 1
ATOM 2680 O O . ILE A 1 343 ? 6.552 0.848 -11.075 1.00 98.12 343 ILE A O 1
ATOM 2684 N N . VAL A 1 344 ? 5.961 -0.145 -12.996 1.00 98.12 344 VAL A N 1
ATOM 2685 C CA . VAL A 1 344 ? 7.327 -0.477 -13.426 1.00 98.12 344 VAL A CA 1
ATOM 2686 C C . VAL A 1 344 ? 7.666 0.387 -14.634 1.00 98.12 344 VAL A C 1
ATOM 2688 O O . VAL A 1 344 ? 6.992 0.297 -15.653 1.00 98.12 344 VAL A O 1
ATOM 2691 N N . ALA A 1 345 ? 8.700 1.215 -14.534 1.00 97.00 345 ALA A N 1
ATOM 2692 C CA . ALA A 1 345 ? 9.172 2.081 -15.605 1.00 97.00 345 ALA A CA 1
ATOM 2693 C C . ALA A 1 345 ? 10.549 1.624 -16.089 1.00 97.00 345 ALA A C 1
ATOM 2695 O O . ALA A 1 345 ? 11.501 1.570 -15.306 1.00 97.00 345 ALA A O 1
ATOM 2696 N N . LEU A 1 346 ? 10.644 1.308 -17.378 1.00 93.56 346 LEU A N 1
ATOM 2697 C CA . LEU A 1 346 ? 11.884 0.878 -18.011 1.00 93.56 346 LEU A CA 1
ATOM 2698 C C . LEU A 1 346 ? 12.481 1.993 -18.866 1.00 93.56 346 LEU A C 1
ATOM 2700 O O . LEU A 1 346 ? 11.754 2.670 -1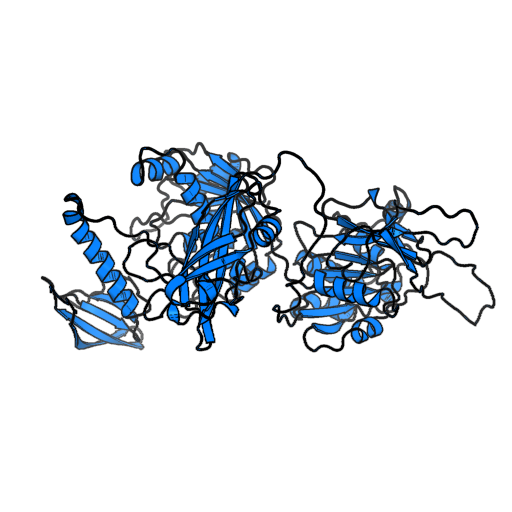9.605 1.00 93.56 346 LEU A O 1
ATOM 2704 N N . ASP A 1 347 ? 13.795 2.147 -18.734 1.00 89.81 347 ASP A N 1
ATOM 2705 C CA . ASP A 1 347 ? 14.644 3.062 -19.491 1.00 89.81 347 ASP A CA 1
ATOM 2706 C C . ASP A 1 347 ? 14.069 4.486 -19.611 1.00 89.81 347 ASP A C 1
ATOM 2708 O O . ASP A 1 347 ? 13.917 5.209 -18.619 1.00 89.81 347 ASP A O 1
ATOM 2712 N N . SER A 1 348 ? 13.678 4.893 -20.818 1.00 86.25 348 SER A N 1
ATOM 2713 C CA . SER A 1 348 ? 13.255 6.250 -21.128 1.00 86.25 348 SER A CA 1
ATOM 2714 C C . SER A 1 348 ? 11.898 6.597 -20.507 1.00 86.25 348 SER A C 1
ATOM 2716 O O . SER A 1 348 ? 11.539 7.777 -20.408 1.00 86.25 348 SER A O 1
ATOM 2718 N N . SER A 1 349 ? 11.181 5.604 -19.965 1.00 89.75 349 SER A N 1
ATOM 2719 C CA . SER A 1 349 ? 9.971 5.810 -19.155 1.00 89.75 349 SER A CA 1
ATOM 2720 C C . SER A 1 349 ? 10.235 6.597 -17.866 1.00 89.75 349 SER A C 1
ATOM 2722 O O . SER A 1 349 ? 9.298 7.120 -17.266 1.00 89.75 349 SER A O 1
ATOM 2724 N N . ILE A 1 350 ? 11.496 6.766 -17.449 1.00 89.31 350 ILE A N 1
ATOM 2725 C CA . ILE A 1 350 ? 11.864 7.707 -16.379 1.00 89.31 350 ILE A CA 1
ATOM 2726 C C . ILE A 1 350 ? 11.396 9.139 -16.672 1.00 89.31 350 ILE A C 1
ATOM 2728 O O . ILE A 1 350 ? 11.006 9.866 -15.758 1.00 89.31 350 ILE A O 1
ATOM 2732 N N . SER A 1 351 ? 11.366 9.533 -17.952 1.00 85.50 351 SER A N 1
ATOM 2733 C CA . SER A 1 351 ? 10.843 10.833 -18.379 1.00 85.50 351 SER A CA 1
ATOM 2734 C C . SER A 1 351 ? 9.369 10.987 -18.006 1.00 85.50 351 SER A C 1
ATOM 2736 O O . SER A 1 351 ? 8.945 12.072 -17.609 1.00 85.50 351 SER A O 1
ATOM 2738 N N . PHE A 1 352 ? 8.610 9.888 -18.051 1.00 88.44 352 PHE A N 1
ATOM 2739 C CA . PHE A 1 352 ? 7.215 9.851 -17.643 1.00 88.44 352 PHE A CA 1
ATOM 2740 C C . PHE A 1 352 ? 7.052 10.110 -16.153 1.00 88.44 352 PHE A C 1
ATOM 2742 O O . PHE A 1 352 ? 6.244 10.952 -15.754 1.00 88.44 352 PHE A O 1
ATOM 2749 N N . LEU A 1 353 ? 7.863 9.426 -15.342 1.00 91.44 353 LEU A N 1
ATOM 2750 C CA . LEU A 1 353 ? 7.842 9.576 -13.892 1.00 91.44 353 LEU A CA 1
ATOM 2751 C C . LEU A 1 353 ? 8.165 11.012 -13.465 1.00 91.44 353 LEU A C 1
ATOM 2753 O O . LEU A 1 353 ? 7.514 11.556 -12.578 1.00 91.44 353 LEU A O 1
ATOM 2757 N N . ILE A 1 354 ? 9.149 11.638 -14.109 1.00 88.19 354 ILE A N 1
ATOM 2758 C CA . ILE A 1 354 ? 9.598 12.987 -13.750 1.00 88.19 354 ILE A CA 1
ATOM 2759 C C . ILE A 1 354 ? 8.609 14.042 -14.235 1.00 88.19 354 ILE A C 1
ATOM 2761 O O . ILE A 1 354 ? 8.289 14.960 -13.485 1.00 88.19 354 ILE A O 1
ATOM 2765 N N . TYR A 1 355 ? 8.100 13.912 -15.463 1.00 85.12 355 TYR A N 1
ATOM 2766 C CA . TYR A 1 355 ? 7.158 14.876 -16.030 1.00 85.12 355 TYR A CA 1
ATOM 2767 C C . TYR A 1 355 ? 5.915 15.050 -15.157 1.00 85.12 355 TYR A C 1
ATOM 2769 O O . TYR A 1 355 ? 5.476 16.170 -14.921 1.00 85.12 355 TYR A O 1
ATOM 2777 N N . TRP A 1 356 ? 5.362 13.953 -14.644 1.00 87.81 356 TRP A N 1
ATOM 2778 C CA . TRP A 1 356 ? 4.157 13.992 -13.817 1.00 87.81 356 TRP A CA 1
ATOM 2779 C C . TRP A 1 356 ? 4.434 14.145 -12.318 1.00 87.81 356 TRP A C 1
ATOM 2781 O O . TRP A 1 356 ? 3.484 14.180 -11.539 1.00 87.81 356 TRP A O 1
ATOM 2791 N N . GLY A 1 357 ? 5.708 14.245 -11.918 1.00 89.06 357 GLY A N 1
ATOM 2792 C CA . GLY A 1 357 ? 6.094 14.353 -10.514 1.00 89.06 357 GLY A CA 1
ATOM 2793 C C . GLY A 1 357 ? 5.726 13.109 -9.707 1.00 89.06 357 GLY A C 1
ATOM 2794 O O . GLY A 1 357 ? 5.190 13.231 -8.613 1.00 89.06 357 GLY A O 1
ATOM 2795 N N . LEU A 1 358 ? 5.962 11.919 -10.265 1.00 91.88 358 LEU A N 1
ATOM 2796 C CA . LEU A 1 358 ? 5.783 10.620 -9.601 1.00 91.88 358 LEU A CA 1
ATOM 2797 C C . LEU A 1 358 ? 7.073 10.214 -8.879 1.00 91.88 358 LEU A C 1
ATOM 2799 O O . LEU A 1 358 ? 7.036 9.676 -7.775 1.00 91.88 358 LEU A O 1
ATOM 2803 N N . LEU A 1 359 ? 8.225 10.472 -9.508 1.00 91.31 359 LEU A N 1
ATOM 2804 C CA . LEU A 1 359 ? 9.550 10.226 -8.939 1.00 91.31 359 LEU A CA 1
ATOM 2805 C C . LEU A 1 359 ? 10.555 11.260 -9.490 1.00 91.31 359 LEU A C 1
ATOM 2807 O O . LEU A 1 359 ? 10.964 11.136 -10.647 1.00 91.31 359 LEU A O 1
ATOM 2811 N N . PRO A 1 360 ? 10.956 12.272 -8.694 1.00 87.69 360 PRO A N 1
ATOM 2812 C CA . PRO A 1 360 ? 10.507 12.540 -7.325 1.00 87.69 360 PRO A CA 1
ATOM 2813 C C . PRO A 1 360 ? 9.071 13.105 -7.288 1.00 87.69 360 PRO A C 1
ATOM 2815 O O . PRO A 1 360 ? 8.632 13.693 -8.280 1.00 87.69 360 PRO A O 1
ATOM 2818 N N . PRO A 1 361 ? 8.346 12.962 -6.159 1.00 82.50 361 PRO A N 1
ATOM 2819 C CA . PRO A 1 361 ? 7.024 13.551 -5.992 1.00 82.50 361 PRO A CA 1
ATOM 2820 C C . PRO A 1 361 ? 7.092 15.078 -6.101 1.00 82.50 361 PRO A C 1
ATOM 2822 O O . PRO A 1 361 ? 7.957 15.714 -5.492 1.00 82.50 361 PRO A O 1
ATOM 2825 N N . GLY A 1 362 ? 6.184 15.680 -6.863 1.00 77.56 362 GLY A N 1
ATOM 2826 C CA . GLY A 1 362 ? 6.170 17.127 -7.058 1.00 77.56 362 GLY A CA 1
ATOM 2827 C C . GLY A 1 362 ? 5.141 17.599 -8.084 1.00 77.56 362 GLY A C 1
ATOM 2828 O O . GLY A 1 362 ? 4.367 16.797 -8.601 1.00 77.56 362 GLY A O 1
ATOM 2829 N N . PRO A 1 363 ? 5.105 18.908 -8.386 1.00 77.75 363 PRO A N 1
ATOM 2830 C CA . PRO A 1 363 ? 4.249 19.427 -9.444 1.00 77.75 363 PRO A CA 1
ATOM 2831 C C . PRO A 1 363 ? 4.682 18.899 -10.818 1.00 77.75 363 PRO A C 1
ATOM 2833 O O . PRO A 1 363 ? 5.846 18.538 -11.019 1.00 77.75 363 PRO A O 1
ATOM 2836 N N . GLU A 1 364 ? 3.747 18.930 -11.770 1.00 79.62 364 GLU A N 1
ATOM 2837 C CA . GLU A 1 364 ? 3.998 18.608 -13.176 1.00 79.62 364 GLU A CA 1
ATOM 2838 C C . GLU A 1 364 ? 5.175 19.435 -13.726 1.00 79.62 364 GLU A C 1
ATOM 2840 O O . GLU A 1 364 ? 5.184 20.668 -13.674 1.00 79.62 364 GLU A O 1
ATOM 2845 N N . GLN A 1 365 ? 6.179 18.752 -14.268 1.00 74.06 365 GLN A N 1
ATOM 2846 C CA . GLN A 1 365 ? 7.392 19.337 -14.830 1.00 74.06 365 GLN A CA 1
ATOM 2847 C C . GLN A 1 365 ? 7.172 19.636 -16.317 1.00 74.06 365 GLN A C 1
ATOM 2849 O O . GLN A 1 365 ? 7.610 18.906 -17.203 1.00 74.06 365 GLN A O 1
ATOM 2854 N N . THR A 1 366 ? 6.459 20.724 -16.608 1.00 65.44 366 THR A N 1
ATOM 2855 C CA . THR A 1 366 ? 6.060 21.076 -17.982 1.00 65.44 366 THR A CA 1
ATOM 2856 C C . THR A 1 366 ? 7.172 21.713 -18.826 1.00 65.44 366 THR A C 1
ATOM 2858 O O . THR A 1 366 ? 7.015 21.835 -20.041 1.00 65.44 366 THR A O 1
ATOM 2861 N N . ASP A 1 367 ? 8.279 22.142 -18.210 1.00 61.91 367 ASP A N 1
ATOM 2862 C CA . ASP A 1 367 ? 9.407 22.786 -18.891 1.00 61.91 367 ASP A CA 1
ATOM 2863 C C . ASP A 1 367 ? 10.588 21.814 -19.046 1.00 61.91 367 ASP A C 1
ATOM 2865 O O . ASP A 1 367 ? 11.136 21.277 -18.089 1.00 61.91 367 ASP A O 1
ATOM 2869 N N . VAL A 1 368 ? 10.993 21.585 -20.293 1.00 53.00 368 VAL A N 1
ATOM 2870 C CA . VAL A 1 368 ? 12.114 20.701 -20.640 1.00 53.00 368 VAL A CA 1
ATOM 2871 C C . VAL A 1 368 ? 13.451 21.325 -20.235 1.00 53.00 368 VAL A C 1
ATOM 2873 O O . VAL A 1 368 ? 14.421 20.635 -19.921 1.00 53.00 368 VAL A O 1
ATOM 2876 N N . THR A 1 369 ? 13.517 22.659 -20.250 1.00 50.94 369 THR A N 1
ATOM 2877 C CA . THR A 1 369 ? 14.738 23.412 -19.969 1.00 50.94 369 THR A CA 1
ATOM 2878 C C . THR A 1 369 ? 15.061 23.461 -18.484 1.00 50.94 369 THR A C 1
ATOM 2880 O O . THR A 1 369 ? 16.227 23.639 -18.149 1.00 50.94 369 THR A O 1
ATOM 2883 N N . THR A 1 370 ? 14.100 23.224 -17.587 1.00 47.75 370 THR A N 1
ATOM 2884 C CA . THR A 1 370 ? 14.366 23.080 -16.147 1.00 47.75 370 THR A CA 1
ATOM 2885 C C . THR A 1 370 ? 14.930 21.700 -15.806 1.00 47.75 370 THR A C 1
ATOM 2887 O O . THR A 1 370 ? 15.857 21.626 -15.004 1.00 47.75 370 THR A O 1
ATOM 2890 N N . VAL A 1 371 ? 14.486 20.626 -16.477 1.00 50.81 371 VAL A N 1
ATOM 2891 C CA . VAL A 1 371 ? 15.007 19.257 -16.262 1.00 50.81 371 VAL A CA 1
ATOM 2892 C C . VAL A 1 371 ? 16.405 19.049 -16.862 1.00 50.81 371 VAL A C 1
ATOM 2894 O O . VAL A 1 371 ? 17.232 18.359 -16.264 1.00 50.81 371 VAL A O 1
ATOM 2897 N N . TYR A 1 372 ? 16.722 19.701 -17.989 1.00 48.22 372 TYR A N 1
ATOM 2898 C CA . TYR A 1 372 ? 18.094 19.733 -18.524 1.00 48.22 372 TYR A CA 1
ATOM 2899 C C . TYR A 1 372 ? 18.970 20.854 -17.935 1.00 48.22 372 TYR A C 1
ATOM 2901 O O . TYR A 1 372 ? 20.198 20.746 -17.984 1.00 48.22 372 TYR A O 1
ATOM 2909 N N . GLY A 1 373 ? 18.370 21.932 -17.419 1.00 45.41 373 GLY A N 1
ATOM 2910 C CA . GLY A 1 373 ? 19.061 23.188 -17.110 1.00 45.41 373 GLY A CA 1
ATOM 2911 C C . GLY A 1 373 ? 19.451 23.420 -15.654 1.00 45.41 373 GLY A C 1
ATOM 2912 O O . GLY A 1 373 ? 20.341 24.238 -15.438 1.00 45.41 373 GLY A O 1
ATOM 2913 N N . LEU A 1 374 ? 18.886 22.720 -14.661 1.00 41.75 374 LEU A N 1
ATOM 2914 C CA . LEU A 1 374 ? 19.359 22.808 -13.270 1.00 41.75 374 LEU A CA 1
ATOM 2915 C C . LEU A 1 374 ? 19.317 21.426 -12.594 1.00 41.75 374 LEU A C 1
ATOM 2917 O O . LEU A 1 374 ? 18.269 20.935 -12.200 1.00 41.75 374 LEU A O 1
ATOM 2921 N N . ASP A 1 375 ? 20.497 20.814 -12.463 1.00 57.38 375 ASP A N 1
ATOM 2922 C CA . ASP A 1 375 ? 20.774 19.551 -11.768 1.00 57.38 375 ASP A CA 1
ATOM 2923 C C . ASP A 1 375 ? 20.020 18.289 -12.248 1.00 57.38 375 ASP A C 1
ATOM 2925 O O . ASP A 1 375 ? 19.155 17.754 -11.553 1.00 57.38 375 ASP A O 1
ATOM 2929 N N . LYS A 1 376 ? 20.435 17.774 -13.413 1.00 76.50 376 LYS A N 1
ATOM 2930 C CA . LYS A 1 376 ? 20.015 16.511 -14.056 1.00 76.50 376 LYS A CA 1
ATOM 2931 C C . LYS A 1 376 ? 19.545 15.432 -13.062 1.00 76.50 376 LYS A C 1
ATOM 2933 O O . LYS A 1 376 ? 20.365 14.798 -12.405 1.00 76.50 376 LYS A O 1
ATOM 2938 N N . ILE A 1 377 ? 18.234 15.199 -12.988 1.00 82.50 377 ILE A N 1
ATOM 2939 C CA . ILE A 1 377 ? 17.623 14.137 -12.163 1.00 82.50 377 ILE A CA 1
ATOM 2940 C C . ILE A 1 377 ? 17.978 12.741 -12.705 1.00 82.50 377 ILE A C 1
ATOM 2942 O O . ILE A 1 377 ? 18.101 11.786 -11.943 1.00 82.50 377 ILE A O 1
ATOM 2946 N N . TRP A 1 378 ? 18.214 12.634 -14.013 1.00 87.00 378 TRP A N 1
ATOM 2947 C CA . TRP A 1 378 ? 18.611 11.409 -14.703 1.00 87.00 378 TRP A CA 1
ATOM 2948 C C . TRP A 1 378 ? 19.464 11.731 -15.939 1.00 87.00 378 TRP A C 1
ATOM 2950 O O . TRP A 1 378 ? 19.511 12.884 -16.382 1.00 87.00 378 TRP A O 1
ATOM 2960 N N . VAL A 1 379 ? 20.158 10.727 -16.486 1.00 83.44 379 VAL A N 1
ATOM 2961 C CA . VAL A 1 379 ? 21.002 10.840 -17.692 1.00 83.44 379 VAL A CA 1
ATOM 2962 C C . VAL A 1 379 ? 21.058 9.530 -18.480 1.00 83.44 379 VAL A C 1
ATOM 2964 O O . VAL A 1 379 ? 20.968 8.466 -17.884 1.00 83.44 379 VAL A O 1
ATOM 2967 N N . TYR A 1 380 ? 21.314 9.592 -19.789 1.00 82.62 380 TYR A N 1
ATOM 2968 C CA . TYR A 1 380 ? 21.713 8.425 -20.588 1.00 82.62 380 TYR A CA 1
ATOM 2969 C C . TYR A 1 380 ? 23.187 8.108 -20.363 1.00 82.62 380 TYR A C 1
ATOM 2971 O O . TYR A 1 380 ? 24.072 8.812 -20.861 1.00 82.62 380 TYR A O 1
ATOM 2979 N N . ASN A 1 381 ? 23.463 7.127 -19.503 1.00 80.31 381 ASN A N 1
ATOM 2980 C CA . ASN A 1 381 ? 24.835 6.823 -19.102 1.00 80.31 381 ASN A CA 1
ATOM 2981 C C . ASN A 1 381 ? 25.070 5.361 -18.659 1.00 80.31 381 ASN A C 1
ATOM 2983 O O . ASN A 1 381 ? 26.143 5.065 -18.118 1.00 80.31 381 ASN A O 1
ATOM 2987 N N . CYS A 1 382 ? 24.131 4.430 -18.853 1.00 74.75 382 CYS A N 1
ATOM 2988 C CA . CYS A 1 382 ? 24.391 3.020 -18.538 1.00 74.75 382 CYS A CA 1
ATOM 2989 C C . CYS A 1 382 ? 25.271 2.351 -19.612 1.00 74.75 382 CYS A C 1
ATOM 2991 O O . CYS A 1 382 ? 25.090 2.603 -20.797 1.00 74.75 382 CYS A O 1
ATOM 2993 N N . TYR A 1 383 ? 26.219 1.496 -19.202 1.00 67.75 383 TYR A N 1
ATOM 2994 C CA . TYR A 1 383 ? 27.152 0.785 -20.098 1.00 67.75 383 TYR A CA 1
ATOM 2995 C C . TYR A 1 383 ? 27.081 -0.735 -19.889 1.00 67.75 383 TYR A C 1
ATOM 2997 O O . TYR A 1 383 ? 28.078 -1.357 -19.505 1.00 67.75 383 TYR A O 1
ATOM 3005 N N . GLU A 1 384 ? 25.897 -1.320 -20.087 1.00 76.62 384 GLU A N 1
ATOM 3006 C CA . GLU A 1 384 ? 25.672 -2.778 -20.088 1.00 76.62 384 GLU A CA 1
ATOM 3007 C C . GLU A 1 384 ? 26.038 -3.508 -18.780 1.00 76.62 384 GLU A C 1
ATOM 3009 O O . GLU A 1 384 ? 26.231 -4.727 -18.754 1.00 76.62 384 GLU A O 1
ATOM 3014 N N . ARG A 1 385 ? 26.189 -2.794 -17.659 1.00 85.00 385 ARG A N 1
ATOM 3015 C CA . ARG A 1 385 ? 26.677 -3.385 -16.407 1.00 85.00 385 ARG A CA 1
ATOM 3016 C C . ARG A 1 385 ? 26.079 -2.716 -15.178 1.00 85.00 385 ARG A C 1
ATOM 3018 O O . ARG A 1 385 ? 26.203 -1.509 -14.973 1.00 85.00 385 ARG A O 1
ATOM 3025 N N . ILE A 1 386 ? 25.504 -3.536 -14.303 1.00 90.19 386 ILE A N 1
ATOM 3026 C CA . ILE A 1 386 ? 24.878 -3.090 -13.055 1.00 90.19 386 ILE A CA 1
ATOM 3027 C C . ILE A 1 386 ? 25.538 -3.758 -11.852 1.00 90.19 386 ILE A C 1
ATOM 3029 O O . ILE A 1 386 ? 25.938 -4.920 -11.917 1.00 90.19 386 ILE A O 1
ATOM 3033 N N . LYS A 1 387 ? 25.646 -3.040 -10.733 1.00 91.50 387 LYS A N 1
ATOM 3034 C CA . LYS A 1 387 ? 26.127 -3.584 -9.457 1.00 91.50 387 LYS A CA 1
ATOM 3035 C C . LYS A 1 387 ? 25.015 -3.570 -8.432 1.00 91.50 387 LYS A C 1
ATOM 3037 O O . LYS A 1 387 ? 24.515 -2.500 -8.097 1.00 91.50 387 LYS A O 1
ATOM 3042 N N . ILE A 1 388 ? 24.677 -4.739 -7.902 1.00 92.06 388 ILE A N 1
ATOM 3043 C CA . ILE A 1 388 ? 23.643 -4.871 -6.872 1.00 92.06 388 ILE A CA 1
ATOM 3044 C C . ILE A 1 388 ? 24.141 -4.234 -5.578 1.00 92.06 388 ILE A C 1
ATOM 3046 O O . ILE A 1 388 ? 25.248 -4.527 -5.122 1.00 92.06 388 ILE A O 1
ATOM 3050 N N . ARG A 1 389 ? 23.335 -3.350 -4.994 1.00 88.00 389 ARG A N 1
ATOM 3051 C CA . ARG A 1 389 ? 23.669 -2.599 -3.776 1.00 88.00 389 ARG A CA 1
ATOM 3052 C C . ARG A 1 389 ? 22.885 -3.071 -2.568 1.00 88.00 389 ARG A C 1
ATOM 3054 O O . ARG A 1 389 ? 23.460 -3.168 -1.490 1.00 88.00 389 ARG A O 1
ATOM 3061 N N . THR A 1 390 ? 21.622 -3.423 -2.775 1.00 85.69 390 THR A N 1
ATOM 3062 C CA . THR A 1 390 ? 20.675 -3.638 -1.682 1.00 85.69 390 THR A CA 1
ATOM 3063 C C . THR A 1 390 ? 19.936 -4.953 -1.882 1.00 85.69 390 THR A C 1
ATOM 3065 O O . THR A 1 390 ? 19.470 -5.248 -2.986 1.00 85.69 390 THR A O 1
ATOM 3068 N N . ALA A 1 391 ? 19.831 -5.755 -0.820 1.00 79.62 391 ALA A N 1
ATOM 3069 C CA . ALA A 1 391 ? 18.914 -6.891 -0.800 1.00 79.62 391 ALA A CA 1
ATOM 3070 C C . ALA A 1 391 ? 17.480 -6.383 -0.654 1.00 79.62 391 ALA A C 1
ATOM 3072 O O . ALA A 1 391 ? 17.157 -5.686 0.304 1.00 79.62 391 ALA A O 1
ATOM 3073 N N . HIS A 1 392 ? 16.639 -6.760 -1.605 1.00 83.75 392 HIS A N 1
ATOM 3074 C CA . HIS A 1 392 ? 15.249 -6.347 -1.728 1.00 83.75 392 HIS A CA 1
ATOM 3075 C C . HIS A 1 392 ? 14.478 -7.463 -2.453 1.00 83.75 392 HIS A C 1
ATOM 3077 O O . HIS A 1 392 ? 15.111 -8.188 -3.224 1.00 83.75 392 HIS A O 1
ATOM 3083 N N . PRO A 1 393 ? 13.148 -7.609 -2.290 1.00 80.50 393 PRO A N 1
ATOM 3084 C CA . PRO A 1 393 ? 12.365 -8.583 -3.062 1.00 80.50 393 PRO A CA 1
ATOM 3085 C C . PRO A 1 393 ? 12.650 -8.536 -4.572 1.00 80.50 393 PRO A C 1
ATOM 3087 O O . PRO A 1 393 ? 12.855 -9.558 -5.212 1.00 80.50 393 PRO A O 1
ATOM 3090 N N . ILE A 1 394 ? 12.800 -7.331 -5.123 1.00 87.19 394 ILE A N 1
ATOM 3091 C CA . ILE A 1 394 ? 13.157 -7.100 -6.536 1.00 87.19 394 ILE A CA 1
ATOM 3092 C C . ILE A 1 394 ? 14.522 -7.702 -6.912 1.00 87.19 394 ILE A C 1
ATOM 3094 O O . ILE A 1 394 ? 14.680 -8.239 -8.004 1.00 87.19 394 ILE A O 1
ATOM 3098 N N . THR A 1 395 ? 15.508 -7.647 -6.013 1.00 86.44 395 THR A N 1
ATOM 3099 C CA . THR A 1 395 ? 16.859 -8.192 -6.232 1.00 86.44 395 THR A CA 1
ATOM 3100 C C . THR A 1 395 ? 17.014 -9.624 -5.710 1.00 86.44 395 THR A C 1
ATOM 3102 O O . THR A 1 395 ? 18.133 -10.139 -5.645 1.00 86.44 395 THR A O 1
ATOM 3105 N N . GLN A 1 396 ? 15.916 -10.309 -5.367 1.00 79.94 396 GLN A N 1
ATOM 3106 C CA . GLN A 1 396 ? 15.948 -11.724 -5.005 1.00 79.94 396 GLN A CA 1
ATOM 3107 C C . GLN A 1 396 ? 16.508 -12.559 -6.167 1.00 79.94 396 GLN A C 1
ATOM 3109 O O . GLN A 1 396 ? 16.142 -12.373 -7.323 1.00 79.94 396 GLN A O 1
ATOM 3114 N N . GLY A 1 397 ? 17.439 -13.465 -5.852 1.00 76.38 397 GLY A N 1
ATOM 3115 C CA . GLY A 1 397 ? 18.198 -14.229 -6.850 1.00 76.38 397 GLY A CA 1
ATOM 3116 C C . GLY A 1 397 ? 19.518 -13.577 -7.281 1.00 76.38 397 GLY A C 1
ATOM 3117 O O . GLY A 1 397 ? 20.322 -14.229 -7.946 1.00 76.38 397 GLY A O 1
ATOM 3118 N N . TYR A 1 398 ? 19.798 -12.343 -6.846 1.00 80.19 398 TYR A N 1
ATOM 3119 C CA . TYR A 1 398 ? 21.043 -11.635 -7.146 1.00 80.19 398 TYR A CA 1
ATOM 3120 C C . TYR A 1 398 ? 21.924 -11.472 -5.902 1.00 80.19 398 TYR A C 1
ATOM 3122 O O . TYR A 1 398 ? 21.447 -11.274 -4.785 1.00 80.19 398 TYR A O 1
ATOM 3130 N N . MET A 1 399 ? 23.244 -11.536 -6.087 1.00 78.88 399 MET A N 1
ATOM 3131 C CA . MET A 1 399 ? 24.213 -11.369 -5.002 1.00 78.88 399 MET A CA 1
ATOM 3132 C C . MET A 1 399 ? 24.566 -9.892 -4.800 1.00 78.88 399 MET A C 1
ATOM 3134 O O . MET A 1 399 ? 25.009 -9.214 -5.730 1.00 78.88 399 MET A O 1
ATOM 3138 N N . ILE A 1 400 ? 24.439 -9.403 -3.563 1.00 86.88 400 ILE A N 1
ATOM 3139 C CA . ILE A 1 400 ? 24.849 -8.041 -3.184 1.00 86.88 400 ILE A CA 1
ATOM 3140 C C . ILE A 1 400 ? 26.334 -7.825 -3.517 1.00 86.88 400 ILE A C 1
ATOM 3142 O O . ILE A 1 400 ? 27.154 -8.735 -3.397 1.00 86.88 400 ILE A O 1
ATOM 3146 N N . ASN A 1 401 ? 26.682 -6.610 -3.943 1.00 82.12 401 ASN A N 1
ATOM 3147 C CA . ASN A 1 401 ? 28.014 -6.178 -4.375 1.00 82.12 401 ASN A CA 1
ATOM 3148 C C . ASN A 1 401 ? 28.573 -6.890 -5.616 1.00 82.12 401 ASN A C 1
ATOM 3150 O O . ASN A 1 401 ? 29.712 -6.619 -6.005 1.00 82.12 401 ASN A O 1
ATOM 3154 N N . THR A 1 402 ? 27.780 -7.737 -6.274 1.00 84.25 402 THR A N 1
ATOM 3155 C CA . THR A 1 402 ? 28.165 -8.403 -7.522 1.00 84.25 402 THR A CA 1
ATOM 3156 C C . THR A 1 402 ? 27.795 -7.544 -8.727 1.00 84.25 402 THR A C 1
ATOM 3158 O O . THR A 1 402 ? 26.750 -6.888 -8.741 1.00 84.25 402 THR A O 1
ATOM 3161 N N . VAL A 1 403 ? 28.679 -7.532 -9.729 1.00 88.19 403 VAL A N 1
ATOM 3162 C CA . VAL A 1 403 ? 28.461 -6.856 -11.012 1.00 88.19 403 VAL A CA 1
ATOM 3163 C C . VAL A 1 403 ? 27.925 -7.860 -12.021 1.00 88.19 403 VAL A C 1
ATOM 3165 O O . VAL A 1 403 ? 28.548 -8.896 -12.246 1.00 88.19 403 VAL A O 1
ATOM 3168 N N . TYR A 1 404 ? 26.815 -7.515 -12.656 1.00 88.00 404 TYR A N 1
ATOM 3169 C CA . TYR A 1 404 ? 26.161 -8.297 -13.693 1.00 88.00 404 TYR A CA 1
ATOM 3170 C C . TYR A 1 404 ? 26.255 -7.564 -15.028 1.00 88.00 404 TYR A C 1
ATOM 3172 O O . TYR A 1 404 ? 26.114 -6.341 -15.070 1.00 88.00 404 TYR A O 1
ATOM 3180 N N . SER A 1 405 ? 26.517 -8.312 -16.098 1.00 86.50 405 SER A N 1
ATOM 3181 C CA . SER A 1 405 ? 26.444 -7.807 -17.469 1.00 86.50 405 SER A CA 1
ATOM 3182 C C . SER A 1 405 ? 25.026 -7.987 -17.997 1.00 86.50 405 SER A C 1
ATOM 3184 O O . SER A 1 405 ? 24.465 -9.078 -17.892 1.00 86.50 405 SER A O 1
ATOM 3186 N N . ILE A 1 406 ? 24.476 -6.914 -18.546 1.00 83.19 406 ILE A N 1
ATOM 3187 C CA . ILE A 1 406 ? 23.143 -6.850 -19.139 1.00 83.19 406 ILE A CA 1
ATOM 3188 C C . ILE A 1 406 ? 23.302 -6.584 -20.634 1.00 83.19 406 ILE A C 1
ATOM 3190 O O . ILE A 1 406 ? 24.248 -5.922 -21.053 1.00 83.19 406 ILE A O 1
ATOM 3194 N N . THR A 1 407 ? 22.406 -7.123 -21.441 1.00 77.50 407 THR A N 1
ATOM 3195 C CA . THR A 1 407 ? 22.443 -6.970 -22.894 1.00 77.50 407 THR A CA 1
ATOM 3196 C C . THR A 1 407 ? 21.595 -5.768 -23.281 1.00 77.50 407 THR A C 1
ATOM 3198 O O . THR A 1 407 ? 20.371 -5.841 -23.188 1.00 77.50 407 THR A O 1
ATOM 3201 N N . GLN A 1 408 ? 22.217 -4.682 -23.735 1.00 69.44 408 GLN A N 1
ATOM 3202 C CA . GLN A 1 408 ? 21.485 -3.537 -24.282 1.00 69.44 408 GLN A CA 1
ATOM 3203 C C . GLN A 1 408 ? 21.120 -3.778 -25.750 1.00 69.44 408 GLN A C 1
ATOM 3205 O O . GLN A 1 408 ? 21.800 -4.514 -26.477 1.00 69.44 408 GLN A O 1
ATOM 3210 N N . LEU A 1 409 ? 20.013 -3.186 -26.196 1.00 63.00 409 LEU A N 1
ATOM 3211 C CA . LEU A 1 409 ? 19.587 -3.267 -27.588 1.00 63.00 409 LEU A CA 1
ATOM 3212 C C . LEU A 1 409 ? 20.342 -2.231 -28.416 1.00 63.00 409 LEU A C 1
ATOM 3214 O O . LEU A 1 409 ? 19.906 -1.101 -28.593 1.00 63.00 409 LEU A O 1
ATOM 3218 N N . ASN A 1 410 ? 21.472 -2.641 -28.989 1.00 54.25 410 ASN A N 1
ATOM 3219 C CA . ASN A 1 410 ? 22.167 -1.817 -29.973 1.00 54.25 410 ASN A CA 1
ATOM 3220 C C . ASN A 1 410 ? 21.260 -1.616 -31.199 1.00 54.25 410 ASN A C 1
ATOM 3222 O O . ASN A 1 410 ? 20.941 -2.578 -31.907 1.00 54.25 410 ASN A O 1
ATOM 3226 N N . THR A 1 411 ? 20.864 -0.372 -31.485 1.00 44.94 411 THR A N 1
ATOM 3227 C CA . THR A 1 411 ? 20.094 -0.023 -32.689 1.00 44.94 411 THR A CA 1
ATOM 3228 C C . THR A 1 411 ? 20.944 -0.222 -33.949 1.00 44.94 411 THR A C 1
ATOM 3230 O O . THR A 1 411 ? 21.575 0.681 -34.493 1.00 44.94 411 THR A O 1
ATOM 3233 N N . PHE A 1 412 ? 20.965 -1.450 -34.458 1.00 38.84 412 PHE A N 1
ATOM 3234 C CA . PHE A 1 412 ? 21.600 -1.781 -35.726 1.00 38.84 412 PHE A CA 1
ATOM 3235 C C . PHE A 1 412 ? 20.686 -1.353 -36.883 1.00 38.84 412 PHE A C 1
ATOM 3237 O O . PHE A 1 412 ? 19.850 -2.126 -37.348 1.00 38.84 412 PHE A O 1
ATOM 3244 N N . THR A 1 413 ? 20.835 -0.127 -37.390 1.00 39.34 413 THR A N 1
ATOM 3245 C CA . THR A 1 413 ? 20.279 0.212 -38.710 1.00 39.34 413 THR A CA 1
ATOM 3246 C C . THR A 1 413 ? 21.263 -0.239 -39.791 1.00 39.34 413 THR A C 1
ATOM 3248 O O . THR A 1 413 ? 22.263 0.419 -40.069 1.00 39.34 413 THR A O 1
ATOM 3251 N N . GLN A 1 414 ? 20.977 -1.374 -40.442 1.00 36.19 414 GLN A N 1
ATOM 3252 C CA . GLN A 1 414 ? 21.753 -1.874 -41.593 1.00 36.19 414 GLN A CA 1
ATOM 3253 C C . GLN A 1 414 ? 21.819 -0.898 -42.782 1.00 36.19 414 GLN A C 1
ATOM 3255 O O . GLN A 1 414 ? 22.588 -1.128 -43.710 1.00 36.19 414 GLN A O 1
ATOM 3260 N N . GLU A 1 415 ? 21.045 0.189 -42.782 1.00 39.03 415 GLU A N 1
ATOM 3261 C CA . GLU A 1 415 ? 20.900 1.056 -43.952 1.00 39.03 415 GLU A CA 1
ATOM 3262 C C . GLU A 1 415 ? 21.959 2.161 -44.091 1.00 39.03 415 GLU A C 1
ATOM 3264 O O . GLU A 1 415 ? 22.101 2.695 -45.188 1.00 39.03 415 GLU A O 1
ATOM 3269 N N . THR A 1 416 ? 22.735 2.510 -43.054 1.00 41.50 416 THR A N 1
ATOM 3270 C CA . THR A 1 416 ? 23.639 3.684 -43.142 1.00 41.50 416 THR A CA 1
ATOM 3271 C C . THR A 1 416 ? 25.134 3.389 -43.045 1.00 41.50 416 THR A C 1
ATOM 3273 O O . THR A 1 416 ? 25.933 4.271 -43.351 1.00 41.50 416 THR A O 1
ATOM 3276 N N . GLY A 1 417 ? 25.547 2.167 -42.686 1.00 35.97 417 GLY A N 1
ATOM 3277 C CA . GLY A 1 417 ? 26.966 1.777 -42.676 1.00 35.97 417 GLY A CA 1
ATOM 3278 C C . GLY A 1 417 ? 27.874 2.634 -41.778 1.00 35.97 417 GLY A C 1
ATOM 3279 O O . GLY A 1 417 ? 29.095 2.583 -41.924 1.00 35.97 417 GLY A O 1
ATOM 3280 N N . LEU A 1 418 ? 27.303 3.419 -40.862 1.00 36.09 418 LEU A N 1
ATOM 3281 C CA . LEU A 1 418 ? 28.031 4.226 -39.893 1.00 36.09 418 LEU A CA 1
ATOM 3282 C C . LEU A 1 418 ? 28.013 3.498 -38.550 1.00 36.09 418 LEU A C 1
ATOM 3284 O O . LEU A 1 418 ? 26.962 3.315 -37.946 1.00 36.09 418 LEU A O 1
ATOM 3288 N N . TYR A 1 419 ? 29.189 3.082 -38.083 1.00 35.56 419 TYR A N 1
ATOM 3289 C CA . TYR A 1 419 ? 29.380 2.700 -36.689 1.00 35.56 419 TYR A CA 1
ATOM 3290 C C . TYR A 1 419 ? 29.121 3.940 -35.822 1.00 35.56 419 TYR A C 1
ATOM 3292 O O . TYR A 1 419 ? 29.958 4.840 -35.793 1.00 35.56 419 TYR A O 1
ATOM 3300 N N . SER A 1 420 ? 27.995 4.014 -35.108 1.00 36.81 420 SER A N 1
ATOM 3301 C CA . SER A 1 420 ? 27.973 4.808 -33.880 1.00 36.81 420 SER A CA 1
ATOM 3302 C C . SER A 1 420 ? 28.622 3.952 -32.804 1.00 36.81 420 SER A C 1
ATOM 3304 O O . SER A 1 420 ? 28.076 2.951 -32.345 1.00 36.81 420 SER A O 1
ATOM 3306 N N . GLU A 1 421 ? 29.856 4.291 -32.474 1.00 37.22 421 GLU A N 1
ATOM 3307 C CA . GLU A 1 421 ? 30.599 3.710 -31.369 1.00 37.22 421 GLU A CA 1
ATOM 3308 C C . GLU A 1 421 ? 29.781 3.873 -30.073 1.00 37.22 421 GLU A C 1
ATOM 3310 O O . GLU A 1 421 ? 29.687 4.982 -29.564 1.00 37.22 421 GLU A O 1
ATOM 3315 N N . HIS A 1 422 ? 29.144 2.789 -29.603 1.00 49.34 422 HIS A N 1
ATOM 3316 C CA . HIS A 1 422 ? 28.655 2.550 -28.231 1.00 49.34 422 HIS A CA 1
ATOM 3317 C C . HIS A 1 422 ? 28.313 3.838 -27.453 1.00 49.34 422 HIS A C 1
ATOM 3319 O O . HIS A 1 422 ? 29.056 4.235 -26.545 1.00 49.34 422 HIS A O 1
ATOM 3325 N N . SER A 1 423 ? 27.211 4.505 -27.821 1.00 47.22 423 SER A N 1
ATOM 3326 C CA . SER A 1 423 ? 26.630 5.497 -26.915 1.00 47.22 423 SER A CA 1
ATOM 3327 C C . SER A 1 423 ? 26.034 4.759 -25.721 1.00 47.22 423 SER A C 1
ATOM 3329 O O . SER A 1 423 ? 25.504 3.665 -25.890 1.00 47.22 423 SER A O 1
ATOM 3331 N N . PRO A 1 424 ? 26.163 5.297 -24.501 1.00 55.91 424 PRO A N 1
ATOM 3332 C CA . PRO A 1 424 ? 25.333 4.828 -23.411 1.00 55.91 424 PRO A CA 1
ATOM 3333 C C . PRO A 1 424 ? 23.877 5.155 -23.749 1.00 55.91 424 PRO A C 1
ATOM 3335 O O . PRO A 1 424 ? 23.506 6.329 -23.749 1.00 55.91 424 PRO A O 1
ATOM 3338 N N . ASP A 1 425 ? 23.091 4.132 -24.057 1.00 67.19 425 ASP A N 1
ATOM 3339 C CA . ASP A 1 425 ? 21.749 4.328 -24.608 1.00 67.19 425 ASP A CA 1
ATOM 3340 C C . ASP A 1 425 ? 20.655 4.278 -23.532 1.00 67.19 425 ASP A C 1
ATOM 3342 O O . ASP A 1 425 ? 19.598 4.858 -23.750 1.00 67.19 425 ASP A O 1
ATOM 3346 N N . ASP A 1 426 ? 20.953 3.739 -22.339 1.00 81.38 426 ASP A N 1
ATOM 3347 C CA . ASP A 1 426 ? 19.957 3.613 -21.269 1.00 81.38 426 ASP A CA 1
ATOM 3348 C C . ASP A 1 426 ? 20.096 4.675 -20.159 1.00 81.38 426 ASP A C 1
ATOM 3350 O O . ASP A 1 426 ? 21.194 5.073 -19.720 1.00 81.38 426 ASP A O 1
ATOM 3354 N N . ALA A 1 427 ? 18.943 5.099 -19.659 1.00 87.25 427 ALA A N 1
ATOM 3355 C CA . ALA A 1 427 ? 18.722 6.068 -18.614 1.00 87.25 427 ALA A CA 1
ATOM 3356 C C . ALA A 1 427 ? 19.138 5.533 -17.240 1.00 87.25 427 ALA A C 1
ATOM 3358 O O . ALA A 1 427 ? 18.811 4.418 -16.843 1.00 87.25 427 ALA A O 1
ATOM 3359 N N . VAL A 1 428 ? 19.813 6.368 -16.457 1.00 90.50 428 VAL A N 1
ATOM 3360 C CA . VAL A 1 428 ? 20.133 6.131 -15.045 1.00 90.50 428 VAL A CA 1
ATOM 3361 C C . VAL A 1 428 ? 19.660 7.306 -14.203 1.00 90.50 428 VAL A C 1
ATOM 3363 O O . VAL A 1 428 ? 19.712 8.457 -14.639 1.00 90.50 428 VAL A O 1
ATOM 3366 N N . TYR A 1 429 ? 19.224 7.024 -12.979 1.00 92.50 429 TYR A N 1
ATOM 3367 C CA . TYR A 1 429 ? 18.745 8.033 -12.037 1.00 92.50 429 TYR A CA 1
ATOM 3368 C C . TYR A 1 429 ? 19.918 8.581 -11.209 1.00 92.50 429 TYR A C 1
ATOM 3370 O O . TYR A 1 429 ? 20.755 7.815 -10.733 1.00 92.50 429 TYR A O 1
ATOM 3378 N N . ILE A 1 430 ? 19.993 9.893 -10.984 1.00 91.94 430 ILE A N 1
ATOM 3379 C CA . ILE A 1 430 ? 21.031 10.497 -10.137 1.00 91.94 430 ILE A CA 1
ATOM 3380 C C . ILE A 1 430 ? 20.637 10.391 -8.661 1.00 91.94 430 ILE A C 1
ATOM 3382 O O . ILE A 1 430 ? 19.651 10.980 -8.219 1.00 91.94 430 ILE A O 1
ATOM 3386 N N . ILE A 1 431 ? 21.425 9.660 -7.868 1.00 93.06 431 ILE A N 1
ATOM 3387 C CA . ILE A 1 431 ? 21.057 9.270 -6.495 1.00 93.06 431 ILE A CA 1
ATOM 3388 C C . ILE A 1 431 ? 20.813 10.474 -5.582 1.00 93.06 431 ILE A C 1
ATOM 3390 O O . ILE A 1 431 ? 19.907 10.441 -4.756 1.00 93.06 431 ILE A O 1
ATOM 3394 N N . SER A 1 432 ? 21.565 11.565 -5.748 1.00 91.06 432 SER A N 1
ATOM 3395 C CA . SER A 1 432 ? 21.389 12.785 -4.943 1.00 91.06 432 SER A CA 1
ATOM 3396 C C . SER A 1 432 ? 20.048 13.496 -5.168 1.00 91.06 432 SER A C 1
ATOM 3398 O O . SER A 1 432 ? 19.731 14.437 -4.443 1.00 91.06 432 SER A O 1
ATOM 3400 N N . LYS A 1 433 ? 19.269 13.063 -6.166 1.00 89.94 433 LYS A N 1
ATOM 3401 C CA . LYS A 1 433 ? 17.941 13.585 -6.511 1.00 89.94 433 LYS A CA 1
ATOM 3402 C C . LYS A 1 433 ? 16.808 12.631 -6.127 1.00 89.94 433 LYS A C 1
ATOM 3404 O O . LYS A 1 433 ? 15.660 12.877 -6.496 1.00 89.94 433 LYS A O 1
ATOM 3409 N N . LEU A 1 434 ? 17.111 11.529 -5.439 1.00 91.44 434 LEU A N 1
ATOM 3410 C CA . LEU A 1 434 ? 16.095 10.597 -4.960 1.00 91.44 434 LEU A CA 1
ATOM 3411 C C . LEU A 1 434 ? 15.381 11.159 -3.719 1.00 91.44 434 LEU A C 1
ATOM 3413 O O . LEU A 1 434 ? 16.042 11.708 -2.833 1.00 91.44 434 LEU A O 1
ATOM 3417 N N . PRO A 1 435 ? 14.046 11.033 -3.637 1.00 89.50 435 PRO A N 1
ATOM 3418 C CA . PRO A 1 435 ? 13.283 11.469 -2.475 1.00 89.50 435 PRO A CA 1
ATOM 3419 C C . PRO A 1 435 ? 13.414 10.478 -1.302 1.00 89.50 435 PRO A C 1
ATOM 3421 O O . PRO A 1 435 ? 13.813 9.325 -1.499 1.00 89.50 435 PRO A O 1
ATOM 3424 N N . PRO A 1 436 ? 13.018 10.877 -0.078 1.00 84.31 436 PRO A N 1
ATOM 3425 C CA . PRO A 1 436 ? 12.780 9.932 1.012 1.00 84.31 436 PRO A CA 1
ATOM 3426 C C . PRO A 1 436 ? 11.811 8.819 0.583 1.00 84.31 436 PRO A C 1
ATOM 3428 O O . PRO A 1 436 ? 10.849 9.085 -0.133 1.00 84.31 436 PRO A O 1
ATOM 3431 N N . GLY A 1 437 ? 12.068 7.580 1.010 1.00 81.69 437 GLY A N 1
ATOM 3432 C CA . GLY A 1 437 ? 11.293 6.396 0.603 1.00 81.69 437 GLY A CA 1
ATOM 3433 C C . GLY A 1 437 ? 11.778 5.726 -0.689 1.00 81.69 437 GLY A C 1
ATOM 3434 O O . GLY A 1 437 ? 11.286 4.656 -1.046 1.00 81.69 437 GLY A O 1
ATOM 3435 N N . ALA A 1 438 ? 12.758 6.307 -1.393 1.00 93.50 438 ALA A N 1
ATOM 3436 C CA . ALA A 1 438 ? 13.421 5.646 -2.514 1.00 93.50 438 ALA A CA 1
ATOM 3437 C C . ALA A 1 438 ? 14.652 4.851 -2.058 1.00 93.50 438 ALA A C 1
ATOM 3439 O O . ALA A 1 438 ? 15.468 5.329 -1.269 1.00 93.50 438 ALA A O 1
ATOM 3440 N N . THR A 1 439 ? 14.816 3.647 -2.603 1.00 96.12 439 THR A N 1
ATOM 3441 C CA . THR A 1 439 ? 15.935 2.749 -2.315 1.00 96.12 439 THR A CA 1
ATOM 3442 C C . THR A 1 439 ? 16.704 2.443 -3.594 1.00 96.12 439 THR A C 1
ATOM 3444 O O . THR A 1 439 ? 16.146 1.990 -4.593 1.00 96.12 439 THR A O 1
ATOM 3447 N N . VAL A 1 440 ? 18.021 2.648 -3.557 1.00 96.88 440 VAL A N 1
ATOM 3448 C CA . VAL A 1 440 ? 18.925 2.263 -4.649 1.00 96.88 440 VAL A CA 1
ATOM 3449 C C . VAL A 1 440 ? 19.183 0.762 -4.566 1.00 96.88 440 VAL A C 1
ATOM 3451 O O . VAL A 1 440 ? 19.866 0.285 -3.658 1.00 96.88 440 VAL A O 1
ATOM 3454 N N . LEU A 1 441 ? 18.648 0.004 -5.519 1.00 95.56 441 LEU A N 1
ATOM 3455 C CA . LEU A 1 441 ? 18.783 -1.452 -5.563 1.00 95.56 441 LEU A CA 1
ATOM 3456 C C . LEU A 1 441 ? 20.018 -1.889 -6.346 1.00 95.56 441 LEU A C 1
ATOM 3458 O O . LEU A 1 441 ? 20.717 -2.824 -5.940 1.00 95.56 441 LEU A O 1
ATOM 3462 N N . ALA A 1 442 ? 20.329 -1.174 -7.425 1.00 95.25 442 ALA A N 1
ATOM 3463 C CA . ALA A 1 442 ? 21.547 -1.352 -8.197 1.00 95.25 442 ALA A CA 1
ATOM 3464 C C . ALA A 1 442 ? 22.097 -0.004 -8.680 1.00 95.25 442 ALA A C 1
ATOM 3466 O O . ALA A 1 442 ? 21.344 0.941 -8.918 1.00 95.25 442 ALA A O 1
ATOM 3467 N N . SER A 1 443 ? 23.420 0.078 -8.821 1.00 93.38 443 SER A N 1
ATOM 3468 C CA . SER A 1 443 ? 24.110 1.251 -9.365 1.00 93.38 443 SER A CA 1
ATOM 3469 C C . SER A 1 443 ? 24.802 0.935 -10.685 1.00 93.38 443 SER A C 1
ATOM 3471 O O . SER A 1 443 ? 25.143 -0.220 -10.962 1.00 93.38 443 SER A O 1
ATOM 3473 N N . ASN A 1 444 ? 25.134 1.981 -11.430 1.00 88.56 444 ASN A N 1
ATOM 3474 C CA . ASN A 1 444 ? 25.916 1.881 -12.650 1.00 88.56 444 ASN A CA 1
ATOM 3475 C C . ASN A 1 444 ? 27.350 1.405 -12.352 1.00 88.56 444 ASN A C 1
ATOM 3477 O O . ASN A 1 444 ? 28.055 1.960 -11.501 1.00 88.56 444 ASN A O 1
ATOM 3481 N N . ALA A 1 445 ? 27.787 0.349 -13.035 1.00 85.12 445 ALA A N 1
ATOM 3482 C CA . ALA A 1 445 ? 29.125 -0.214 -12.894 1.00 85.12 445 ALA A CA 1
ATOM 3483 C C . ALA A 1 445 ? 29.809 -0.183 -14.255 1.00 85.12 445 ALA A C 1
ATOM 3485 O O . ALA A 1 445 ? 29.457 -0.946 -15.140 1.00 85.12 445 ALA A O 1
ATOM 3486 N N . ARG A 1 446 ? 30.788 0.696 -14.470 1.00 71.44 446 ARG A N 1
ATOM 3487 C CA . ARG A 1 446 ? 31.344 0.880 -15.817 1.00 71.44 446 ARG A CA 1
ATOM 3488 C C . ARG A 1 446 ? 32.233 -0.303 -16.230 1.00 71.44 446 ARG A C 1
ATOM 3490 O O . ARG A 1 446 ? 33.025 -0.811 -15.438 1.00 71.44 446 ARG A O 1
ATOM 3497 N N . GLY A 1 447 ? 32.129 -0.735 -17.489 1.00 58.09 447 GLY A N 1
ATOM 3498 C CA . GLY A 1 447 ? 32.982 -1.784 -18.060 1.00 58.09 447 GLY A CA 1
ATOM 3499 C C . GLY A 1 447 ? 34.456 -1.376 -18.231 1.00 58.09 447 GLY A C 1
ATOM 3500 O O . GLY A 1 447 ? 34.799 -0.199 -18.296 1.00 58.09 447 GLY A O 1
ATOM 3501 N N . ILE A 1 448 ? 35.342 -2.374 -18.357 1.00 48.53 448 ILE A N 1
ATOM 3502 C CA . ILE A 1 448 ? 36.812 -2.216 -18.478 1.00 48.53 448 ILE A CA 1
ATOM 3503 C C . ILE A 1 448 ? 37.248 -1.686 -19.863 1.00 48.53 448 ILE A C 1
ATOM 3505 O O . ILE A 1 448 ? 38.423 -1.384 -20.062 1.00 48.53 448 ILE A O 1
ATOM 3509 N N . SER A 1 449 ? 36.333 -1.525 -20.824 1.00 46.22 449 SER A N 1
ATOM 3510 C CA . SER A 1 449 ? 36.669 -1.473 -22.258 1.00 46.22 449 SER A CA 1
ATOM 3511 C C . SER A 1 449 ? 37.536 -0.293 -22.741 1.00 46.22 449 SER A C 1
ATOM 3513 O O . SER A 1 449 ? 37.892 -0.272 -23.912 1.00 46.22 449 SER A O 1
ATOM 3515 N N . TYR A 1 450 ? 37.946 0.644 -21.877 1.00 46.81 450 TYR A N 1
ATOM 3516 C CA . TYR A 1 450 ? 38.851 1.748 -22.241 1.00 46.81 450 TYR A CA 1
ATOM 3517 C C . TYR A 1 450 ? 39.946 2.065 -21.208 1.00 46.81 450 TYR A C 1
ATOM 3519 O O . TYR A 1 450 ? 40.514 3.151 -21.225 1.00 46.81 450 TYR A O 1
ATOM 3527 N N . GLY A 1 451 ? 40.270 1.144 -20.292 1.00 44.06 451 GLY A N 1
ATOM 3528 C CA . GLY A 1 451 ? 41.457 1.285 -19.427 1.00 44.06 451 GLY A CA 1
ATOM 3529 C C . GLY A 1 451 ? 41.417 2.416 -18.381 1.00 44.06 451 GLY A C 1
ATOM 3530 O O . GLY A 1 451 ? 42.411 2.630 -17.695 1.00 44.06 451 GLY A O 1
ATOM 3531 N N . TYR A 1 452 ? 40.276 3.097 -18.214 1.00 47.94 452 TYR A N 1
ATOM 3532 C CA . TYR A 1 452 ? 40.061 4.186 -17.243 1.00 47.94 452 TYR A CA 1
ATOM 3533 C C . TYR A 1 452 ? 38.710 4.069 -16.498 1.00 47.94 452 TYR A C 1
ATOM 3535 O O . TYR A 1 452 ? 38.063 5.070 -16.193 1.00 47.94 452 TYR A O 1
ATOM 3543 N N . GLY A 1 453 ? 38.219 2.852 -16.247 1.00 53.81 453 GLY A N 1
ATOM 3544 C CA . GLY A 1 453 ? 36.891 2.640 -15.657 1.00 53.81 453 GLY A CA 1
ATOM 3545 C C . GLY A 1 453 ? 36.859 2.881 -14.145 1.00 53.81 453 GLY A C 1
ATOM 3546 O O . GLY A 1 453 ? 37.421 2.092 -13.392 1.00 53.81 453 GLY A O 1
ATOM 3547 N N . MET A 1 454 ? 36.176 3.939 -13.701 1.00 61.62 454 MET A N 1
ATOM 3548 C CA . MET A 1 454 ? 35.676 4.051 -12.325 1.00 61.62 454 MET A CA 1
ATOM 3549 C C . MET A 1 454 ? 34.191 3.663 -12.307 1.00 61.62 454 MET A C 1
ATOM 3551 O O . MET A 1 454 ? 33.446 4.066 -13.206 1.00 61.62 454 MET A O 1
ATOM 3555 N N . ASP A 1 455 ? 33.774 2.885 -11.299 1.00 72.19 455 ASP A N 1
ATOM 3556 C CA . ASP A 1 455 ? 32.359 2.710 -10.940 1.00 72.19 455 ASP A CA 1
ATOM 3557 C C . ASP A 1 455 ? 31.697 4.096 -10.825 1.00 72.19 455 ASP A C 1
ATOM 3559 O O . ASP A 1 455 ? 32.338 5.043 -10.362 1.00 72.19 455 ASP A O 1
ATOM 3563 N N . ARG A 1 456 ? 30.418 4.211 -11.200 1.00 83.62 456 ARG A N 1
ATOM 3564 C CA . ARG A 1 456 ? 29.613 5.423 -10.978 1.00 83.62 456 ARG A CA 1
ATOM 3565 C C . ARG A 1 456 ? 28.560 5.144 -9.910 1.00 83.62 456 ARG A C 1
ATOM 3567 O O . ARG A 1 456 ? 27.397 4.898 -10.225 1.00 83.62 456 ARG A O 1
ATOM 3574 N N . PRO A 1 457 ? 28.978 5.055 -8.633 1.00 85.06 457 PRO A N 1
ATOM 3575 C CA . PRO A 1 457 ? 28.092 4.672 -7.542 1.00 85.06 457 PRO A CA 1
ATOM 3576 C C . PRO A 1 457 ? 27.031 5.730 -7.229 1.00 85.06 457 PRO A C 1
ATOM 3578 O O . PRO A 1 457 ? 26.153 5.430 -6.436 1.00 85.06 457 PRO A O 1
ATOM 3581 N N . ASP A 1 458 ? 27.140 6.928 -7.804 1.00 89.94 458 ASP A N 1
ATOM 3582 C CA . ASP A 1 458 ? 26.213 8.059 -7.725 1.00 89.94 458 ASP A CA 1
ATOM 3583 C C . ASP A 1 458 ? 25.055 7.979 -8.738 1.00 89.94 458 ASP A C 1
ATOM 3585 O O . ASP A 1 458 ? 24.104 8.758 -8.655 1.00 89.94 458 ASP A O 1
ATOM 3589 N N . GLU A 1 459 ? 25.108 7.014 -9.657 1.00 91.12 459 GLU A N 1
ATOM 3590 C CA . GLU A 1 459 ? 24.085 6.750 -10.665 1.00 91.12 459 GLU A CA 1
ATOM 3591 C C . GLU A 1 459 ? 23.379 5.416 -10.355 1.00 91.12 459 GLU A C 1
ATOM 3593 O O . GLU A 1 459 ? 24.006 4.352 -10.305 1.00 91.12 459 GLU A O 1
ATOM 3598 N N . ALA A 1 460 ? 22.064 5.453 -10.151 1.00 94.38 460 ALA A N 1
ATOM 3599 C CA . ALA A 1 460 ? 21.231 4.283 -9.906 1.00 94.38 460 ALA A CA 1
ATOM 3600 C C . ALA A 1 460 ? 20.688 3.703 -11.216 1.00 94.38 460 ALA A C 1
ATOM 3602 O O . ALA A 1 460 ? 20.109 4.409 -12.041 1.00 94.38 460 ALA A O 1
ATOM 3603 N N . THR A 1 461 ? 20.850 2.392 -11.381 1.00 94.56 461 THR A N 1
ATOM 3604 C CA . THR A 1 461 ? 20.318 1.626 -12.518 1.00 94.56 461 THR A CA 1
ATOM 3605 C C . THR A 1 461 ? 19.034 0.891 -12.169 1.00 94.56 461 THR A C 1
ATOM 3607 O O . THR A 1 461 ? 18.278 0.533 -13.065 1.00 94.56 461 THR A O 1
ATOM 3610 N N . VAL A 1 462 ? 18.787 0.658 -10.877 1.00 97.44 462 VAL A N 1
ATOM 3611 C CA . VAL A 1 462 ? 17.527 0.110 -10.376 1.00 97.44 462 VAL A CA 1
ATOM 3612 C C . VAL A 1 462 ? 17.160 0.836 -9.092 1.00 97.44 462 VAL A C 1
ATOM 3614 O O . VAL A 1 462 ? 17.963 0.887 -8.154 1.00 97.44 462 VAL A O 1
ATOM 3617 N N . VAL A 1 463 ? 15.949 1.379 -9.050 1.00 98.12 463 VAL A N 1
ATOM 3618 C CA . VAL A 1 463 ? 15.400 2.112 -7.907 1.00 98.12 463 VAL A CA 1
ATOM 3619 C C . VAL A 1 463 ? 14.031 1.535 -7.580 1.00 98.12 463 VAL A C 1
ATOM 3621 O O . VAL A 1 463 ? 13.200 1.403 -8.474 1.00 98.12 463 VAL A O 1
ATOM 3624 N N . SER A 1 464 ? 13.784 1.218 -6.311 1.00 97.38 464 SER A N 1
ATOM 3625 C CA . SER A 1 464 ? 12.417 1.080 -5.802 1.00 97.38 464 SER A CA 1
ATOM 3626 C C . SER A 1 464 ? 12.010 2.356 -5.083 1.00 97.38 464 SER A C 1
ATOM 3628 O O . SER A 1 464 ? 12.840 3.024 -4.467 1.00 97.38 464 SER A O 1
ATOM 3630 N N . TYR A 1 465 ? 10.736 2.707 -5.168 1.00 95.75 465 TYR A N 1
ATOM 3631 C CA . TYR A 1 465 ? 10.163 3.847 -4.477 1.00 95.75 465 TYR A CA 1
ATOM 3632 C C . TYR A 1 465 ? 8.813 3.465 -3.878 1.00 95.75 465 TYR A C 1
ATOM 3634 O O . TYR A 1 465 ? 7.903 3.034 -4.588 1.00 95.75 465 TYR A O 1
ATOM 3642 N N . GLU A 1 466 ? 8.705 3.614 -2.561 1.00 89.25 466 GLU A N 1
ATOM 3643 C CA . GLU A 1 466 ? 7.484 3.368 -1.799 1.00 89.25 466 GLU A CA 1
ATOM 3644 C C . GLU A 1 466 ? 7.098 4.655 -1.052 1.00 89.25 466 GLU A C 1
ATOM 3646 O O . GLU A 1 466 ? 7.578 4.904 0.054 1.00 89.25 466 GLU A O 1
ATOM 3651 N N . PRO A 1 467 ? 6.294 5.531 -1.681 1.00 84.94 467 PRO A N 1
ATOM 3652 C CA . PRO A 1 467 ? 5.821 6.767 -1.051 1.00 84.94 467 PRO A CA 1
ATOM 3653 C C . PRO A 1 467 ? 4.828 6.479 0.086 1.00 84.94 467 PRO A C 1
ATOM 3655 O O . PRO A 1 467 ? 4.259 5.395 0.148 1.00 84.94 467 PRO A O 1
ATOM 3658 N N . ALA A 1 468 ? 4.531 7.456 0.947 1.00 74.06 468 ALA A N 1
ATOM 3659 C CA . ALA A 1 468 ? 3.449 7.323 1.936 1.00 74.06 468 ALA A CA 1
ATOM 3660 C C . ALA A 1 468 ? 2.046 7.298 1.287 1.00 74.06 468 ALA A C 1
ATOM 3662 O O . ALA A 1 468 ? 1.143 6.624 1.781 1.00 74.06 468 ALA A O 1
ATOM 3663 N N . SER A 1 469 ? 1.879 7.988 0.154 1.00 76.88 469 SER A N 1
ATOM 3664 C CA . SER A 1 469 ? 0.647 8.050 -0.642 1.00 76.88 469 SER A CA 1
ATOM 3665 C C . SER A 1 469 ? 0.892 7.624 -2.094 1.00 76.88 469 SER A C 1
ATOM 3667 O O . SER A 1 469 ? 1.993 7.793 -2.614 1.00 76.88 469 SER A O 1
ATOM 3669 N N . GLY A 1 470 ? -0.119 7.043 -2.745 1.00 85.06 470 GLY A N 1
ATOM 3670 C CA . GLY A 1 470 ? -0.006 6.502 -4.103 1.00 85.06 470 GLY A CA 1
ATOM 3671 C C . GLY A 1 470 ? 0.671 5.128 -4.175 1.00 85.06 470 GLY A C 1
ATOM 3672 O O . GLY A 1 470 ? 0.982 4.507 -3.156 1.00 85.06 470 GLY A O 1
ATOM 3673 N N . GLY A 1 471 ? 0.870 4.617 -5.387 1.00 89.19 471 GLY A N 1
ATOM 3674 C CA . GLY A 1 471 ? 1.388 3.275 -5.647 1.00 89.19 471 GLY A CA 1
ATOM 3675 C C . GLY A 1 471 ? 2.904 3.143 -5.516 1.00 89.19 471 GLY A C 1
ATOM 3676 O O . GLY A 1 471 ? 3.650 4.120 -5.416 1.00 89.19 471 GLY A O 1
ATOM 3677 N N . ARG A 1 472 ? 3.385 1.900 -5.521 1.00 93.31 472 ARG A N 1
ATOM 3678 C CA . ARG A 1 472 ? 4.823 1.596 -5.582 1.00 93.31 472 ARG A CA 1
ATOM 3679 C C . ARG A 1 472 ? 5.367 1.859 -6.984 1.00 93.31 472 ARG A C 1
ATOM 3681 O O . ARG A 1 472 ? 4.695 1.571 -7.970 1.00 93.31 472 ARG A O 1
ATOM 3688 N N . ILE A 1 473 ? 6.601 2.345 -7.075 1.00 97.81 473 ILE A N 1
ATOM 3689 C CA . ILE A 1 473 ? 7.297 2.544 -8.351 1.00 97.81 473 ILE A CA 1
ATOM 3690 C C . ILE A 1 473 ? 8.596 1.747 -8.358 1.00 97.81 473 ILE A C 1
ATOM 3692 O O . ILE A 1 473 ? 9.348 1.741 -7.384 1.00 97.81 473 ILE A O 1
ATOM 3696 N N . VAL A 1 474 ? 8.886 1.105 -9.483 1.00 98.50 474 VAL A N 1
ATOM 3697 C CA . VAL A 1 474 ? 10.199 0.533 -9.773 1.00 98.50 474 VAL A CA 1
ATOM 3698 C C . VAL A 1 474 ? 10.715 1.131 -11.066 1.00 98.50 474 VAL A C 1
ATOM 3700 O O . VAL A 1 474 ? 10.066 1.029 -12.100 1.00 98.50 474 VAL A O 1
ATOM 3703 N N . PHE A 1 475 ? 11.898 1.728 -11.010 1.00 98.00 475 PHE A N 1
ATOM 3704 C CA . PHE A 1 475 ? 12.638 2.146 -12.191 1.00 98.00 475 PHE A CA 1
ATOM 3705 C C . PHE A 1 475 ? 13.768 1.151 -12.471 1.00 98.00 475 PHE A C 1
ATOM 3707 O O . PHE A 1 475 ? 14.540 0.833 -11.562 1.00 98.00 475 PHE A O 1
ATOM 3714 N N . ILE A 1 476 ? 13.879 0.679 -13.714 1.00 95.94 476 ILE A N 1
ATOM 3715 C CA . ILE A 1 476 ? 14.980 -0.171 -14.189 1.00 95.94 476 ILE A CA 1
ATOM 3716 C C . ILE A 1 476 ? 15.541 0.436 -15.474 1.00 95.94 476 ILE A C 1
ATOM 3718 O O . ILE A 1 476 ? 14.805 0.694 -16.417 1.00 95.94 476 ILE A O 1
ATOM 3722 N N . THR A 1 477 ? 16.859 0.620 -15.516 1.00 91.88 477 THR A N 1
ATOM 3723 C CA . THR A 1 477 ? 17.583 1.239 -16.639 1.00 91.88 477 THR A CA 1
ATOM 3724 C C . THR A 1 477 ? 17.350 0.528 -17.970 1.00 91.88 477 THR A C 1
ATOM 3726 O O . THR A 1 477 ? 17.235 1.186 -18.981 1.00 91.88 477 THR A O 1
ATOM 3729 N N . CYS A 1 478 ? 17.238 -0.800 -17.972 1.00 89.06 478 CYS A N 1
ATOM 3730 C CA . CYS A 1 478 ? 17.234 -1.596 -19.194 1.00 89.06 478 CYS A CA 1
ATOM 3731 C C . CYS A 1 478 ? 15.808 -1.903 -19.666 1.00 89.06 478 CYS A C 1
ATOM 3733 O O . CYS A 1 478 ? 15.024 -2.509 -18.926 1.00 89.06 478 CYS A O 1
ATOM 3735 N N . ASP A 1 479 ? 15.507 -1.544 -20.909 1.00 86.62 479 ASP A N 1
ATOM 3736 C CA . ASP A 1 479 ? 14.266 -1.816 -21.644 1.00 86.62 479 ASP A CA 1
ATOM 3737 C C . ASP A 1 479 ? 14.278 -3.158 -22.401 1.00 86.62 479 ASP A C 1
ATOM 3739 O O . ASP A 1 479 ? 13.239 -3.613 -22.891 1.00 86.62 479 ASP A O 1
ATOM 3743 N N . ASN A 1 480 ? 15.432 -3.830 -22.483 1.00 87.19 480 ASN A N 1
ATOM 3744 C CA . ASN A 1 480 ? 15.543 -5.164 -23.062 1.00 87.19 480 ASN A CA 1
ATOM 3745 C C . ASN A 1 480 ? 14.974 -6.224 -22.111 1.00 87.19 480 ASN A C 1
ATOM 3747 O O . ASN A 1 480 ? 15.692 -7.005 -21.485 1.00 87.19 480 ASN A O 1
ATOM 3751 N N . VAL A 1 481 ? 13.649 -6.306 -22.066 1.00 86.62 481 VAL A N 1
ATOM 3752 C CA . VAL A 1 481 ? 12.892 -7.245 -21.224 1.00 86.62 481 VAL A CA 1
ATOM 3753 C C . VAL A 1 481 ? 13.188 -8.722 -21.513 1.00 86.62 481 VAL A C 1
ATOM 3755 O O . VAL A 1 481 ? 12.783 -9.591 -20.744 1.00 86.62 481 VAL A O 1
ATOM 3758 N N . ARG A 1 482 ? 13.911 -9.033 -22.599 1.00 86.12 482 ARG A N 1
ATOM 3759 C CA . ARG A 1 482 ? 14.365 -10.388 -22.956 1.00 86.12 482 ARG A CA 1
ATOM 3760 C C . ARG A 1 482 ? 15.764 -10.731 -22.439 1.00 86.12 482 ARG A C 1
ATOM 3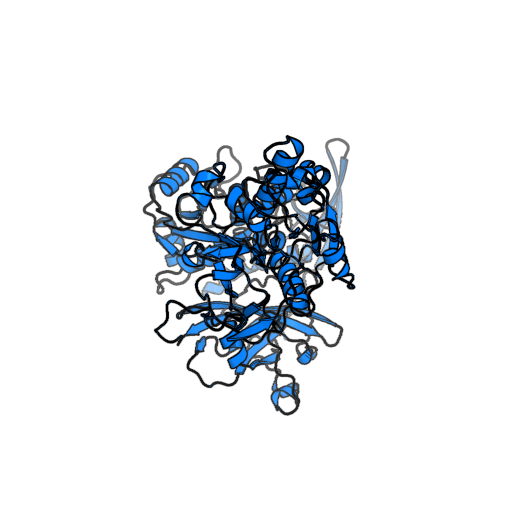762 O O . ARG A 1 482 ? 16.209 -11.871 -22.627 1.00 86.12 482 ARG A O 1
ATOM 3769 N N . ASP A 1 483 ? 16.455 -9.789 -21.802 1.00 85.62 483 ASP A N 1
ATOM 3770 C CA . ASP A 1 483 ? 17.755 -10.033 -21.191 1.00 85.62 483 ASP A CA 1
ATOM 3771 C C . ASP A 1 483 ? 17.656 -11.133 -20.121 1.00 85.62 483 ASP A C 1
ATOM 3773 O O . ASP A 1 483 ? 16.892 -11.053 -19.158 1.00 85.62 483 ASP A O 1
ATOM 3777 N N . GLN A 1 484 ? 18.442 -12.196 -20.300 1.00 84.75 484 GLN A N 1
ATOM 3778 C CA . GLN A 1 484 ? 18.394 -13.361 -19.414 1.00 84.75 484 GLN A CA 1
ATOM 3779 C C . GLN A 1 484 ? 18.967 -13.063 -18.027 1.00 84.75 484 GLN A C 1
ATOM 3781 O O . GLN A 1 484 ? 18.610 -13.742 -17.065 1.00 84.75 484 GLN A O 1
ATOM 3786 N N . THR A 1 485 ? 19.838 -12.057 -17.909 1.00 88.12 485 THR A N 1
ATOM 3787 C CA . THR A 1 485 ? 20.410 -11.652 -16.628 1.00 88.12 485 THR A CA 1
ATOM 3788 C C . THR A 1 485 ? 19.379 -10.908 -15.786 1.00 88.12 485 THR A C 1
ATOM 3790 O O . THR A 1 485 ? 19.356 -11.115 -14.578 1.00 88.12 485 THR A O 1
ATOM 3793 N N . LEU A 1 486 ? 18.515 -10.080 -16.383 1.00 89.75 486 LEU A N 1
ATOM 3794 C CA . LEU A 1 486 ? 17.498 -9.282 -15.681 1.00 89.75 486 LEU A CA 1
ATOM 3795 C C . LEU A 1 486 ? 16.106 -9.919 -15.613 1.00 89.75 486 LEU A C 1
ATOM 3797 O O . LEU A 1 486 ? 15.250 -9.405 -14.897 1.00 89.75 486 LEU A O 1
ATOM 3801 N N . LEU A 1 487 ? 15.881 -11.050 -16.287 1.00 85.94 487 LEU A N 1
ATOM 3802 C CA . LEU A 1 487 ? 14.582 -11.728 -16.348 1.00 85.94 487 LEU A CA 1
ATOM 3803 C C . LEU A 1 487 ? 13.885 -11.872 -14.983 1.00 85.94 487 LEU A C 1
ATOM 3805 O O . LEU A 1 487 ? 12.707 -11.536 -14.850 1.00 85.94 487 LEU A O 1
ATOM 3809 N N . GLU A 1 488 ? 14.595 -12.361 -13.964 1.00 84.56 488 GLU A N 1
ATOM 3810 C CA . GLU A 1 488 ? 13.996 -12.548 -12.637 1.00 84.56 488 GLU A CA 1
ATOM 3811 C C . GLU A 1 488 ? 13.764 -11.212 -11.921 1.00 84.56 488 GLU A C 1
ATOM 3813 O O . GLU A 1 488 ? 12.753 -11.043 -11.246 1.00 84.56 488 GLU A O 1
ATOM 3818 N N . MET A 1 489 ? 14.633 -10.221 -12.134 1.00 91.50 489 MET A N 1
ATOM 3819 C CA . MET A 1 489 ? 14.443 -8.870 -11.604 1.00 91.50 489 MET A CA 1
ATOM 3820 C C . MET A 1 489 ? 13.183 -8.203 -12.163 1.00 91.50 489 MET A C 1
ATOM 3822 O O . MET A 1 489 ? 12.429 -7.613 -11.392 1.00 91.50 489 MET A O 1
ATOM 3826 N N . TYR A 1 490 ? 12.904 -8.338 -13.465 1.00 91.94 490 TYR A N 1
ATOM 3827 C CA . TYR A 1 490 ? 11.662 -7.833 -14.063 1.00 91.94 490 TYR A CA 1
ATOM 3828 C C . TYR A 1 490 ? 10.429 -8.500 -13.449 1.00 91.94 490 TYR A C 1
ATOM 3830 O O . TYR A 1 490 ? 9.463 -7.823 -13.096 1.00 91.94 490 TYR A O 1
ATOM 3838 N N . ARG A 1 491 ? 10.471 -9.824 -13.257 1.00 84.62 491 ARG A N 1
ATOM 3839 C CA . ARG A 1 491 ? 9.376 -10.562 -12.611 1.00 84.62 491 ARG A CA 1
ATOM 3840 C C . ARG A 1 491 ? 9.157 -10.112 -11.174 1.00 84.62 491 ARG A C 1
ATOM 3842 O O . ARG A 1 491 ? 8.020 -9.880 -10.770 1.00 84.62 491 ARG A O 1
ATOM 3849 N N . ASN A 1 492 ? 10.231 -9.954 -10.411 1.00 86.12 492 ASN A N 1
ATOM 3850 C CA . ASN A 1 492 ? 10.143 -9.517 -9.024 1.00 86.12 492 ASN A CA 1
ATOM 3851 C C . ASN A 1 492 ? 9.683 -8.061 -8.907 1.00 86.12 492 ASN A C 1
ATOM 3853 O O . ASN A 1 492 ? 8.930 -7.750 -7.990 1.00 86.12 492 ASN A O 1
ATOM 3857 N N . ALA A 1 493 ? 10.074 -7.189 -9.842 1.00 93.31 493 ALA A N 1
ATOM 3858 C CA . ALA A 1 493 ? 9.571 -5.821 -9.928 1.00 93.31 493 ALA A CA 1
ATOM 3859 C C . ALA A 1 493 ? 8.053 -5.792 -10.111 1.00 93.31 493 ALA A C 1
ATOM 3861 O O . ALA A 1 493 ? 7.369 -5.171 -9.302 1.00 93.31 493 ALA A O 1
ATOM 3862 N N . VAL A 1 494 ? 7.528 -6.518 -11.106 1.00 89.19 494 VAL A N 1
ATOM 3863 C CA . VAL A 1 494 ? 6.079 -6.583 -11.360 1.00 89.19 494 VAL A CA 1
ATOM 3864 C C . VAL A 1 494 ? 5.332 -7.163 -10.163 1.00 89.19 494 VAL A C 1
ATOM 3866 O O . VAL A 1 494 ? 4.360 -6.563 -9.718 1.00 89.19 494 VAL A O 1
ATOM 3869 N N . ARG A 1 495 ? 5.810 -8.279 -9.591 1.00 83.12 495 ARG A N 1
ATOM 3870 C CA . ARG A 1 495 ? 5.215 -8.862 -8.376 1.00 83.12 495 ARG A CA 1
ATOM 3871 C C . ARG A 1 495 ? 5.166 -7.840 -7.247 1.00 83.12 495 ARG A C 1
ATOM 3873 O O . ARG A 1 495 ? 4.119 -7.651 -6.652 1.00 83.12 495 ARG A O 1
ATOM 3880 N N . TRP A 1 496 ? 6.281 -7.169 -6.971 1.00 86.19 496 TRP A N 1
ATOM 3881 C CA . TRP A 1 496 ? 6.390 -6.248 -5.843 1.00 86.19 496 TRP A CA 1
ATOM 3882 C C . TRP A 1 496 ? 5.487 -5.017 -5.982 1.00 86.19 496 TRP A C 1
ATOM 3884 O O . TRP A 1 496 ? 4.878 -4.603 -4.995 1.00 86.19 496 TRP A O 1
ATOM 3894 N N . VAL A 1 497 ? 5.359 -4.450 -7.189 1.00 89.69 497 VAL A N 1
ATOM 3895 C CA . VAL A 1 497 ? 4.454 -3.307 -7.402 1.00 89.69 497 VAL A CA 1
ATOM 3896 C C . VAL A 1 497 ? 2.979 -3.707 -7.441 1.00 89.69 497 VAL A C 1
ATOM 3898 O O . VAL A 1 497 ? 2.147 -2.878 -7.101 1.00 89.69 497 VAL A O 1
ATOM 3901 N N . ALA A 1 498 ? 2.664 -4.948 -7.826 1.00 83.62 498 ALA A N 1
ATOM 3902 C CA . ALA A 1 498 ? 1.299 -5.474 -7.865 1.00 83.62 498 ALA A CA 1
ATOM 3903 C C . ALA A 1 498 ? 0.804 -5.983 -6.502 1.00 83.62 498 ALA A C 1
ATOM 3905 O O . ALA A 1 498 ? -0.377 -6.277 -6.343 1.00 83.62 498 ALA A O 1
ATOM 3906 N N . LEU A 1 499 ? 1.694 -6.119 -5.512 1.00 74.25 499 LEU A N 1
ATOM 3907 C CA . LEU A 1 499 ? 1.283 -6.464 -4.157 1.00 74.25 499 LEU A CA 1
ATOM 3908 C C . LEU A 1 499 ? 0.370 -5.359 -3.605 1.00 74.25 499 LEU A C 1
ATOM 3910 O O . LEU A 1 499 ? 0.771 -4.190 -3.649 1.00 74.25 499 LEU A O 1
ATOM 3914 N N . PRO A 1 500 ? -0.786 -5.715 -3.010 1.00 67.31 500 PRO A N 1
ATOM 3915 C CA . PRO A 1 500 ? -1.643 -4.753 -2.340 1.00 67.31 500 PRO A CA 1
ATOM 3916 C C . PRO A 1 500 ? -0.829 -3.903 -1.368 1.00 67.31 500 PRO A C 1
ATOM 3918 O O . PRO A 1 500 ? -0.028 -4.416 -0.581 1.00 67.31 500 PRO A O 1
ATOM 3921 N N . LYS A 1 501 ? -1.005 -2.588 -1.457 1.00 72.25 501 LYS A N 1
ATOM 3922 C CA . LYS A 1 501 ? -0.339 -1.638 -0.577 1.00 72.25 501 LYS A CA 1
ATOM 3923 C C . LYS A 1 501 ? -1.304 -1.199 0.516 1.00 72.25 501 LYS A C 1
ATOM 3925 O O . LYS A 1 501 ? -2.407 -0.737 0.217 1.00 72.25 501 LYS A O 1
ATOM 3930 N N . GLU A 1 502 ? -0.885 -1.347 1.762 1.00 73.06 502 GLU A N 1
ATOM 3931 C CA . GLU A 1 502 ? -1.587 -0.815 2.929 1.00 73.06 502 GLU A CA 1
ATOM 3932 C C . GLU A 1 502 ? -1.465 0.715 2.958 1.00 73.06 502 GLU A C 1
ATOM 3934 O O . GLU A 1 502 ? -0.412 1.276 2.629 1.00 73.06 502 GLU A O 1
ATOM 3939 N N . ARG A 1 503 ? -2.551 1.403 3.306 1.00 78.19 503 ARG A N 1
ATOM 3940 C CA . ARG A 1 503 ? -2.541 2.836 3.595 1.00 78.19 503 ARG A CA 1
ATOM 3941 C C . ARG A 1 503 ? -2.489 2.998 5.104 1.00 78.19 503 ARG A C 1
ATOM 3943 O O . ARG A 1 503 ? -3.477 2.738 5.770 1.00 78.19 503 ARG A O 1
ATOM 3950 N N . ILE A 1 504 ? -1.374 3.516 5.602 1.00 79.62 504 ILE A N 1
ATOM 3951 C CA . ILE A 1 504 ? -1.291 3.967 6.990 1.00 79.62 504 ILE A CA 1
ATOM 3952 C C . ILE A 1 504 ? -1.800 5.407 7.072 1.00 79.62 504 ILE A C 1
ATOM 3954 O O . ILE A 1 504 ? -1.270 6.284 6.382 1.00 79.62 504 ILE A O 1
ATOM 3958 N N . VAL A 1 505 ? -2.810 5.633 7.905 1.00 83.25 505 VAL A N 1
ATOM 3959 C CA . VAL A 1 505 ? -3.287 6.943 8.348 1.00 83.25 505 VAL A CA 1
ATOM 3960 C C . VAL A 1 505 ? -2.675 7.193 9.721 1.00 83.25 505 VAL A C 1
ATOM 3962 O O . VAL A 1 505 ? -2.992 6.514 10.688 1.00 83.25 505 VAL A O 1
ATOM 3965 N N . SER A 1 506 ? -1.737 8.129 9.812 1.00 81.75 506 SER A N 1
ATOM 3966 C CA . SER A 1 506 ? -1.115 8.484 11.091 1.00 81.75 506 SER A CA 1
ATOM 3967 C C . SER A 1 506 ? -2.047 9.351 11.942 1.00 81.75 506 SER A C 1
ATOM 3969 O O . SER A 1 506 ? -2.560 10.366 11.468 1.00 81.75 506 SER A O 1
ATOM 3971 N N . VAL A 1 507 ? -2.254 8.957 13.200 1.00 84.25 507 VAL A N 1
ATOM 3972 C CA . VAL A 1 507 ? -3.240 9.572 14.101 1.00 84.25 507 VAL A CA 1
ATOM 3973 C C . VAL A 1 507 ? -2.562 10.267 15.282 1.00 84.25 507 VAL A C 1
ATOM 3975 O O . VAL A 1 507 ? -1.726 9.673 15.970 1.00 84.25 507 VAL A O 1
ATOM 3978 N N . TYR A 1 508 ? -2.967 11.514 15.544 1.00 90.88 508 TYR A N 1
ATOM 3979 C CA . TYR A 1 508 ? -2.802 12.174 16.843 1.00 90.88 508 TYR A CA 1
ATOM 3980 C C . TYR A 1 508 ? -4.122 12.094 17.621 1.00 90.88 508 TYR A C 1
ATOM 3982 O O . TYR A 1 508 ? -5.106 12.720 17.224 1.00 90.88 508 TYR A O 1
ATOM 3990 N N . ALA A 1 509 ? -4.165 11.344 18.718 1.00 88.38 509 ALA A N 1
ATOM 3991 C CA . ALA A 1 509 ? -5.351 11.279 19.570 1.00 88.38 509 ALA A CA 1
ATOM 3992 C C . ALA A 1 509 ? -5.224 12.259 20.744 1.00 88.38 509 ALA A C 1
ATOM 3994 O O . ALA A 1 509 ? -4.133 12.438 21.280 1.00 88.38 509 ALA A O 1
ATOM 3995 N N . ALA A 1 510 ? -6.318 12.885 21.168 1.00 92.00 510 ALA A N 1
ATOM 3996 C CA . ALA A 1 510 ? -6.329 13.744 22.350 1.00 92.00 510 ALA A CA 1
ATOM 3997 C C . ALA A 1 510 ? -7.610 13.549 23.157 1.00 92.00 510 ALA A C 1
ATOM 3999 O O . ALA A 1 510 ? -8.682 13.548 22.565 1.00 92.00 510 ALA A O 1
ATOM 4000 N N . ALA A 1 511 ? -7.505 13.432 24.480 1.00 90.00 511 ALA A N 1
ATOM 4001 C CA . ALA A 1 511 ? -8.663 13.404 25.375 1.00 90.00 511 ALA A CA 1
ATOM 4002 C C . ALA A 1 511 ? -8.811 14.705 26.155 1.00 90.00 511 ALA A C 1
ATOM 4004 O O . ALA A 1 511 ? -7.806 15.266 26.604 1.00 90.00 511 ALA A O 1
ATOM 4005 N N . ASP A 1 512 ? -10.051 15.136 26.367 1.00 90.00 512 ASP A N 1
ATOM 4006 C CA . ASP A 1 512 ? -10.347 16.158 27.362 1.00 90.00 512 ASP A CA 1
ATOM 4007 C C . ASP A 1 512 ? -10.392 15.623 28.794 1.00 90.00 512 ASP A C 1
ATOM 4009 O O . ASP A 1 512 ? -10.258 14.425 29.068 1.00 90.00 512 ASP A O 1
ATOM 4013 N N . LYS A 1 513 ? -10.509 16.550 29.741 1.00 89.19 513 LYS A N 1
ATOM 4014 C CA . LYS A 1 513 ? -10.464 16.238 31.165 1.00 89.19 513 LYS A CA 1
ATOM 4015 C C . LYS A 1 513 ? -11.656 15.390 31.599 1.00 89.19 513 LYS A C 1
ATOM 4017 O O . LYS A 1 513 ? -11.498 14.511 32.443 1.00 89.19 513 LYS A O 1
ATOM 4022 N N . GLU A 1 514 ? -12.825 15.640 31.035 1.00 84.81 514 GLU A N 1
ATOM 4023 C CA . GLU A 1 514 ? -14.069 14.922 31.284 1.00 84.81 514 GLU A CA 1
ATOM 4024 C C . GLU A 1 514 ? -13.930 13.461 30.850 1.00 84.81 514 GLU A C 1
ATOM 4026 O O . GLU A 1 514 ? -14.288 12.567 31.616 1.00 84.81 514 GLU A O 1
ATOM 4031 N N . TYR A 1 515 ? -13.347 13.216 29.673 1.00 82.94 515 TYR A N 1
ATOM 4032 C CA . TYR A 1 515 ? -13.067 11.877 29.158 1.00 82.94 515 TYR A CA 1
ATOM 4033 C C . TYR A 1 515 ? -12.081 11.124 30.051 1.00 82.94 515 TYR A C 1
ATOM 4035 O O . TYR A 1 515 ? -12.319 9.972 30.412 1.00 82.94 515 TYR A O 1
ATOM 4043 N N . MET A 1 516 ? -10.982 11.781 30.437 1.00 84.31 516 MET A N 1
ATOM 4044 C CA . MET A 1 516 ? -9.978 11.180 31.318 1.00 84.31 516 MET A CA 1
ATOM 4045 C C . MET A 1 516 ? -10.584 10.795 32.675 1.00 84.31 516 MET A C 1
ATOM 4047 O O . MET A 1 516 ? -10.404 9.666 33.126 1.00 84.31 516 MET A O 1
ATOM 4051 N N . ASN A 1 517 ? -11.365 11.690 33.293 1.00 81.00 517 ASN A N 1
ATOM 4052 C CA . ASN A 1 517 ? -12.012 11.418 34.582 1.00 81.00 517 ASN A CA 1
ATOM 4053 C C . ASN A 1 517 ? -13.067 10.308 34.490 1.00 81.00 517 ASN A C 1
ATOM 4055 O O . ASN A 1 517 ? -13.229 9.554 35.444 1.00 81.00 517 ASN A O 1
ATOM 4059 N N . TYR A 1 518 ? -13.790 10.210 33.368 1.00 75.06 518 TYR A N 1
ATOM 4060 C CA . TYR A 1 518 ? -14.801 9.170 33.175 1.00 75.06 518 TYR A CA 1
ATOM 4061 C C . TYR A 1 518 ? -14.206 7.762 33.325 1.00 75.06 518 TYR A C 1
ATOM 4063 O O . TYR A 1 518 ? -14.825 6.912 33.962 1.00 75.06 518 TYR A O 1
ATOM 4071 N N . TYR A 1 519 ? -12.997 7.531 32.802 1.00 68.00 519 TYR A N 1
ATOM 4072 C CA . TYR A 1 519 ? -12.348 6.217 32.840 1.00 68.00 519 TYR A CA 1
ATOM 4073 C C . TYR A 1 519 ? -11.443 5.996 34.058 1.00 68.00 519 TYR A C 1
ATOM 4075 O O . TYR A 1 519 ? -11.484 4.909 34.634 1.00 68.00 519 TYR A O 1
ATOM 4083 N N . ASP A 1 520 ? -10.695 7.009 34.506 1.00 65.56 520 ASP A N 1
ATOM 4084 C CA . ASP A 1 520 ? -9.776 6.867 35.649 1.00 65.56 520 ASP A CA 1
ATOM 4085 C C . ASP A 1 520 ? -10.519 6.628 36.996 1.00 65.56 520 ASP A C 1
ATOM 4087 O O . ASP A 1 520 ? -9.935 6.089 37.939 1.00 65.56 520 ASP A O 1
ATOM 4091 N N . ASP A 1 521 ? -11.816 6.969 37.099 1.00 56.50 521 ASP A N 1
ATOM 4092 C CA . ASP A 1 521 ? -12.648 6.722 38.295 1.00 56.50 521 ASP A CA 1
ATOM 4093 C C . ASP A 1 521 ? -13.397 5.367 38.279 1.00 56.50 521 ASP A C 1
ATOM 4095 O O . ASP A 1 521 ? -13.845 4.901 39.332 1.00 56.50 521 ASP A O 1
ATOM 4099 N N . TRP A 1 522 ? -13.574 4.733 37.112 1.00 49.12 522 TRP A N 1
ATOM 4100 C CA . TRP A 1 522 ? -14.516 3.613 36.925 1.00 49.12 522 TRP A CA 1
ATOM 4101 C C . TRP A 1 522 ? -13.900 2.222 37.097 1.00 49.12 522 TRP A C 1
ATOM 4103 O O . TRP A 1 522 ? -14.560 1.323 37.619 1.00 49.12 522 TRP A O 1
ATOM 4113 N N . TRP A 1 523 ? -12.653 2.025 36.665 1.00 46.06 523 TRP A N 1
ATOM 4114 C CA . TRP A 1 523 ? -12.080 0.684 36.515 1.00 46.06 523 TRP A CA 1
ATOM 4115 C C . TRP A 1 523 ? -10.976 0.383 37.536 1.00 46.06 523 TRP A C 1
ATOM 4117 O O . TRP A 1 523 ? -11.011 -0.662 38.195 1.00 46.06 523 TRP A O 1
ATOM 4127 N N . ASN A 1 524 ? -10.031 1.306 37.751 1.00 47.59 524 ASN A N 1
ATOM 4128 C CA . ASN A 1 524 ? -8.968 1.119 38.736 1.00 47.59 524 ASN A CA 1
ATOM 4129 C C . ASN A 1 524 ? -8.381 2.458 39.238 1.00 47.59 524 ASN A C 1
ATOM 4131 O O . ASN A 1 524 ? -7.471 3.012 38.625 1.00 47.59 524 ASN A O 1
ATOM 4135 N N . PRO A 1 525 ? -8.769 2.934 40.436 1.00 52.78 525 PRO A N 1
ATOM 4136 C CA . PRO A 1 525 ? -8.357 4.244 40.960 1.00 52.78 525 PRO A CA 1
ATOM 4137 C C . PRO A 1 525 ? -6.863 4.357 41.345 1.00 52.78 525 PRO A C 1
ATOM 4139 O O . PRO A 1 525 ? -6.458 5.304 42.024 1.00 52.78 525 PRO A O 1
ATOM 4142 N N . TRP A 1 526 ? -6.033 3.374 40.979 1.00 47.78 526 TRP A N 1
ATOM 4143 C CA . TRP A 1 526 ? -4.613 3.290 41.328 1.00 47.78 526 TRP A CA 1
ATOM 4144 C C . TRP A 1 526 ? -3.666 3.373 40.124 1.00 47.78 526 TRP A C 1
ATOM 4146 O O . TRP A 1 526 ? -2.459 3.483 40.356 1.00 47.78 526 TRP A O 1
ATOM 4156 N N . ASP A 1 527 ? -4.173 3.334 38.885 1.00 53.41 527 ASP A N 1
ATOM 4157 C CA . ASP A 1 527 ? -3.371 3.494 37.666 1.00 53.41 527 ASP A CA 1
ATOM 4158 C C . ASP A 1 527 ? -3.762 4.794 36.949 1.00 53.41 527 ASP A C 1
ATOM 4160 O O . ASP A 1 527 ? -4.936 5.065 36.732 1.00 53.41 527 ASP A O 1
ATOM 4164 N N . GLN A 1 528 ? -2.778 5.646 36.657 1.00 57.09 528 GLN A N 1
ATOM 4165 C CA . GLN A 1 528 ? -2.996 6.919 35.962 1.00 57.09 528 GLN A CA 1
ATOM 4166 C C . GLN A 1 528 ? -2.660 6.680 34.491 1.00 57.09 528 GLN A C 1
ATOM 4168 O O . GLN A 1 528 ? -1.520 6.300 34.232 1.00 57.09 528 GLN A O 1
ATOM 4173 N N . ASP A 1 529 ? -3.605 6.932 33.573 1.00 66.69 529 ASP A N 1
ATOM 4174 C CA . ASP A 1 529 ? -3.526 6.766 32.101 1.00 66.69 529 ASP A CA 1
ATOM 4175 C C . ASP A 1 529 ? -4.395 5.636 31.488 1.00 66.69 529 ASP A C 1
ATOM 4177 O O . ASP A 1 529 ? -4.184 5.277 30.324 1.00 66.69 529 ASP A O 1
ATOM 4181 N N . GLU A 1 530 ? -5.394 5.086 32.189 1.00 68.12 530 GLU A N 1
ATOM 4182 C CA . GLU A 1 530 ? -6.245 4.009 31.635 1.00 68.12 530 GLU A CA 1
ATOM 4183 C C . GLU A 1 530 ? -7.038 4.463 30.401 1.00 68.12 530 GLU A C 1
ATOM 4185 O O . GLU A 1 530 ? -7.157 3.726 29.418 1.00 68.12 530 GLU A O 1
ATOM 4190 N N . TRP A 1 531 ? -7.469 5.726 30.383 1.00 72.50 531 TRP A N 1
ATOM 4191 C CA . TRP A 1 531 ? -8.117 6.357 29.230 1.00 72.50 531 TRP A CA 1
ATOM 4192 C C . TRP A 1 531 ? -7.298 6.258 27.929 1.00 72.50 531 TRP A C 1
ATOM 4194 O O . TRP A 1 531 ? -7.877 6.214 26.843 1.00 72.50 531 TRP A O 1
ATOM 4204 N N . LYS A 1 532 ? -5.957 6.178 28.002 1.00 73.94 532 LYS A N 1
ATOM 4205 C CA . LYS A 1 532 ? -5.099 6.016 26.813 1.00 73.94 532 LYS A CA 1
ATOM 4206 C C . LYS A 1 532 ? -5.253 4.634 26.190 1.00 73.94 532 LYS A C 1
ATOM 4208 O O . LYS A 1 532 ? -5.188 4.515 24.971 1.00 73.94 532 LYS A O 1
ATOM 4213 N N . ILE A 1 533 ? -5.448 3.600 27.010 1.00 65.75 533 ILE A N 1
ATOM 4214 C CA . ILE A 1 533 ? -5.684 2.231 26.534 1.00 65.75 533 ILE A CA 1
ATOM 4215 C C . ILE A 1 533 ? -7.035 2.170 25.826 1.00 65.75 533 ILE A C 1
ATOM 4217 O O . ILE A 1 533 ? -7.117 1.610 24.737 1.00 65.75 533 ILE A O 1
ATOM 4221 N N . ILE A 1 534 ? -8.062 2.807 26.396 1.00 69.31 534 ILE A N 1
ATOM 4222 C CA . ILE A 1 534 ? -9.390 2.877 25.778 1.00 69.31 534 ILE A CA 1
ATOM 4223 C C . ILE A 1 534 ? -9.337 3.604 24.433 1.00 69.31 534 ILE A C 1
ATOM 4225 O O . ILE A 1 534 ? -9.899 3.109 23.466 1.00 69.31 534 ILE A O 1
ATOM 4229 N N . ILE A 1 535 ? -8.596 4.713 24.325 1.00 73.19 535 ILE A N 1
ATOM 4230 C CA . ILE A 1 535 ? -8.372 5.384 23.032 1.00 73.19 535 ILE A CA 1
ATOM 4231 C C . ILE A 1 535 ? -7.757 4.439 22.003 1.00 73.19 535 ILE A C 1
ATOM 4233 O O . ILE A 1 535 ? -8.197 4.421 20.858 1.00 73.19 535 ILE A O 1
ATOM 4237 N N . ILE A 1 536 ? -6.733 3.673 22.393 1.00 65.62 536 ILE A N 1
ATOM 4238 C CA . ILE A 1 536 ? -6.086 2.728 21.479 1.00 65.62 536 ILE A CA 1
ATOM 4239 C C . ILE A 1 536 ? -7.102 1.692 21.002 1.00 65.62 536 ILE A C 1
ATOM 4241 O O . ILE A 1 536 ? -7.242 1.498 19.802 1.00 65.62 536 ILE A O 1
ATOM 4245 N N . LEU A 1 537 ? -7.854 1.085 21.920 1.00 61.09 537 LEU A N 1
ATOM 4246 C CA . LEU A 1 537 ? -8.874 0.097 21.569 1.00 61.09 537 LEU A CA 1
ATOM 4247 C C . LEU A 1 537 ? -9.965 0.685 20.668 1.00 61.09 537 LEU A C 1
ATOM 4249 O O . LEU A 1 537 ? -10.325 0.062 19.679 1.00 61.09 537 LEU A O 1
ATOM 4253 N N . ALA A 1 538 ? -10.449 1.888 20.968 1.00 69.06 538 ALA A N 1
ATOM 4254 C CA . ALA A 1 538 ? -11.494 2.555 20.201 1.00 69.06 538 ALA A CA 1
ATOM 4255 C C . ALA A 1 538 ? -11.074 2.837 18.748 1.00 69.06 538 ALA A C 1
ATOM 4257 O O . ALA A 1 538 ? -11.854 2.612 17.823 1.00 69.06 538 ALA A O 1
ATOM 4258 N N . VAL A 1 539 ? -9.833 3.295 18.537 1.00 71.62 539 VAL A N 1
ATOM 4259 C CA . VAL A 1 539 ? -9.307 3.552 17.187 1.00 71.62 539 VAL A CA 1
ATOM 4260 C C . VAL A 1 539 ? -9.127 2.253 16.403 1.00 71.62 539 VAL A C 1
ATOM 4262 O O . VAL A 1 539 ? -9.572 2.192 15.262 1.00 71.62 539 VAL A O 1
ATOM 4265 N N . GLU A 1 540 ? -8.534 1.226 17.015 1.00 69.75 540 GLU A N 1
ATOM 4266 C CA . GLU A 1 540 ? -8.265 -0.065 16.356 1.00 69.75 540 GLU A CA 1
ATOM 4267 C C . GLU A 1 540 ? -9.569 -0.838 16.062 1.00 69.75 540 GLU A C 1
ATOM 4269 O O . GLU A 1 540 ? -9.746 -1.446 15.013 1.00 69.75 540 GLU A O 1
ATOM 4274 N N . LEU A 1 541 ? -10.560 -0.783 16.955 1.00 64.81 541 LEU A N 1
ATOM 4275 C CA . LEU A 1 541 ? -11.871 -1.380 16.674 1.00 64.81 541 LEU A CA 1
ATOM 4276 C C . LEU A 1 541 ? -12.614 -0.620 15.563 1.00 64.81 541 LEU A C 1
ATOM 4278 O O . LEU A 1 541 ? -13.299 -1.225 14.738 1.00 64.81 541 LEU A O 1
ATOM 4282 N N . GLY A 1 542 ? -12.469 0.708 15.518 1.00 69.75 542 GLY A N 1
ATOM 4283 C CA . GLY A 1 542 ? -13.072 1.551 14.486 1.00 69.75 542 GLY A CA 1
ATOM 4284 C C . GLY A 1 542 ? -12.455 1.388 13.095 1.00 69.75 542 GLY A C 1
ATOM 4285 O O . GLY A 1 542 ? -13.121 1.670 12.092 1.00 69.75 542 GLY A O 1
ATOM 4286 N N . ASP A 1 543 ? -11.201 0.941 13.007 1.00 75.75 543 ASP A N 1
ATOM 4287 C CA . ASP A 1 543 ? -10.485 0.773 11.745 1.00 75.75 543 ASP A CA 1
ATOM 4288 C C . ASP A 1 543 ? -10.364 -0.681 11.256 1.00 75.75 543 ASP A C 1
ATOM 4290 O O . ASP A 1 543 ? -10.099 -0.887 10.071 1.00 75.75 543 ASP A O 1
ATOM 4294 N N . ASP A 1 544 ? -10.679 -1.686 12.078 1.00 70.44 544 ASP A N 1
ATOM 4295 C CA . ASP A 1 544 ? -10.651 -3.108 11.702 1.00 70.44 544 ASP A CA 1
ATOM 4296 C C . ASP A 1 544 ? -11.413 -3.386 10.389 1.00 70.44 544 ASP A C 1
ATOM 4298 O O . ASP A 1 544 ? -10.982 -4.158 9.523 1.00 70.44 544 ASP A O 1
ATOM 4302 N N . ALA A 1 545 ? -12.566 -2.734 10.194 1.00 71.62 545 ALA A N 1
ATOM 4303 C CA . ALA A 1 545 ? -13.333 -2.840 8.955 1.00 71.62 545 ALA A CA 1
ATOM 4304 C C . ALA A 1 545 ? -12.631 -2.174 7.759 1.00 71.62 545 ALA A C 1
ATOM 4306 O O . ALA A 1 545 ? -12.713 -2.676 6.632 1.00 71.62 545 ALA A O 1
ATOM 4307 N N . PHE A 1 546 ? -11.919 -1.072 7.995 1.00 81.81 546 PHE A N 1
ATOM 4308 C CA . PHE A 1 546 ? -11.125 -0.383 6.984 1.00 81.81 546 PHE A CA 1
ATOM 4309 C C . PHE A 1 546 ? -9.913 -1.206 6.559 1.00 81.81 546 PHE A C 1
ATOM 4311 O O . PHE A 1 546 ? -9.640 -1.310 5.358 1.00 81.81 546 PHE A O 1
ATOM 4318 N N . GLU A 1 547 ? -9.223 -1.840 7.503 1.00 67.88 547 GLU A N 1
ATOM 4319 C CA . GLU A 1 547 ? -8.079 -2.694 7.200 1.00 67.88 547 GLU A CA 1
ATOM 4320 C C . GLU A 1 547 ? -8.536 -3.946 6.449 1.00 67.88 547 GLU A C 1
ATOM 4322 O O . GLU A 1 547 ? -8.019 -4.264 5.372 1.00 67.88 547 GLU A O 1
ATOM 4327 N N . ARG A 1 548 ? -9.602 -4.591 6.935 1.00 69.94 548 ARG A N 1
ATOM 4328 C CA . ARG A 1 548 ? -10.192 -5.779 6.310 1.00 69.94 548 ARG A CA 1
ATOM 4329 C C . ARG A 1 548 ? -10.637 -5.538 4.867 1.00 69.94 548 ARG A C 1
ATOM 4331 O O . ARG A 1 548 ? -10.347 -6.363 4.000 1.00 69.94 548 ARG A O 1
ATOM 4338 N N . GLU A 1 549 ? -11.371 -4.457 4.598 1.00 73.06 549 GLU A N 1
ATOM 4339 C CA . GLU A 1 549 ? -11.974 -4.231 3.276 1.00 73.06 549 GLU A CA 1
ATOM 4340 C C 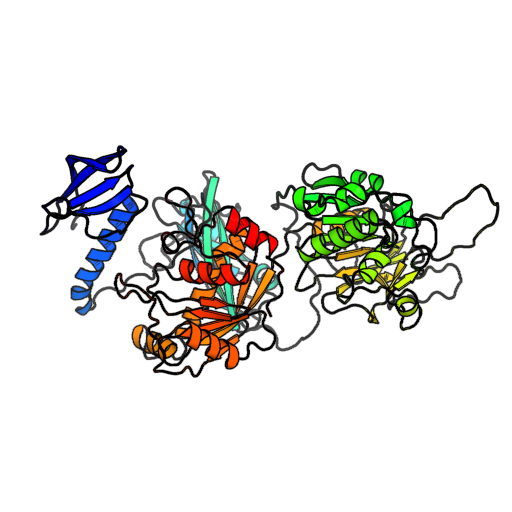. GLU A 1 549 ? -11.096 -3.411 2.328 1.00 73.06 549 GLU A C 1
ATOM 4342 O O . GLU A 1 549 ? -11.108 -3.643 1.115 1.00 73.06 549 GLU A O 1
ATOM 4347 N N . PHE A 1 550 ? -10.322 -2.462 2.855 1.00 75.94 550 PHE A N 1
ATOM 4348 C CA . PHE A 1 550 ? -9.585 -1.489 2.049 1.00 75.94 550 PHE A CA 1
ATOM 4349 C C . PHE A 1 550 ? -8.081 -1.496 2.303 1.00 75.94 550 PHE A C 1
ATOM 4351 O O . PHE A 1 550 ? -7.360 -0.843 1.543 1.00 75.94 550 PHE A O 1
ATOM 4358 N N . ARG A 1 551 ? -7.575 -2.238 3.298 1.00 69.06 551 ARG A N 1
ATOM 4359 C CA . ARG A 1 551 ? -6.178 -2.166 3.766 1.00 69.06 551 ARG A CA 1
ATOM 4360 C C . ARG A 1 551 ? -5.790 -0.735 4.129 1.00 69.06 551 ARG A C 1
ATOM 4362 O O . ARG A 1 551 ? -4.859 -0.172 3.534 1.00 69.06 551 ARG A O 1
ATOM 4369 N N . ILE A 1 552 ? -6.643 -0.094 4.918 1.00 80.94 552 ILE A N 1
ATOM 4370 C CA . ILE A 1 552 ? -6.431 1.221 5.510 1.00 80.94 552 ILE A CA 1
ATOM 4371 C C . ILE A 1 552 ? -6.347 0.997 7.017 1.00 80.94 552 ILE A C 1
ATOM 4373 O O . ILE A 1 552 ? -7.321 0.545 7.604 1.00 80.94 552 ILE A O 1
ATOM 4377 N N . ASN A 1 553 ? -5.222 1.376 7.605 1.00 80.25 553 ASN A N 1
ATOM 4378 C CA . ASN A 1 553 ? -4.913 1.184 9.014 1.00 80.25 553 ASN A CA 1
ATOM 4379 C C . ASN A 1 553 ? -4.585 2.538 9.654 1.00 80.25 553 ASN A C 1
ATOM 4381 O O . ASN A 1 553 ? -3.812 3.333 9.104 1.00 80.25 553 ASN A O 1
ATOM 4385 N N . PHE A 1 554 ? -5.194 2.818 10.792 1.00 81.56 554 PHE A N 1
ATOM 4386 C CA . PHE A 1 554 ? -5.105 4.038 11.569 1.00 81.56 554 PHE A CA 1
ATOM 4387 C C . PHE A 1 554 ? -4.097 3.841 12.695 1.00 81.56 554 PHE A C 1
ATOM 4389 O O . PHE A 1 554 ? -4.406 3.439 13.808 1.00 81.56 554 PHE A O 1
ATOM 4396 N N . LEU A 1 555 ? -2.853 4.221 12.426 1.00 78.31 555 LEU A N 1
ATOM 4397 C CA . LEU A 1 555 ? -1.779 4.050 13.388 1.00 78.31 555 LEU A CA 1
ATOM 4398 C C . LEU A 1 555 ? -1.667 5.268 14.306 1.00 78.31 555 LEU A C 1
ATOM 4400 O O . LEU A 1 555 ? -1.178 6.327 13.887 1.00 78.31 555 LEU A O 1
ATOM 4404 N N . ILE A 1 556 ? -2.021 5.094 15.579 1.00 77.25 556 ILE A N 1
ATOM 4405 C CA . ILE A 1 556 ? -1.767 6.093 16.623 1.00 77.25 556 ILE A CA 1
ATOM 4406 C C . ILE A 1 556 ? -0.260 6.324 16.756 1.00 77.25 556 ILE A C 1
ATOM 4408 O O . ILE A 1 556 ? 0.520 5.422 17.069 1.00 77.25 556 ILE A O 1
ATOM 4412 N N . LYS A 1 557 ? 0.167 7.565 16.514 1.00 79.56 557 LYS A N 1
ATOM 4413 C CA . LYS A 1 557 ? 1.559 8.002 16.693 1.00 79.56 557 LYS A CA 1
ATOM 4414 C C . LYS A 1 557 ? 1.783 8.704 18.018 1.00 79.56 557 LYS A C 1
ATOM 4416 O O . LYS A 1 557 ? 2.886 8.631 18.557 1.00 79.56 557 LYS A O 1
ATOM 4421 N N . GLU A 1 558 ? 0.762 9.388 18.518 1.00 82.56 558 GLU A N 1
ATOM 4422 C CA . GLU A 1 558 ? 0.832 10.164 19.748 1.00 82.56 558 GLU A CA 1
ATOM 4423 C C . GLU A 1 558 ? -0.551 10.264 20.400 1.00 82.56 558 GLU A C 1
ATOM 4425 O O . GLU A 1 558 ? -1.566 10.335 19.704 1.00 82.56 558 GLU A O 1
ATOM 4430 N N . ILE A 1 559 ? -0.569 10.266 21.736 1.00 85.75 559 ILE A N 1
ATOM 4431 C CA . ILE A 1 559 ? -1.762 10.496 22.554 1.00 85.75 559 ILE A CA 1
ATOM 4432 C C . ILE A 1 559 ? -1.471 11.676 23.480 1.00 85.75 559 ILE A C 1
ATOM 4434 O O . ILE A 1 559 ? -0.544 11.619 24.294 1.00 85.75 559 ILE A O 1
ATOM 4438 N N . GLY A 1 560 ? -2.255 12.738 23.339 1.00 88.88 560 GLY A N 1
ATOM 4439 C CA . GLY A 1 560 ? -2.160 13.969 24.111 1.00 88.88 560 GLY A CA 1
ATOM 4440 C C . GLY A 1 560 ? -3.427 14.277 24.902 1.00 88.88 560 GLY A C 1
ATOM 4441 O O . GLY A 1 560 ? -4.342 13.465 25.015 1.00 88.88 560 GLY A O 1
ATOM 4442 N N . THR A 1 561 ? -3.470 15.486 25.448 1.00 92.44 561 THR A N 1
ATOM 4443 C CA . THR A 1 561 ? -4.621 16.024 26.182 1.00 92.44 561 THR A CA 1
ATOM 4444 C C . THR A 1 561 ? -5.169 17.252 25.468 1.00 92.44 561 THR A C 1
ATOM 4446 O O . THR A 1 561 ? -4.408 17.989 24.836 1.00 92.44 561 THR A O 1
ATOM 4449 N N . TRP A 1 562 ? -6.457 17.513 25.629 1.00 92.94 562 TRP A N 1
ATOM 4450 C CA . TRP A 1 562 ? -7.161 18.688 25.128 1.00 92.94 562 TRP A CA 1
ATOM 4451 C C . TRP A 1 562 ? -7.854 19.407 26.297 1.00 92.94 562 TRP A C 1
ATOM 4453 O O . TRP A 1 562 ? -8.361 18.767 27.208 1.00 92.94 562 TRP A O 1
ATOM 4463 N N . ASP A 1 563 ? -7.807 20.737 26.323 1.00 91.38 563 ASP A N 1
ATOM 4464 C CA . ASP A 1 563 ? -8.479 21.571 27.331 1.00 91.38 563 ASP A CA 1
ATOM 4465 C C . ASP A 1 563 ? -9.772 22.106 26.702 1.00 91.38 563 ASP A C 1
ATOM 4467 O O . ASP A 1 563 ? -9.782 23.219 26.180 1.00 91.38 563 ASP A O 1
ATOM 4471 N N . SER A 1 564 ? -10.801 21.254 26.616 1.00 88.12 564 SER A N 1
ATOM 4472 C CA . SER A 1 564 ? -12.085 21.596 25.994 1.00 88.12 564 SER A CA 1
ATOM 4473 C C . SER A 1 564 ? -12.887 22.573 26.861 1.00 88.12 564 SER A C 1
ATOM 4475 O O . SER A 1 564 ? -12.645 22.749 28.054 1.00 88.12 564 SER A O 1
ATOM 4477 N N . THR A 1 565 ? -13.861 23.250 26.261 1.00 85.00 565 THR A N 1
ATOM 4478 C CA . THR A 1 565 ? -14.755 24.159 26.978 1.00 85.00 565 THR A CA 1
ATOM 4479 C C . THR A 1 565 ? -15.837 23.372 27.724 1.00 85.00 565 THR A C 1
ATOM 4481 O O . THR A 1 565 ? -16.876 23.084 27.135 1.00 85.00 565 THR A O 1
ATOM 4484 N N . ASP A 1 566 ? -15.645 23.114 29.025 1.00 79.56 566 ASP A N 1
ATOM 4485 C CA . ASP A 1 566 ? -16.480 22.257 29.902 1.00 79.56 566 ASP A CA 1
ATOM 4486 C C . ASP A 1 566 ? -18.017 22.434 29.771 1.00 79.56 566 ASP A C 1
ATOM 4488 O O . ASP A 1 566 ? -18.774 21.468 29.888 1.00 79.56 566 ASP A O 1
ATOM 4492 N N . ASP A 1 567 ? -18.505 23.657 29.516 1.00 80.12 567 ASP A N 1
ATOM 4493 C CA . ASP A 1 567 ? -19.942 23.994 29.459 1.00 80.12 567 ASP A CA 1
ATOM 4494 C C . ASP A 1 567 ? -20.570 23.891 28.046 1.00 80.12 567 ASP A C 1
ATOM 4496 O O . ASP A 1 567 ? -21.757 24.191 27.869 1.00 80.12 567 ASP A O 1
ATOM 4500 N N . GLU A 1 568 ? -19.802 23.526 27.015 1.00 83.06 568 GLU A N 1
ATOM 4501 C CA . GLU A 1 568 ? -20.302 23.404 25.642 1.00 83.06 568 GLU A CA 1
ATOM 4502 C C . GLU A 1 568 ? -20.851 21.997 25.354 1.00 83.06 568 GLU A C 1
ATOM 4504 O O . GLU A 1 568 ? -20.245 20.983 25.672 1.00 83.06 568 GLU A O 1
ATOM 4509 N N . ASN A 1 569 ? -22.027 21.925 24.729 1.00 75.62 569 ASN A N 1
ATOM 4510 C CA . ASN A 1 569 ? -22.705 20.664 24.401 1.00 75.62 569 ASN A CA 1
ATOM 4511 C C . ASN A 1 569 ? -23.120 20.566 22.923 1.00 75.62 569 ASN A C 1
ATOM 4513 O O . ASN A 1 569 ? -23.797 19.616 22.517 1.00 75.62 569 ASN A O 1
ATOM 4517 N N . ASP A 1 570 ? -22.732 21.556 22.116 1.00 79.31 570 ASP A N 1
ATOM 4518 C CA . ASP A 1 570 ? -22.881 21.556 20.667 1.00 79.31 570 ASP A CA 1
ATOM 4519 C C . ASP A 1 570 ? -21.658 20.895 20.020 1.00 79.31 570 ASP A C 1
ATOM 4521 O O . ASP A 1 570 ? -20.552 21.446 20.008 1.00 79.31 570 ASP A O 1
ATOM 4525 N N . TYR A 1 571 ? -21.876 19.718 19.435 1.00 73.44 571 TYR A N 1
ATOM 4526 C CA . TYR A 1 571 ? -20.816 18.933 18.814 1.00 73.44 571 TYR A CA 1
ATOM 4527 C C . TYR A 1 571 ? -20.074 19.667 17.693 1.00 73.44 571 TYR A C 1
ATOM 4529 O O . TYR A 1 571 ? -18.878 19.456 17.512 1.00 73.44 571 TYR A O 1
ATOM 4537 N N . VAL A 1 572 ? -20.748 20.548 16.945 1.00 76.31 572 VAL A N 1
ATOM 4538 C CA . VAL A 1 572 ? -20.124 21.292 15.843 1.00 76.31 572 VAL A CA 1
ATOM 4539 C C . VAL A 1 572 ? -19.152 22.322 16.400 1.00 76.31 572 VAL A C 1
ATOM 4541 O O . VAL A 1 572 ? -18.088 22.555 15.825 1.00 76.31 572 VAL A O 1
ATOM 4544 N N . LYS A 1 573 ? -19.499 22.958 17.521 1.00 82.50 573 LYS A N 1
ATOM 4545 C CA . LYS A 1 573 ? -18.613 23.932 18.160 1.00 82.50 573 LYS A CA 1
ATOM 4546 C C . LYS A 1 573 ? -17.421 23.265 18.837 1.00 82.50 573 LYS A C 1
ATOM 4548 O O . LYS A 1 573 ? -16.312 23.755 18.630 1.00 82.50 573 LYS A O 1
ATOM 4553 N N . LEU A 1 574 ? -17.642 22.156 19.547 1.00 81.44 574 LEU A N 1
ATOM 4554 C CA . LEU A 1 574 ? -16.570 21.345 20.133 1.00 81.44 574 LEU A CA 1
ATOM 4555 C C . LEU A 1 574 ? -15.630 20.805 19.052 1.00 81.44 574 LEU A C 1
ATOM 4557 O O . LEU A 1 574 ? -14.413 20.907 19.178 1.00 81.44 574 LEU A O 1
ATOM 4561 N N . TRP A 1 575 ? -16.175 20.339 17.925 1.00 83.06 575 TRP A N 1
ATOM 4562 C CA . TRP A 1 575 ? -15.369 19.949 16.771 1.00 83.06 575 TRP A CA 1
ATOM 4563 C C . TRP A 1 575 ? -14.502 21.113 16.268 1.00 83.06 575 TRP A C 1
ATOM 4565 O O . TRP A 1 575 ? -13.302 20.955 16.057 1.00 83.06 575 TRP A O 1
ATOM 4575 N N . TRP A 1 576 ? -15.078 22.311 16.108 1.00 81.12 576 TRP A N 1
ATOM 4576 C CA . TRP A 1 576 ? -14.340 23.499 15.660 1.00 81.12 576 TRP A CA 1
ATOM 4577 C C . TRP A 1 576 ? -13.258 23.947 16.647 1.00 81.12 576 TRP A C 1
ATOM 4579 O O . TRP A 1 576 ? -12.269 24.558 16.239 1.00 81.12 576 TRP A O 1
ATOM 4589 N N . GLU A 1 577 ? -13.470 23.717 17.935 1.00 87.44 577 GLU A N 1
ATOM 4590 C CA . GLU A 1 577 ? -12.509 23.967 19.003 1.00 87.44 577 GLU A CA 1
ATOM 4591 C C . GLU A 1 577 ? -11.346 22.979 18.935 1.00 87.44 577 GLU A C 1
ATOM 4593 O O . GLU A 1 577 ? -10.218 23.411 18.699 1.00 87.44 577 GLU A O 1
ATOM 4598 N N . ALA A 1 578 ? -11.627 21.674 18.951 1.00 86.12 578 ALA A N 1
ATOM 4599 C CA . ALA A 1 578 ? -10.646 20.617 18.712 1.00 86.12 578 ALA A CA 1
ATOM 4600 C C . ALA A 1 578 ? -9.854 20.847 17.409 1.00 86.12 578 ALA A C 1
ATOM 4602 O O . ALA A 1 578 ? -8.623 20.729 17.362 1.00 86.12 578 ALA A O 1
ATOM 4603 N N . TRP A 1 579 ? -10.536 21.265 16.338 1.00 85.00 579 TRP A N 1
ATOM 4604 C CA . TRP A 1 579 ? -9.910 21.594 15.061 1.00 85.00 579 TRP A CA 1
ATOM 4605 C C . TRP A 1 579 ? -8.916 22.766 15.163 1.00 85.00 579 TRP A C 1
ATOM 4607 O O . TRP A 1 579 ? -7.876 22.741 14.505 1.00 85.00 579 TRP A O 1
ATOM 4617 N N . ARG A 1 580 ? -9.180 23.776 15.997 1.00 89.12 580 ARG A N 1
ATOM 4618 C CA . ARG A 1 580 ? -8.275 24.926 16.176 1.00 89.12 580 ARG A CA 1
ATOM 4619 C C . ARG A 1 580 ? -7.159 24.682 17.185 1.00 89.12 580 ARG A C 1
ATOM 4621 O O . ARG A 1 580 ? -6.091 25.269 17.029 1.00 89.12 580 ARG A O 1
ATOM 4628 N N . GLU A 1 581 ? -7.431 23.911 18.228 1.00 92.69 581 GLU A N 1
ATOM 4629 C CA . GLU A 1 581 ? -6.604 23.897 19.438 1.00 92.69 581 GLU A CA 1
ATOM 4630 C C . GLU A 1 581 ? -5.683 22.685 19.528 1.00 92.69 581 GLU A C 1
ATOM 4632 O O . GLU A 1 581 ? -4.561 22.811 20.017 1.00 92.69 581 GLU A O 1
ATOM 4637 N N . ILE A 1 582 ? -6.102 21.535 18.995 1.00 90.56 582 ILE A N 1
ATOM 4638 C CA . ILE A 1 582 ? -5.248 20.348 18.924 1.00 90.56 582 ILE A CA 1
ATOM 4639 C C . ILE A 1 582 ? -4.330 20.477 17.705 1.00 90.56 582 ILE A C 1
ATOM 4641 O O . ILE A 1 582 ? -4.789 20.455 16.561 1.00 90.56 582 ILE A O 1
ATOM 4645 N N . ASP A 1 583 ? -3.021 20.580 17.915 1.00 88.69 583 ASP A N 1
ATOM 4646 C CA . ASP A 1 583 ? -2.048 20.504 16.824 1.00 88.69 583 ASP A CA 1
ATOM 4647 C C . ASP A 1 583 ? -1.707 19.036 16.535 1.00 88.69 583 ASP A C 1
ATOM 4649 O O . ASP A 1 583 ? -1.039 18.378 17.329 1.00 88.69 583 ASP A O 1
ATOM 4653 N N . LYS A 1 584 ? -2.147 18.521 15.379 1.00 84.69 584 LYS A N 1
ATOM 4654 C CA . LYS A 1 584 ? -1.831 17.149 14.948 1.00 84.69 584 LYS A CA 1
ATOM 4655 C C . LYS A 1 584 ? -0.363 16.975 14.535 1.00 84.69 584 LYS A C 1
ATOM 4657 O O . LYS A 1 584 ? 0.081 15.851 14.299 1.00 84.69 584 LYS A O 1
ATOM 4662 N N . GLY A 1 585 ? 0.400 18.061 14.397 1.00 87.19 585 GLY A N 1
ATOM 4663 C CA . GLY A 1 585 ? 1.788 18.029 13.953 1.00 87.19 585 GLY A CA 1
ATOM 4664 C C . GLY A 1 585 ? 1.935 17.469 12.534 1.00 87.19 585 GLY A C 1
ATOM 4665 O O . GLY A 1 585 ? 1.314 17.951 11.591 1.00 87.19 585 GLY A O 1
ATOM 4666 N N . MET A 1 586 ? 2.794 16.456 12.370 1.00 82.50 586 MET A N 1
ATOM 4667 C CA . MET A 1 586 ? 3.032 15.790 11.076 1.00 82.50 586 MET A CA 1
ATOM 4668 C C . MET A 1 586 ? 2.059 14.634 10.789 1.00 82.50 586 MET A C 1
ATOM 4670 O O . MET A 1 586 ? 2.238 13.947 9.784 1.00 82.50 586 MET A O 1
ATOM 4674 N N . ASN A 1 587 ? 1.090 14.382 11.671 1.00 84.69 587 ASN A N 1
ATOM 4675 C CA . ASN A 1 587 ? 0.134 13.293 11.503 1.00 84.69 587 ASN A CA 1
ATOM 4676 C C . ASN A 1 587 ? -0.915 13.625 10.431 1.00 84.69 587 ASN A C 1
ATOM 4678 O O . ASN A 1 587 ? -1.219 14.794 10.175 1.00 84.69 587 ASN A O 1
ATOM 4682 N N . ASP A 1 588 ? -1.465 12.586 9.802 1.00 86.12 588 ASP A N 1
ATOM 4683 C CA . ASP A 1 588 ? -2.487 12.701 8.761 1.00 86.12 588 ASP A CA 1
ATOM 4684 C C . ASP A 1 588 ? -3.774 13.319 9.330 1.00 86.12 588 ASP A C 1
ATOM 4686 O O . ASP A 1 588 ? -4.309 14.269 8.751 1.00 86.12 588 ASP A O 1
ATOM 4690 N N . ILE A 1 589 ? -4.238 12.821 10.482 1.00 90.50 589 ILE A N 1
ATOM 4691 C CA . ILE A 1 589 ? -5.480 13.255 11.138 1.00 90.50 589 ILE A CA 1
ATOM 4692 C C . ILE A 1 589 ? -5.304 13.445 12.647 1.00 90.50 589 ILE A C 1
ATOM 4694 O O . ILE A 1 589 ? -4.302 13.028 13.240 1.00 90.50 589 ILE A O 1
ATOM 4698 N N . LYS A 1 590 ? -6.327 14.027 13.274 1.00 91.44 590 LYS A N 1
ATOM 4699 C CA . LYS A 1 590 ? -6.507 14.025 14.727 1.00 91.44 590 LYS A CA 1
ATOM 4700 C C . LYS A 1 590 ? -7.878 13.507 15.145 1.00 91.44 590 LYS A C 1
ATOM 4702 O O . LYS A 1 590 ? -8.870 13.732 14.452 1.00 91.44 590 LYS A O 1
ATOM 4707 N N . ILE A 1 591 ? -7.916 12.848 16.299 1.00 90.00 591 ILE A N 1
ATOM 4708 C CA . ILE A 1 591 ? -9.138 12.319 16.908 1.00 90.00 591 ILE A CA 1
ATOM 4709 C C . ILE A 1 591 ? -9.243 12.881 18.325 1.00 90.00 591 ILE A C 1
ATOM 4711 O O . ILE A 1 591 ? -8.365 12.651 19.155 1.00 90.00 591 ILE A O 1
ATOM 4715 N N . ALA A 1 592 ? -10.290 13.661 18.573 1.00 89.81 592 ALA A N 1
ATOM 4716 C CA . ALA A 1 592 ? -10.581 14.282 19.854 1.00 89.81 592 ALA A CA 1
ATOM 4717 C C . ALA A 1 592 ? -11.625 13.453 20.611 1.00 89.81 592 ALA A C 1
ATOM 4719 O O . ALA A 1 592 ? -12.722 13.224 20.109 1.00 89.81 592 ALA A O 1
ATOM 4720 N N . PHE A 1 593 ? -11.284 13.028 21.817 1.00 86.62 593 PHE A N 1
ATOM 4721 C CA . PHE A 1 593 ? -12.135 12.276 22.727 1.00 86.62 593 PHE A CA 1
ATOM 4722 C C . PHE A 1 593 ? -12.649 13.226 23.807 1.00 86.62 593 PHE A C 1
ATOM 4724 O O . PHE A 1 593 ? -11.851 13.890 24.469 1.00 86.62 593 PHE A O 1
ATOM 4731 N N . THR A 1 594 ? -13.968 13.309 23.972 1.00 84.88 594 THR A N 1
ATOM 4732 C CA . THR A 1 594 ? -14.594 14.203 24.954 1.00 84.88 594 THR A CA 1
ATOM 4733 C C . THR A 1 594 ? -15.593 13.478 25.835 1.00 84.88 594 THR A C 1
ATOM 4735 O O . THR A 1 594 ? -16.414 12.712 25.342 1.00 84.88 594 THR A O 1
ATOM 4738 N N . GLY A 1 595 ? -15.547 13.726 27.145 1.00 76.75 595 GLY A N 1
ATOM 4739 C CA . GLY A 1 595 ? -16.563 13.243 28.088 1.00 76.75 595 GLY A CA 1
ATOM 4740 C C . GLY A 1 595 ? -17.822 14.118 28.130 1.00 76.75 595 GLY A C 1
ATOM 4741 O O . GLY A 1 595 ? -18.727 13.861 28.927 1.00 76.75 595 GLY A O 1
ATOM 4742 N N . GLN A 1 596 ? -17.893 15.169 27.309 1.00 76.44 596 GLN A N 1
ATOM 4743 C CA . GLN A 1 596 ? -19.008 16.107 27.302 1.00 76.44 596 GLN A CA 1
ATOM 4744 C C . GLN A 1 596 ? -20.254 15.500 26.646 1.00 76.44 596 GLN A C 1
ATOM 4746 O O . GLN A 1 596 ? -20.208 14.859 25.596 1.00 76.44 596 GLN A O 1
ATOM 4751 N N . SER A 1 597 ? -21.418 15.729 27.259 1.00 69.50 597 SER A N 1
ATOM 4752 C CA . SER A 1 597 ? -22.697 15.292 26.693 1.00 69.50 597 SER A CA 1
ATOM 4753 C C . SER A 1 597 ? -23.059 16.154 25.483 1.00 69.50 597 SER A C 1
ATOM 4755 O O . SER A 1 597 ? -23.368 17.334 25.628 1.00 69.50 597 SER A O 1
ATOM 4757 N N . MET A 1 598 ? -23.057 15.558 24.292 1.00 65.06 598 MET A N 1
ATOM 4758 C CA . MET A 1 598 ? -23.407 16.230 23.038 1.00 65.06 598 MET A CA 1
ATOM 4759 C C . MET A 1 598 ? -24.889 15.996 22.692 1.00 65.06 598 MET A C 1
ATOM 4761 O O . MET A 1 598 ? -25.344 14.856 22.612 1.00 65.06 598 MET A O 1
ATOM 4765 N N . TYR A 1 599 ? -25.671 17.067 22.494 1.00 55.28 599 TYR A N 1
ATOM 4766 C CA . TYR A 1 599 ? -27.100 16.970 22.141 1.00 55.28 599 TYR A CA 1
ATOM 4767 C C . TYR A 1 599 ? -27.324 17.028 20.622 1.00 55.28 599 TYR A C 1
ATOM 4769 O O . TYR A 1 599 ? -26.922 17.992 19.970 1.00 55.28 599 TYR A O 1
ATOM 4777 N N . GLN A 1 600 ? -28.075 16.065 20.067 1.00 49.84 600 GLN A N 1
ATOM 4778 C CA . GLN A 1 600 ? -28.580 16.129 18.689 1.00 49.84 600 GLN A CA 1
ATOM 4779 C C . GLN A 1 600 ? -30.001 16.729 18.635 1.00 49.84 600 GLN A C 1
ATOM 4781 O O . GLN A 1 600 ? -30.853 16.483 19.494 1.00 49.84 600 GLN A O 1
ATOM 4786 N N . TYR A 1 601 ? -30.272 17.539 17.608 1.00 31.75 601 TYR A N 1
ATOM 4787 C CA . TYR A 1 601 ? -31.599 18.088 17.318 1.00 31.75 601 TYR A CA 1
ATOM 4788 C C . TYR A 1 601 ? -32.649 16.970 17.157 1.00 31.75 601 TYR A C 1
ATOM 4790 O O . TYR A 1 601 ? -32.535 16.143 16.262 1.00 31.75 601 TYR A O 1
ATOM 4798 N N . GLY A 1 602 ? -33.751 17.042 17.917 1.00 27.95 602 GLY A N 1
ATOM 4799 C CA . GLY A 1 602 ? -35.038 16.487 17.473 1.00 27.95 602 GLY A CA 1
ATOM 4800 C C . GLY A 1 602 ? -35.490 15.140 18.046 1.00 27.95 602 GLY A C 1
ATOM 4801 O O . GLY A 1 602 ? -35.972 14.308 17.296 1.00 27.95 602 GLY A O 1
ATOM 4802 N N . GLY A 1 603 ? -35.442 14.974 19.370 1.00 27.09 603 GLY A N 1
ATOM 4803 C CA . GLY A 1 603 ? -36.413 14.194 20.151 1.00 27.09 603 GLY A CA 1
ATOM 4804 C C . GLY A 1 603 ? -36.722 12.759 19.711 1.00 27.09 603 GLY A C 1
ATOM 4805 O O . GLY A 1 603 ? -37.772 12.542 19.124 1.00 27.09 603 GLY A O 1
ATOM 4806 N N . ILE A 1 604 ? -35.900 11.807 20.159 1.00 24.09 604 ILE A N 1
ATOM 4807 C CA . ILE A 1 604 ? -36.259 10.511 20.772 1.00 24.09 604 ILE A CA 1
ATOM 4808 C C . ILE A 1 604 ? -35.066 10.173 21.688 1.00 24.09 604 ILE A C 1
ATOM 4810 O O . ILE A 1 604 ? -33.994 9.926 21.166 1.00 24.09 604 ILE A O 1
ATOM 4814 N N . ILE A 1 605 ? -35.280 10.214 23.016 1.00 24.42 605 ILE A N 1
ATOM 4815 C CA . ILE A 1 605 ? -34.458 9.669 24.132 1.00 24.42 605 ILE A CA 1
ATOM 4816 C C . ILE A 1 605 ? -32.965 10.116 24.193 1.00 24.42 605 ILE A C 1
ATOM 4818 O O . ILE A 1 605 ? -32.256 10.051 23.200 1.00 24.42 605 ILE A O 1
ATOM 4822 N N . PRO A 1 606 ? -32.436 10.555 25.358 1.00 26.95 606 PRO A N 1
ATOM 4823 C CA . PRO A 1 606 ? -31.043 10.980 25.498 1.00 26.95 606 PRO A CA 1
ATOM 4824 C C . PRO A 1 606 ? -30.115 9.757 25.527 1.00 26.95 606 PRO A C 1
ATOM 4826 O O . PRO A 1 606 ? -29.724 9.286 26.588 1.00 26.95 606 PRO A O 1
ATOM 4829 N N . MET A 1 607 ? -29.796 9.218 24.358 1.00 30.75 607 MET A N 1
ATOM 4830 C CA . MET A 1 607 ? -28.579 8.432 24.165 1.00 30.75 607 MET A CA 1
ATOM 4831 C C . MET A 1 607 ? -27.506 9.447 23.740 1.00 30.75 607 MET A C 1
ATOM 4833 O O . MET A 1 607 ? -27.815 10.296 22.897 1.00 30.75 607 MET A O 1
ATOM 4837 N N . PRO A 1 608 ? -26.300 9.462 24.329 1.00 30.73 608 PRO A N 1
ATOM 4838 C CA . PRO A 1 608 ? -25.231 10.336 23.865 1.00 30.73 608 PRO A CA 1
ATOM 4839 C C . PRO A 1 608 ? -24.829 9.835 22.479 1.00 30.73 608 PRO A C 1
ATOM 4841 O O . PRO A 1 608 ? -24.076 8.892 22.368 1.00 30.73 608 PRO A O 1
ATOM 4844 N N . VAL A 1 609 ? -25.386 10.374 21.402 1.00 39.22 609 VAL A N 1
ATOM 4845 C CA . VAL A 1 609 ? -24.984 10.009 20.037 1.00 39.22 609 VAL A CA 1
ATOM 4846 C C . VAL A 1 609 ? -24.398 11.239 19.387 1.00 39.22 609 VAL A C 1
ATOM 4848 O O . VAL A 1 609 ? -25.111 12.043 18.789 1.00 39.22 609 VAL A O 1
ATOM 4851 N N . ALA A 1 610 ? -23.089 11.407 19.546 1.00 44.88 610 ALA A N 1
ATOM 4852 C CA . ALA A 1 610 ? -22.342 12.295 18.679 1.00 44.88 610 ALA A CA 1
ATOM 4853 C C . ALA A 1 610 ? -20.889 11.827 18.557 1.00 44.88 610 ALA A C 1
ATOM 4855 O O . ALA A 1 610 ? -20.095 11.929 19.496 1.00 44.88 610 ALA A O 1
ATOM 4856 N N . GLY A 1 611 ? -20.567 11.329 17.369 1.00 48.94 611 GLY A N 1
ATOM 4857 C CA . GLY A 1 611 ? -19.298 11.605 16.728 1.00 48.94 611 GLY A CA 1
ATOM 4858 C C . GLY A 1 611 ? -19.527 12.653 15.632 1.00 48.94 611 GLY A C 1
ATOM 4859 O O . GLY A 1 611 ? -20.671 12.930 15.260 1.00 48.94 611 GLY A O 1
ATOM 4860 N N . ALA A 1 612 ? -18.466 13.317 15.182 1.00 52.78 612 ALA A N 1
ATOM 4861 C CA . ALA A 1 612 ? -18.509 14.097 13.949 1.00 52.78 612 ALA A CA 1
ATOM 4862 C C . ALA A 1 612 ? -17.127 14.171 13.306 1.00 52.78 612 ALA A C 1
ATOM 4864 O O . ALA A 1 612 ? -16.138 14.522 13.956 1.00 52.78 612 ALA A O 1
ATOM 4865 N N . ALA A 1 613 ? -17.077 13.937 12.002 1.00 54.00 613 ALA A N 1
ATOM 4866 C CA . ALA A 1 613 ? -15.884 14.110 11.192 1.00 54.00 613 ALA A CA 1
ATOM 4867 C C . ALA A 1 613 ? -16.056 15.235 10.162 1.00 54.00 613 ALA A C 1
ATOM 4869 O O . ALA A 1 613 ? -16.988 15.262 9.357 1.00 54.00 613 ALA A O 1
ATOM 4870 N N . MET A 1 614 ? -15.106 16.168 10.148 1.00 55.69 614 MET A N 1
ATOM 4871 C CA . MET A 1 614 ? -14.958 17.169 9.091 1.00 55.69 614 MET A CA 1
ATOM 4872 C C . MET A 1 614 ? -13.465 17.377 8.816 1.00 55.69 614 MET A C 1
ATOM 4874 O O . MET A 1 614 ? -12.644 17.351 9.727 1.00 55.69 614 MET A O 1
ATOM 4878 N N . TYR A 1 615 ? -13.099 17.612 7.555 1.00 70.44 615 TYR A N 1
ATOM 4879 C CA . TYR A 1 615 ? -11.701 17.779 7.135 1.00 70.44 615 TYR A CA 1
ATOM 4880 C C . TYR A 1 615 ? -10.793 16.609 7.575 1.00 70.44 615 TYR A C 1
ATOM 4882 O O . TYR A 1 615 ? -10.909 15.513 7.042 1.00 70.44 615 TYR A O 1
ATOM 4890 N N . ASP A 1 616 ? -9.869 16.867 8.495 1.00 77.06 616 ASP A N 1
ATOM 4891 C CA . ASP A 1 616 ? -8.837 15.983 9.036 1.00 77.06 616 ASP A CA 1
ATOM 4892 C C . ASP A 1 616 ? -9.049 15.672 10.528 1.00 77.06 616 ASP A C 1
ATOM 4894 O O . ASP A 1 616 ? -8.128 15.215 11.207 1.00 77.06 616 ASP A O 1
ATOM 4898 N N . THR A 1 617 ? -10.228 16.004 11.058 1.00 79.06 617 THR A N 1
ATOM 4899 C CA . THR A 1 617 ? -10.522 15.960 12.491 1.00 79.06 617 THR A CA 1
ATOM 4900 C C . THR A 1 617 ? -11.803 15.196 12.749 1.00 79.06 617 THR A C 1
ATOM 4902 O O . THR A 1 617 ? -12.840 15.488 12.146 1.00 79.06 617 THR A O 1
ATOM 4905 N N . VAL A 1 618 ? -11.730 14.273 13.699 1.00 82.62 618 VAL A N 1
ATOM 4906 C CA . VAL A 1 618 ? -12.873 13.535 14.232 1.00 82.62 618 VAL A CA 1
ATOM 4907 C C . VAL A 1 618 ? -13.037 13.899 15.702 1.00 82.62 618 VAL A C 1
ATOM 4909 O O . VAL A 1 618 ? -12.041 13.985 16.415 1.00 82.62 618 VAL A O 1
ATOM 4912 N N . ILE A 1 619 ? -14.268 14.123 16.156 1.00 78.50 619 ILE A N 1
ATOM 4913 C CA . ILE A 1 619 ? -14.603 14.196 17.582 1.00 78.50 619 ILE A CA 1
ATOM 4914 C C . ILE A 1 619 ? -15.491 13.009 17.947 1.00 78.50 619 ILE A C 1
ATOM 4916 O O . ILE A 1 619 ? -16.393 12.680 17.179 1.00 78.50 619 ILE A O 1
ATOM 4920 N N . VAL A 1 620 ? -15.232 12.370 19.084 1.00 76.50 620 VAL A N 1
ATOM 4921 C CA . VAL A 1 620 ? -15.970 11.202 19.582 1.00 76.50 620 VAL A CA 1
ATOM 4922 C C . VAL A 1 620 ? -16.208 11.304 21.086 1.00 76.50 620 VAL A C 1
ATOM 4924 O O . VAL A 1 620 ? -15.435 11.924 21.818 1.00 76.50 620 VAL A O 1
ATOM 4927 N N . THR A 1 621 ? -17.295 10.685 21.538 1.00 69.06 621 THR A N 1
ATOM 4928 C CA . THR A 1 621 ? -17.682 10.573 22.951 1.00 69.06 621 THR A CA 1
ATOM 4929 C C . THR A 1 621 ? -17.515 9.136 23.432 1.00 69.06 621 THR A C 1
ATOM 4931 O O . THR A 1 621 ? -17.630 8.223 22.612 1.00 69.06 621 THR A O 1
ATOM 4934 N N . PRO A 1 622 ? -17.275 8.906 24.736 1.00 62.88 622 PRO A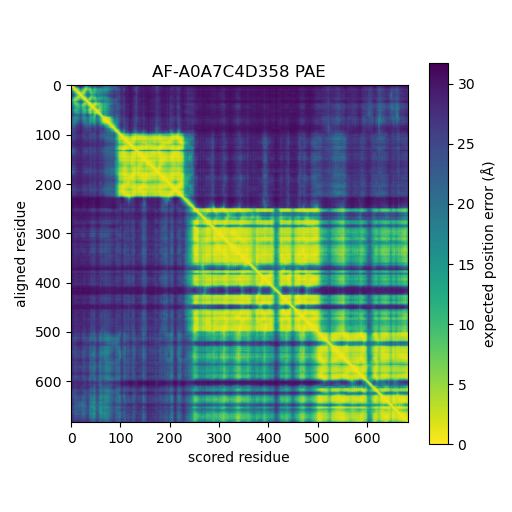 N 1
ATOM 4935 C CA . PRO A 1 622 ? -17.250 7.563 25.295 1.00 62.88 622 PRO A CA 1
ATOM 4936 C C . PRO A 1 622 ? -18.636 6.931 25.145 1.00 62.88 622 PRO A C 1
ATOM 4938 O O . PRO A 1 622 ? -19.650 7.582 25.422 1.00 62.88 622 PRO A O 1
ATOM 4941 N N . GLN A 1 623 ? -18.689 5.675 24.705 1.00 58.53 623 GLN A N 1
ATOM 4942 C CA . GLN A 1 623 ? -19.927 4.900 24.644 1.00 58.53 623 GLN A CA 1
ATOM 4943 C C . GLN A 1 623 ? -19.814 3.653 25.516 1.00 58.53 623 GLN A C 1
ATOM 4945 O O . GLN A 1 623 ? -18.739 3.221 25.915 1.00 58.53 623 GLN A O 1
ATOM 4950 N N . PHE A 1 624 ? -20.958 3.033 25.797 1.00 46.28 624 PHE A N 1
ATOM 4951 C CA . PHE A 1 624 ? -20.944 1.667 26.306 1.00 46.28 624 PHE A CA 1
ATOM 4952 C C . PHE A 1 624 ? -20.381 0.730 25.226 1.00 46.28 624 PHE A C 1
ATOM 4954 O O . PHE A 1 624 ? -20.815 0.792 24.075 1.00 46.28 624 PHE A O 1
ATOM 4961 N N . LEU A 1 625 ? -19.460 -0.146 25.645 1.00 42.03 625 LEU A N 1
ATOM 4962 C CA . LEU A 1 625 ? -18.587 -1.070 24.891 1.00 42.03 625 LEU A CA 1
ATOM 4963 C C . LEU A 1 625 ? -19.184 -1.830 23.682 1.00 42.03 625 LEU A C 1
ATOM 4965 O O . LEU A 1 625 ? -18.437 -2.431 22.924 1.00 42.03 625 LEU A O 1
ATOM 4969 N N . PHE A 1 626 ? -20.500 -1.827 23.473 1.00 38.69 626 PHE A N 1
ATOM 4970 C CA . PHE A 1 626 ? -21.183 -2.642 22.462 1.00 38.69 626 PHE A CA 1
ATOM 4971 C C . PHE A 1 626 ? -21.343 -1.973 21.085 1.00 38.69 626 PHE A C 1
ATOM 4973 O O . PHE A 1 626 ? -21.738 -2.650 20.139 1.00 38.69 626 PHE A O 1
ATOM 4980 N N . PHE A 1 627 ? -21.095 -0.660 20.968 1.00 51.34 627 PHE A N 1
ATOM 4981 C CA . PHE A 1 627 ? -21.309 0.100 19.720 1.00 51.34 627 PHE A CA 1
ATOM 4982 C C . PHE A 1 627 ? -20.149 1.027 19.329 1.00 51.34 627 PHE A C 1
ATOM 4984 O O . PHE A 1 627 ? -20.285 1.807 18.380 1.00 51.34 627 PHE A O 1
ATOM 4991 N N . GLU A 1 628 ? -19.042 1.004 20.079 1.00 55.12 628 GLU A N 1
ATOM 4992 C CA . GLU A 1 628 ? -17.920 1.919 19.848 1.00 55.12 628 GLU A CA 1
ATOM 4993 C C . GLU A 1 628 ? -17.288 1.701 18.474 1.00 55.12 628 GLU A C 1
ATOM 4995 O O . GLU A 1 628 ? -17.061 2.673 17.759 1.00 55.12 628 GLU A O 1
ATOM 5000 N N . ASP A 1 629 ? -17.080 0.454 18.062 1.00 63.12 629 ASP A N 1
ATOM 5001 C CA . ASP A 1 629 ? -16.503 0.096 16.763 1.00 63.12 629 ASP A CA 1
ATOM 5002 C C . ASP A 1 629 ? -17.288 0.709 15.591 1.00 63.12 629 ASP A C 1
ATOM 5004 O O . ASP A 1 629 ? -16.729 1.394 14.735 1.00 63.12 629 ASP A O 1
ATOM 5008 N N . ASN A 1 630 ? -18.611 0.566 15.612 1.00 73.75 630 ASN A N 1
ATOM 5009 C CA . ASN A 1 630 ? -19.511 1.053 14.577 1.00 73.75 630 ASN A CA 1
ATOM 5010 C C . ASN A 1 630 ? -19.556 2.586 14.506 1.00 73.75 630 ASN A C 1
ATOM 5012 O O . ASN A 1 630 ? -19.605 3.152 13.412 1.00 73.75 630 ASN A O 1
ATOM 5016 N N . LEU A 1 631 ? -19.531 3.269 15.657 1.00 74.94 631 LEU A N 1
ATOM 5017 C CA . LEU A 1 631 ? -19.505 4.733 15.704 1.00 74.94 631 LEU A CA 1
ATOM 5018 C C . LEU A 1 631 ? -18.180 5.276 15.159 1.00 74.94 631 LEU A C 1
ATOM 5020 O O . LEU A 1 631 ? -18.185 6.158 14.304 1.00 74.94 631 LEU A O 1
ATOM 5024 N N . HIS A 1 632 ? -17.047 4.735 15.610 1.00 76.19 632 HIS A N 1
ATOM 5025 C CA . HIS A 1 632 ? -15.738 5.146 15.105 1.00 76.19 632 HIS A CA 1
ATOM 5026 C C . HIS A 1 632 ? -15.630 4.859 13.605 1.00 76.19 632 HIS A C 1
ATOM 5028 O O . HIS A 1 632 ? -15.268 5.749 12.835 1.00 76.19 632 HIS A O 1
ATOM 5034 N N . GLN A 1 633 ? -16.060 3.675 13.160 1.00 82.56 633 GLN A N 1
ATOM 5035 C CA . GLN A 1 633 ? -16.088 3.319 11.746 1.00 82.56 633 GLN A CA 1
ATOM 5036 C C . GLN A 1 633 ? -16.958 4.281 10.919 1.00 82.56 633 GLN A C 1
ATOM 5038 O O . GLN A 1 633 ? -16.556 4.694 9.822 1.00 82.56 633 GLN A O 1
ATOM 5043 N N . HIS A 1 634 ? -18.140 4.647 11.423 1.00 84.94 634 HIS A N 1
ATOM 5044 C CA . HIS A 1 634 ? -19.030 5.625 10.798 1.00 84.94 634 HIS A CA 1
ATOM 5045 C C . HIS A 1 634 ? -18.311 6.963 10.598 1.00 84.94 634 HIS A C 1
ATOM 5047 O O . HIS A 1 634 ? -18.188 7.447 9.472 1.00 84.94 634 HIS A O 1
ATOM 5053 N N . GLU A 1 635 ? -17.745 7.524 11.664 1.00 83.88 635 GLU A N 1
ATOM 5054 C CA . GLU A 1 635 ? -17.087 8.827 11.593 1.00 83.88 635 GLU A CA 1
ATOM 5055 C C . GLU A 1 635 ? -15.829 8.805 10.722 1.00 83.88 635 GLU A C 1
ATOM 5057 O O . GLU A 1 635 ? -15.593 9.707 9.914 1.00 83.88 635 GLU A O 1
ATOM 5062 N N . TYR A 1 636 ? -15.028 7.744 10.809 1.00 88.56 636 TYR A N 1
ATOM 5063 C CA . TYR A 1 636 ? -13.827 7.596 9.987 1.00 88.56 636 TYR A CA 1
ATOM 5064 C C . TYR A 1 636 ? -14.177 7.508 8.500 1.00 88.56 636 TYR A C 1
ATOM 5066 O O . TYR A 1 636 ? -13.414 7.965 7.648 1.00 88.56 636 TYR A O 1
ATOM 5074 N N . SER A 1 637 ? -15.364 7.003 8.157 1.00 88.38 637 SER A N 1
ATOM 5075 C CA . SER A 1 637 ? -15.813 6.889 6.764 1.00 88.38 637 SER A CA 1
ATOM 5076 C C . SER A 1 637 ? -16.028 8.256 6.113 1.00 88.38 637 SER A C 1
ATOM 5078 O O . SER A 1 637 ? -15.789 8.414 4.909 1.00 88.38 637 SER A O 1
ATOM 5080 N N . HIS A 1 638 ? -16.402 9.273 6.891 1.00 86.31 638 HIS A N 1
ATOM 5081 C CA . HIS A 1 638 ? -16.512 10.646 6.401 1.00 86.31 638 HIS A CA 1
ATOM 5082 C C . HIS A 1 638 ? -15.156 11.259 6.032 1.00 86.31 638 HIS A C 1
ATOM 5084 O O . HIS A 1 638 ? -15.102 12.063 5.097 1.00 86.31 638 HIS A O 1
ATOM 5090 N N . LEU A 1 639 ? -14.050 10.849 6.671 1.00 86.69 639 LEU A N 1
ATOM 5091 C CA . LEU A 1 639 ? -12.695 11.281 6.281 1.00 86.69 639 LEU A CA 1
ATOM 5092 C C . LEU A 1 639 ? -12.364 10.873 4.835 1.00 86.69 639 LEU A C 1
ATOM 5094 O O . LEU A 1 639 ? -11.616 11.560 4.138 1.00 86.69 639 LEU A O 1
ATOM 5098 N N . PHE A 1 640 ? -12.977 9.786 4.360 1.00 87.25 640 PHE A N 1
ATOM 5099 C CA . PHE A 1 640 ? -12.884 9.298 2.984 1.00 87.25 640 PHE A CA 1
ATOM 5100 C C . PHE A 1 640 ? -14.065 9.734 2.104 1.00 87.25 640 PHE A C 1
ATOM 5102 O O . PHE A 1 640 ? -14.186 9.292 0.961 1.00 87.25 640 PHE A O 1
ATOM 5109 N N . GLY A 1 641 ? -14.925 10.629 2.593 1.00 83.56 641 GLY A N 1
ATOM 5110 C CA . GLY A 1 641 ? -16.005 11.253 1.831 1.00 83.56 641 GLY A CA 1
ATOM 5111 C C . GLY A 1 641 ? -17.286 10.428 1.694 1.00 83.56 641 GLY A C 1
ATOM 5112 O O . GLY A 1 641 ? -18.140 10.806 0.890 1.00 83.56 641 GLY A O 1
ATOM 5113 N N . ALA A 1 642 ? -17.445 9.326 2.434 1.00 85.69 642 ALA A N 1
ATOM 5114 C CA . ALA A 1 642 ? -18.721 8.613 2.478 1.00 85.69 642 ALA A CA 1
ATOM 5115 C C . ALA A 1 642 ? -19.784 9.501 3.160 1.00 85.69 642 ALA A C 1
ATOM 5117 O O . ALA A 1 642 ? -19.518 10.014 4.246 1.00 85.69 642 ALA A O 1
ATOM 5118 N N . PRO A 1 643 ? -20.958 9.737 2.548 1.00 83.81 643 PRO A N 1
ATOM 5119 C CA . PRO A 1 643 ? -21.991 10.576 3.145 1.00 83.81 643 PRO A CA 1
ATOM 5120 C C . PRO A 1 643 ? -22.875 9.785 4.111 1.00 83.81 643 PRO A C 1
ATOM 5122 O O . PRO A 1 643 ? -23.079 8.585 3.932 1.00 83.81 643 PRO A O 1
ATOM 5125 N N . ASP A 1 644 ? -23.489 10.496 5.054 1.00 81.94 644 ASP A N 1
ATOM 5126 C CA . ASP A 1 644 ? -24.638 9.984 5.796 1.00 81.94 644 ASP A CA 1
ATOM 5127 C C . ASP A 1 644 ? -25.793 9.654 4.856 1.00 81.94 644 ASP A C 1
ATOM 5129 O O . ASP A 1 644 ? -26.209 10.489 4.041 1.00 81.94 644 ASP A O 1
ATOM 5133 N N . HIS A 1 645 ? -26.363 8.456 4.985 1.00 78.62 645 HIS A N 1
ATOM 5134 C CA . HIS A 1 645 ? -27.550 8.085 4.225 1.00 78.62 645 HIS A CA 1
ATOM 5135 C C . HIS A 1 645 ? -28.297 6.900 4.837 1.00 78.62 645 HIS A C 1
ATOM 5137 O O . HIS A 1 645 ? -27.712 6.014 5.441 1.00 78.62 645 HIS A O 1
ATOM 5143 N N . ASN A 1 646 ? -29.606 6.819 4.597 1.00 79.25 646 ASN A N 1
ATOM 5144 C CA . ASN A 1 646 ? -30.378 5.626 4.931 1.00 79.25 646 ASN A CA 1
ATOM 5145 C C . ASN A 1 646 ? -30.706 4.843 3.646 1.00 79.25 646 ASN A C 1
ATOM 5147 O O . ASN A 1 646 ? -31.586 5.276 2.898 1.00 79.25 646 ASN A O 1
ATOM 5151 N N . PRO A 1 647 ? -30.020 3.723 3.353 1.00 65.12 647 PRO A N 1
ATOM 5152 C CA . PRO A 1 647 ? -30.248 2.949 2.126 1.00 65.12 647 PRO A CA 1
ATOM 5153 C C . PRO A 1 647 ? -31.599 2.208 2.098 1.00 65.12 647 PRO A C 1
ATOM 5155 O O . PRO A 1 647 ? -31.991 1.680 1.061 1.00 65.12 647 PRO A O 1
ATOM 5158 N N . GLY A 1 648 ? -32.345 2.203 3.208 1.00 56.59 648 GLY A N 1
ATOM 5159 C CA . GLY A 1 648 ? -33.631 1.522 3.345 1.00 56.59 648 GLY A CA 1
ATOM 5160 C C . GLY A 1 648 ? -33.545 0.284 4.238 1.00 56.59 648 GLY A C 1
ATOM 5161 O O . GLY A 1 648 ? -32.538 0.029 4.887 1.00 56.59 648 GLY A O 1
ATOM 5162 N N . ILE A 1 649 ? -34.632 -0.490 4.307 1.00 51.97 649 ILE A N 1
ATOM 5163 C CA . ILE A 1 649 ? -34.749 -1.640 5.227 1.00 51.97 649 ILE A CA 1
ATOM 5164 C C . ILE A 1 649 ? -34.075 -2.932 4.725 1.00 51.97 649 ILE A C 1
ATOM 5166 O O . ILE A 1 649 ? -34.022 -3.908 5.467 1.00 51.97 649 ILE A O 1
ATOM 5170 N N . LEU A 1 650 ? -33.618 -2.967 3.467 1.00 51.44 650 LEU A N 1
ATOM 5171 C CA . LEU A 1 650 ? -33.057 -4.167 2.824 1.00 51.44 650 LEU A CA 1
ATOM 5172 C C . LEU A 1 650 ? -31.538 -4.117 2.616 1.00 51.44 650 LEU A C 1
ATOM 5174 O O . LEU A 1 650 ? -30.954 -5.157 2.336 1.00 51.44 650 LEU A O 1
ATOM 5178 N N . ASP A 1 651 ? -30.918 -2.948 2.771 1.00 63.25 651 ASP A N 1
ATOM 5179 C CA . ASP A 1 651 ? -29.484 -2.743 2.579 1.00 63.25 651 ASP A CA 1
ATOM 5180 C C . ASP A 1 651 ? -28.892 -2.200 3.881 1.00 63.25 651 ASP A C 1
ATOM 5182 O O . ASP A 1 651 ? -29.376 -1.214 4.433 1.00 63.25 651 ASP A O 1
ATOM 5186 N N . TRP A 1 652 ? -27.872 -2.868 4.413 1.00 72.06 652 TRP A N 1
ATOM 5187 C CA . TRP A 1 652 ? -27.244 -2.502 5.683 1.00 72.06 652 TRP A CA 1
ATOM 5188 C C . TRP A 1 652 ? -26.017 -1.632 5.410 1.00 72.06 652 TRP A C 1
ATOM 5190 O O . TRP A 1 652 ? -25.208 -1.948 4.537 1.00 72.06 652 TRP A O 1
ATOM 5200 N N . CYS A 1 653 ? -25.906 -0.506 6.115 1.00 80.19 653 CYS A N 1
ATOM 5201 C CA . CYS A 1 653 ? -24.778 0.408 5.976 1.00 80.19 653 CYS A CA 1
ATOM 5202 C C . CYS A 1 653 ? -24.456 1.061 7.317 1.00 80.19 653 CYS A C 1
ATOM 5204 O O . CYS A 1 653 ? -25.355 1.635 7.937 1.00 80.19 653 CYS A O 1
ATOM 5206 N N . VAL A 1 654 ? -23.178 1.044 7.700 1.00 81.44 654 VAL A N 1
ATOM 5207 C CA . VAL A 1 654 ? -22.665 1.746 8.883 1.00 81.44 654 VAL A CA 1
ATOM 5208 C C . VAL A 1 654 ? -22.926 3.258 8.793 1.00 81.44 654 VAL A C 1
ATOM 5210 O O . VAL A 1 654 ? -23.199 3.899 9.797 1.00 81.44 654 VAL A O 1
ATOM 5213 N N . MET A 1 655 ? -23.009 3.823 7.578 1.00 83.31 655 MET A N 1
ATOM 5214 C CA . MET A 1 655 ? -23.335 5.242 7.322 1.00 83.31 655 MET A CA 1
ATOM 5215 C C . MET A 1 655 ? -24.818 5.612 7.503 1.00 83.31 655 MET A C 1
ATOM 5217 O O . MET A 1 655 ? -25.251 6.685 7.080 1.00 83.31 655 MET A O 1
ATOM 5221 N N . SER A 1 656 ? -25.627 4.721 8.082 1.00 76.38 656 SER A N 1
ATOM 5222 C CA . SER A 1 656 ? -27.060 4.933 8.292 1.00 76.38 656 SER A CA 1
ATOM 5223 C C . SER A 1 656 ? -27.388 5.404 9.695 1.00 76.38 656 SER A C 1
ATOM 5225 O O . SER A 1 656 ? -27.054 4.743 10.667 1.00 76.38 656 SER A O 1
ATOM 5227 N N . TYR A 1 657 ? -28.217 6.443 9.807 1.00 64.06 657 TYR A N 1
ATOM 5228 C CA . TYR A 1 657 ? -28.816 6.835 11.089 1.00 64.06 657 TYR A CA 1
ATOM 5229 C C . TYR A 1 657 ? -29.712 5.748 11.710 1.00 64.06 657 TYR A C 1
ATOM 5231 O O . TYR A 1 657 ? -30.042 5.822 12.888 1.00 64.06 657 TYR A O 1
ATOM 5239 N N . THR A 1 658 ? -30.171 4.765 10.925 1.00 60.62 658 THR A N 1
ATOM 5240 C CA . THR A 1 658 ? -31.034 3.669 11.405 1.00 60.62 658 THR A CA 1
ATOM 5241 C C . THR A 1 658 ? -30.248 2.400 11.709 1.00 60.62 658 THR A C 1
ATOM 5243 O O . THR A 1 658 ? -30.572 1.706 12.667 1.00 60.62 658 THR A O 1
ATOM 5246 N N . TRP A 1 659 ? -29.236 2.089 10.896 1.00 61.62 659 TRP A N 1
ATOM 5247 C CA . TRP A 1 659 ? -28.504 0.820 10.973 1.00 61.62 659 TRP A CA 1
ATOM 5248 C C . TRP A 1 659 ? -27.071 0.961 11.474 1.00 61.62 659 TRP A C 1
ATOM 5250 O O . TRP A 1 659 ? -26.458 -0.057 11.768 1.00 61.62 659 TRP A O 1
ATOM 5260 N N . GLY A 1 660 ? -26.558 2.189 11.584 1.00 62.53 660 GLY A N 1
ATOM 5261 C CA . GLY A 1 660 ? -25.154 2.479 11.856 1.00 62.53 660 GLY A CA 1
ATOM 5262 C C . GLY A 1 660 ? -24.636 1.811 13.116 1.00 62.53 660 GLY A C 1
ATOM 5263 O O . GLY A 1 660 ? -23.558 1.254 13.085 1.00 62.53 660 GLY A O 1
ATOM 5264 N N . PHE A 1 661 ? -25.453 1.731 14.166 1.00 62.75 661 PHE A N 1
ATOM 5265 C CA . PHE A 1 661 ? -25.098 1.065 15.424 1.00 62.75 661 PHE A CA 1
ATOM 5266 C C . PHE A 1 661 ? -25.142 -0.469 15.374 1.00 62.75 661 PHE A C 1
ATOM 5268 O O . PHE A 1 661 ? -24.726 -1.118 16.321 1.00 62.75 661 PHE A O 1
ATOM 5275 N N . PHE A 1 662 ? -25.670 -1.072 14.310 1.00 62.59 662 PHE A N 1
ATOM 5276 C CA . PHE A 1 662 ? -25.954 -2.511 14.254 1.00 62.59 662 PHE A CA 1
ATOM 5277 C C . PHE A 1 662 ? -25.165 -3.241 13.167 1.00 62.59 662 PHE A C 1
ATOM 5279 O O . PHE A 1 662 ? -25.349 -4.446 12.974 1.00 62.59 662 PHE A O 1
ATOM 5286 N N . THR A 1 663 ? -24.334 -2.530 12.404 1.00 69.62 663 THR A N 1
ATOM 5287 C CA . THR A 1 663 ? -23.565 -3.127 11.318 1.00 69.62 663 THR A CA 1
ATOM 5288 C C . THR A 1 663 ? -22.256 -2.394 11.070 1.00 69.62 663 THR A C 1
ATOM 5290 O O . THR A 1 663 ? -22.237 -1.180 10.904 1.00 69.62 663 THR A O 1
ATOM 5293 N N . ASN A 1 664 ? -21.195 -3.177 10.898 1.00 72.94 664 ASN A N 1
ATOM 5294 C CA . ASN A 1 664 ? -19.882 -2.729 10.443 1.00 72.94 664 ASN A CA 1
ATOM 5295 C C . ASN A 1 664 ? -19.704 -2.884 8.916 1.00 72.94 664 ASN A C 1
ATOM 5297 O O . ASN A 1 664 ? -18.585 -2.860 8.400 1.00 72.94 664 ASN A O 1
ATOM 5301 N N . ASN A 1 665 ? -20.795 -3.090 8.168 1.00 81.00 665 ASN A N 1
ATOM 5302 C CA . ASN A 1 665 ? -20.757 -3.208 6.711 1.00 81.00 665 ASN A CA 1
ATOM 5303 C C . ASN A 1 665 ? -21.038 -1.863 6.044 1.00 81.00 665 ASN A C 1
ATOM 5305 O O . ASN A 1 665 ? -21.951 -1.141 6.438 1.00 81.00 665 ASN A O 1
ATOM 5309 N N . TRP A 1 666 ? -20.341 -1.574 4.947 1.00 85.75 666 TRP A N 1
ATOM 5310 C CA . TRP A 1 666 ? -20.734 -0.510 4.023 1.00 85.75 666 TRP A CA 1
ATOM 5311 C C . TRP A 1 666 ? -21.651 -1.039 2.922 1.00 85.75 666 TRP A C 1
ATOM 5313 O O . TRP A 1 666 ? -21.430 -2.121 2.368 1.00 85.75 666 TRP A O 1
ATOM 5323 N N . CYS A 1 667 ? -22.628 -0.225 2.517 1.00 85.25 667 CYS A N 1
ATOM 5324 C CA . CYS A 1 667 ? -23.318 -0.457 1.253 1.00 85.25 667 CYS A CA 1
ATOM 5325 C C . CYS A 1 667 ? -22.343 -0.307 0.068 1.00 85.25 667 CYS A C 1
ATOM 5327 O O . CYS A 1 667 ? -21.247 0.251 0.194 1.00 85.25 667 CYS A O 1
ATOM 5329 N N . SER A 1 668 ? -22.747 -0.762 -1.122 1.00 84.38 668 SER A N 1
ATOM 5330 C CA . SER A 1 668 ? -21.894 -0.704 -2.319 1.00 84.38 668 SER A CA 1
ATOM 5331 C C . SER A 1 668 ? -21.443 0.713 -2.689 1.00 84.38 668 SER A C 1
ATOM 5333 O O . SER A 1 668 ? -20.340 0.881 -3.203 1.00 84.38 668 SER A O 1
ATOM 5335 N N . GLU A 1 669 ? -22.276 1.727 -2.434 1.00 86.81 669 GLU A N 1
ATOM 5336 C CA . GLU A 1 669 ? -21.946 3.128 -2.715 1.00 86.81 669 GLU A CA 1
ATOM 5337 C C . GLU A 1 669 ? -20.830 3.630 -1.791 1.00 86.81 669 GLU A C 1
ATOM 5339 O O . GLU A 1 669 ? -19.783 4.055 -2.279 1.00 86.81 669 GLU A O 1
ATOM 5344 N N . CYS A 1 670 ? -20.992 3.492 -0.471 1.00 88.12 670 CYS A N 1
ATOM 5345 C CA . CYS A 1 670 ? -19.964 3.870 0.501 1.00 88.12 670 CYS A CA 1
ATOM 5346 C C . CYS A 1 670 ? -18.661 3.094 0.283 1.00 88.12 670 CYS A C 1
ATOM 5348 O O . CYS A 1 670 ? -17.592 3.702 0.260 1.00 88.12 670 CYS A O 1
ATOM 5350 N N . ARG A 1 671 ? -18.742 1.782 0.017 1.00 87.44 671 ARG A N 1
ATOM 5351 C CA . ARG A 1 671 ? -17.568 0.958 -0.303 1.00 87.44 671 ARG A CA 1
ATOM 5352 C C . ARG A 1 671 ? -16.818 1.495 -1.524 1.00 87.44 671 ARG A C 1
ATOM 5354 O O . ARG A 1 671 ? -15.594 1.596 -1.501 1.00 87.44 671 ARG A O 1
ATOM 5361 N N . SER A 1 672 ? -17.540 1.885 -2.577 1.00 82.56 672 SER A N 1
ATOM 5362 C CA . SER A 1 672 ? -16.940 2.472 -3.780 1.00 82.56 672 SER A CA 1
ATOM 5363 C C . SER A 1 672 ? -16.286 3.828 -3.507 1.00 82.56 672 SER A C 1
ATOM 5365 O O . SER A 1 672 ? -15.222 4.107 -4.062 1.00 82.56 672 SER A O 1
ATOM 5367 N N . ILE A 1 673 ? -16.911 4.676 -2.686 1.00 84.50 673 ILE A N 1
ATOM 5368 C CA . ILE A 1 673 ? -16.379 5.998 -2.329 1.00 84.50 673 ILE A CA 1
ATOM 5369 C C . ILE A 1 673 ? -15.086 5.847 -1.523 1.00 84.50 673 ILE A C 1
ATOM 5371 O O . ILE A 1 673 ? -14.067 6.422 -1.906 1.00 84.50 673 ILE A O 1
ATOM 5375 N N . ILE A 1 674 ? -15.098 5.023 -0.470 1.00 86.19 674 ILE A N 1
ATOM 5376 C CA . ILE A 1 674 ? -13.934 4.804 0.399 1.00 86.19 674 ILE A CA 1
ATOM 5377 C C . ILE A 1 674 ? -12.784 4.185 -0.396 1.00 86.19 674 ILE A C 1
ATOM 5379 O O . ILE A 1 674 ? -11.672 4.707 -0.363 1.00 86.19 674 ILE A O 1
ATOM 5383 N N . ALA A 1 675 ? -13.047 3.147 -1.197 1.00 81.31 675 ALA A N 1
ATOM 5384 C CA . ALA A 1 675 ? -12.025 2.542 -2.052 1.00 81.31 675 ALA A CA 1
ATOM 5385 C C . ALA A 1 675 ? -11.399 3.559 -3.026 1.00 81.31 675 ALA A C 1
ATOM 5387 O O . ALA A 1 675 ? -10.181 3.586 -3.199 1.00 81.31 675 ALA A O 1
ATOM 5388 N N . SER A 1 676 ? -12.216 4.437 -3.621 1.00 77.56 676 SER A N 1
ATOM 5389 C CA . SER A 1 676 ? -11.743 5.478 -4.549 1.00 77.56 676 SER A CA 1
ATOM 5390 C C . SER A 1 676 ? -10.922 6.566 -3.855 1.00 77.56 676 SER A C 1
ATOM 5392 O O . SER A 1 676 ? -10.029 7.148 -4.473 1.00 77.56 676 SER A O 1
ATOM 5394 N N . ASN A 1 677 ? -11.217 6.828 -2.581 1.00 81.94 677 ASN A N 1
ATOM 5395 C CA . ASN A 1 677 ? -10.591 7.873 -1.777 1.00 81.94 677 ASN A CA 1
ATOM 5396 C C . ASN A 1 677 ? -9.549 7.340 -0.789 1.00 81.94 677 ASN A C 1
ATOM 5398 O O . ASN A 1 677 ? -9.005 8.131 -0.025 1.00 81.94 677 ASN A O 1
ATOM 5402 N N . LYS A 1 678 ? -9.194 6.049 -0.836 1.00 84.06 678 LYS A N 1
ATOM 5403 C CA . LYS A 1 678 ? -8.187 5.417 0.035 1.00 84.06 678 LYS A CA 1
ATOM 5404 C C . LYS A 1 678 ? -6.910 6.251 0.207 1.00 84.06 678 LYS A C 1
ATOM 5406 O O . LYS A 1 678 ? -6.325 6.289 1.283 1.00 84.06 678 LYS A O 1
ATOM 5411 N N . TRP A 1 679 ? -6.469 6.922 -0.854 1.00 82.12 679 TRP A N 1
ATOM 5412 C CA . TRP A 1 679 ? -5.228 7.703 -0.889 1.00 82.12 679 TRP A CA 1
ATOM 5413 C C . TRP A 1 679 ? -5.449 9.220 -0.863 1.00 82.12 679 TRP A C 1
ATOM 5415 O O . TRP A 1 679 ? -4.552 9.980 -1.234 1.00 82.12 679 TRP A O 1
ATOM 5425 N N . ILE A 1 680 ? -6.637 9.672 -0.449 1.00 79.75 680 ILE A N 1
ATOM 5426 C CA . ILE A 1 680 ? -6.936 11.095 -0.300 1.00 79.75 680 ILE A CA 1
ATOM 5427 C C . ILE A 1 680 ? -5.947 11.747 0.674 1.00 79.75 680 ILE A C 1
ATOM 5429 O O . ILE A 1 680 ? -5.487 11.143 1.643 1.00 79.75 680 ILE A O 1
ATOM 5433 N N . SER A 1 681 ? -5.588 12.996 0.390 1.00 75.69 681 SER A N 1
ATOM 5434 C CA . SER A 1 681 ? -4.819 13.813 1.326 1.00 75.69 681 SER A CA 1
ATOM 5435 C C . SER A 1 681 ? -5.766 14.514 2.292 1.00 75.69 681 SER A C 1
ATOM 5437 O O . SER A 1 681 ? -6.710 15.179 1.858 1.00 75.69 681 SER A O 1
ATOM 5439 N N . PHE A 1 682 ? -5.478 14.403 3.582 1.00 77.81 682 PHE A N 1
ATOM 5440 C CA . PHE A 1 682 ? -6.182 15.125 4.636 1.00 77.81 682 PHE A CA 1
ATOM 5441 C C . PHE A 1 682 ? -5.637 16.556 4.720 1.00 77.81 682 PHE A C 1
ATOM 5443 O O . PHE A 1 682 ? -4.446 16.783 4.482 1.00 77.81 682 PHE A O 1
ATOM 5450 N N . ARG A 1 683 ? -6.521 17.533 4.940 1.00 58.69 683 ARG A N 1
ATOM 5451 C CA . ARG A 1 683 ? -6.166 18.961 4.881 1.00 58.69 683 ARG A CA 1
ATOM 5452 C C . ARG A 1 683 ? -5.646 19.517 6.189 1.00 58.69 683 ARG A C 1
ATOM 5454 O O . ARG A 1 683 ? -5.896 18.884 7.230 1.00 58.69 683 ARG A O 1
#

Foldseek 3Di:
DDDDQDKDKDWDDWDWDDDPNDTFIWIWIFTDRDPDTWTFTDGPQWTQATADPVRDGDDGPIDVHPVSVVVVVVVVVVVVCVVVCVVPDDDDDDDDDWDWPPQAFEWAKDWVVLAQEPPDPDFWIKIWIFTPDPDAQLQFDQQFKDKLNPWRWDQDCVDPLNVDVVNQWDPPPPPPTIIGMTITGSVVVCVVCVVPDAFDKDKMKIKGAGNVGGIHIGIDIHHYHNNDPDDDDDPADDDPPPVPPPDQAQAEEEEEPEDPLQVPPCLQADDDFDRPSVLLVVLDDDRSYHYDYDYLQCLLVLCLPVVRHQEYEAGLGAQRCPDPSSPSSLVSVVLSQLLARFYEHEFNSVNSCVQPCVWVNDHGPPDSCCCVPPDPQKDLDADQKKAFDGDDLLCPVHDHRDMDGWDADDPDPVPPPDDPDDGSRWMWGQQVRGDPQKDQGIAGFDDPVPVDGDGPRRTGQWMWGDDLGGFIYIYHRGSPCVTPRCSSSSVSSSVVRSPDDAREAEEEEAEEPLLQCVPCVPDDVPDRPVSVVVVVVLQQLQCVLVCVQQNYHYDYPYYYYDHFDQPDQAQVVSQVRCVPGDDRDPGQAYEYEYQHQHDDPDDDDRDSDDWADDQRYIYDYDDPPQQSNLSSNLRVLVNLPQAQDDPDDPFAACSYPVRVRPDPDHGPVSSVSNSSSVRPGGD